Protein AF-A0A3M7M9W4-F1 (afdb_monomer)

Secondary structure (DSSP, 8-state):
----------------PPP--------------------------------------PPPPP---S-SS--PPP-----------HHHHHHHHHHHHHHHHHTTTSEEEEEEETTEEEEEEE---SSS---HHHHHHHHHHHHT-SEEEE-SSEEEEEEE-SSS-EEEEEEEEESSHHHHHHHHHHHHTHHHHHHHHHHHGGGTEEE-SS-EEEE-GGGGGG--GGGEEEEES-HHHHHHHHT--THHHHT--SSHHHHHHHHHTSTT--TTHHHHHHHHHHHHHHHS-TTTS-HHHHIIIIIHHHHSTTTTS--HHHHHHHHHHHHHHHHHHHHHH-THHHHHHHHHS-TTSHHHHHHHHHHHHHHHHSPPTTSS---S--PPP------------PPP-PPP-----------------------------------PPPPSS--SSPP-PPPPPTT--HHHHHHHHHHTEEE-TTT--EEE-SS---TTTTTHHHHHHHTT--HHHHHHHHHHHHHHHHHHHHHHHHHHHHHHHHHHHHHHHHHHHHHHHHHHHHHHHHHHHHHHHHHHHHHHHHHHHHHHHHHHHHHHHHHHHHHHHHHHHHT-

Foldseek 3Di:
DDDDDDDPDDDDDDDDDDDDDDDDDDDDDDDDDDDDDDDDDDDDDDDDDDDDDDDDDDDDDPDDDPPPDDDPDDPDQDAPLDAPPVQCVVLVVVLVVLLCVLCVVWDWDWDDDRRATEIETEDADPPLDDPQVVVQCSSCVSSVFPDWDDDPFKIWTWDDRDDRHTHIYIYGYDDDVLLSLLVLLCRVAVLVVVVLQLLCVLLQWHQDSQGIWGAQPVCVVVVDPLRTFDQDSHVCVVCVLQVHDCCSNVVVDPDPLSVLVRSCPGPSDDLLSLLVVLVVLVVVCVVDDVSPRGSNSCCSHPVSCVPPPPSNDRPVVVVNVVSVVSSVVSVVSSCLVGVVRVVSSVVSVPPPCCVLVVLVVLLVLLLVLADQPPDDPPDPDDAQDPAPDPCPPPPPPPPDDDDDDDDDDDDDDDDDDDDDDDDDPDDDPPPPPDDPHLCPDDAPDDDPDDDDQDDPDSPPDSSNLLLLLQQQWDQDQQQLDIGGDSGGHNPPSRCVVVSSVSNPDDSVNSSVSSNPCSVSSSRVVSVNVVSVVVNVVVVVVVVVVVVVVVVVVVVVVVVVVVVVVVVVVVVVVVVVVVVVVVVVVVVVVVVVVVVVVVVVVVCVVVPD

Nearest PDB structures (foldseek):
  7m4d-assembly1_A  TM=6.812E-01  e=1.027E-04  Homo sapiens
  7m4i-assembly1_A  TM=6.429E-01  e=2.481E-04  Homo sapiens
  4m9h-assembly1_A  TM=5.892E-01  e=1.677E-03  Homo sapiens
  4fo6-assembly1_A  TM=5.946E-01  e=1.761E-03  Homo sapiens
  7rbe-assembly1_A  TM=5.445E-01  e=1.027E-02  Homo sapiens

Solvent-accessible surface area (backbone atoms only — not comparable to full-atom values): 37847 Å² total; per-residue (Å²): 144,77,90,80,81,83,80,83,77,84,84,76,84,81,78,86,76,87,85,78,89,85,87,86,87,80,90,79,91,83,90,84,84,84,88,85,89,86,88,84,89,86,87,82,89,84,83,89,84,88,82,89,79,90,85,80,90,79,82,81,86,85,85,81,82,94,82,81,87,88,73,88,78,76,80,82,80,76,58,67,76,50,65,65,50,82,85,39,43,60,58,50,54,48,49,50,52,41,54,53,60,75,43,62,91,44,59,66,55,79,44,84,52,95,38,37,45,37,33,44,34,37,49,93,51,93,79,81,63,76,69,58,70,61,51,44,52,50,50,26,60,69,61,65,29,84,39,61,50,71,67,98,46,43,33,43,32,33,31,71,54,72,96,82,41,46,44,40,34,41,34,39,56,20,74,43,73,58,52,34,50,32,49,47,49,44,54,73,41,52,48,51,42,55,52,52,44,62,49,36,41,77,36,38,31,48,74,60,94,78,28,37,24,42,43,42,80,92,36,55,90,68,77,44,76,82,27,44,36,76,70,46,48,52,56,68,58,56,27,55,74,50,63,45,69,65,49,73,71,73,66,69,65,93,45,70,66,56,51,52,56,54,53,61,66,18,86,62,53,53,68,54,69,48,41,74,51,30,65,61,42,52,54,51,45,71,74,39,60,83,90,66,49,52,69,44,47,45,41,50,69,52,48,42,55,71,78,40,73,66,32,77,60,74,56,59,73,58,52,55,52,47,35,60,55,48,21,54,51,47,50,51,51,49,35,72,75,36,70,69,41,50,61,55,49,56,56,62,76,33,90,85,50,56,65,57,47,50,51,49,51,49,45,50,52,31,30,69,38,34,80,66,94,82,79,79,75,87,57,99,73,72,77,79,78,87,75,83,71,82,74,74,68,79,68,80,78,76,76,81,86,72,87,84,83,82,87,86,89,87,83,87,87,87,82,88,83,90,87,80,89,85,91,78,96,77,81,71,80,76,71,74,81,70,87,75,67,82,79,66,76,75,67,99,58,87,66,92,68,76,92,75,91,72,79,78,63,91,80,63,52,48,66,60,54,44,46,55,48,44,21,32,52,41,59,39,72,85,63,14,49,77,45,77,51,92,60,76,41,82,76,73,55,88,51,54,73,60,51,20,42,75,16,57,27,49,77,63,56,52,31,52,46,33,42,70,42,44,66,62,46,49,56,49,51,55,51,49,51,51,52,53,52,51,50,52,53,51,52,52,52,51,52,50,50,53,51,52,53,50,51,50,51,54,50,50,54,49,51,51,53,50,51,54,48,51,52,53,49,52,56,49,52,51,53,50,50,54,49,52,49,53,51,51,52,50,48,52,54,49,54,51,50,53,52,51,51,50,51,54,53,52,42,68,72,68,73,115

pLDDT: mean 74.46, std 24.47, range [21.48, 97.5]

Mean predicted aligned error: 17.7 Å

Structure (mmCIF, N/CA/C/O backbone):
data_AF-A0A3M7M9W4-F1
#
_entry.id   AF-A0A3M7M9W4-F1
#
loop_
_atom_site.group_PDB
_atom_site.id
_atom_site.type_symbol
_atom_site.label_atom_id
_atom_site.label_alt_id
_atom_site.label_comp_id
_atom_site.label_asym_id
_atom_site.label_entity_id
_atom_site.label_seq_id
_atom_site.pdbx_PDB_ins_code
_atom_site.Cartn_x
_atom_site.Cartn_y
_atom_site.Cartn_z
_atom_site.occupancy
_atom_site.B_iso_or_equiv
_atom_site.auth_seq_id
_atom_site.auth_comp_id
_atom_site.auth_asym_id
_atom_site.auth_atom_id
_atom_site.pdbx_PDB_model_num
ATOM 1 N N . MET A 1 1 ? 49.051 -21.778 -27.193 1.00 34.00 1 MET A N 1
ATOM 2 C CA . MET A 1 1 ? 49.128 -21.471 -25.750 1.00 34.00 1 MET A CA 1
ATOM 3 C C . MET A 1 1 ? 49.346 -19.974 -25.603 1.00 34.00 1 MET A C 1
ATOM 5 O O . MET A 1 1 ? 50.468 -19.513 -25.741 1.00 34.00 1 MET A O 1
ATOM 9 N N . SER A 1 2 ? 48.259 -19.227 -25.430 1.00 25.56 2 SER A N 1
ATOM 10 C CA . SER A 1 2 ? 48.240 -17.818 -25.030 1.00 25.56 2 SER A CA 1
ATOM 11 C C . SER A 1 2 ? 46.973 -17.643 -24.197 1.00 25.56 2 SER A C 1
ATOM 13 O O . SER A 1 2 ? 45.913 -18.097 -24.624 1.00 25.56 2 SER A O 1
ATOM 15 N N . SER A 1 3 ? 47.127 -17.101 -22.993 1.00 25.09 3 SER A N 1
ATOM 16 C CA . SER A 1 3 ? 46.072 -16.875 -22.001 1.00 25.09 3 SER A CA 1
ATOM 17 C C . SER A 1 3 ? 45.025 -15.900 -22.543 1.00 25.09 3 SER A C 1
ATOM 19 O O . SER A 1 3 ? 45.400 -14.833 -23.026 1.00 25.09 3 SER A O 1
ATOM 21 N N . TYR A 1 4 ? 43.743 -16.258 -22.470 1.00 28.92 4 TYR A N 1
ATOM 22 C CA . TYR A 1 4 ? 42.625 -15.326 -22.622 1.00 28.92 4 TYR A CA 1
ATOM 23 C C . TYR A 1 4 ? 42.063 -15.061 -21.224 1.00 28.92 4 TYR A C 1
ATOM 25 O O . TYR A 1 4 ? 41.345 -15.892 -20.673 1.00 28.92 4 TYR A O 1
ATOM 33 N N . ASP A 1 5 ? 42.420 -13.913 -20.651 1.00 26.88 5 ASP A N 1
ATOM 34 C CA . ASP A 1 5 ? 41.837 -13.428 -19.403 1.00 26.88 5 ASP A CA 1
ATOM 35 C C . ASP A 1 5 ? 40.408 -12.935 -19.682 1.00 26.88 5 ASP A C 1
ATOM 37 O O . ASP A 1 5 ? 40.181 -12.055 -20.517 1.00 26.88 5 ASP A O 1
ATOM 41 N N . CYS A 1 6 ? 39.427 -13.527 -18.998 1.00 29.72 6 CYS A N 1
ATOM 42 C CA . CYS A 1 6 ? 38.027 -13.117 -19.064 1.00 29.72 6 CYS A CA 1
ATOM 43 C C . CYS A 1 6 ? 37.847 -11.754 -18.378 1.00 29.72 6 CYS A C 1
ATOM 45 O O . CYS A 1 6 ? 37.915 -11.646 -17.155 1.00 29.72 6 CYS A O 1
ATOM 47 N N . TYR A 1 7 ? 37.590 -10.714 -19.171 1.00 30.83 7 TYR A N 1
ATOM 48 C CA . TYR A 1 7 ? 37.224 -9.383 -18.689 1.00 30.83 7 TYR A CA 1
ATOM 49 C C . TYR A 1 7 ? 35.777 -9.373 -18.168 1.00 30.83 7 TYR A C 1
ATOM 51 O O . TYR A 1 7 ? 34.829 -9.404 -18.949 1.00 30.83 7 TYR A O 1
ATOM 59 N N . PHE A 1 8 ? 35.600 -9.248 -16.851 1.00 33.09 8 PHE A N 1
ATOM 60 C CA . PHE A 1 8 ? 34.391 -8.657 -16.271 1.00 33.09 8 PHE A CA 1
ATOM 61 C C . PHE A 1 8 ? 34.543 -7.131 -16.333 1.00 33.09 8 PHE A C 1
ATOM 63 O O . PHE A 1 8 ? 35.237 -6.524 -15.518 1.00 33.09 8 PHE A O 1
ATOM 70 N N . GLY A 1 9 ? 33.957 -6.510 -17.356 1.00 30.22 9 GLY A N 1
ATOM 71 C CA . GLY A 1 9 ? 33.950 -5.058 -17.513 1.00 30.22 9 GLY A CA 1
ATOM 72 C C . GLY A 1 9 ? 32.936 -4.399 -16.578 1.00 30.22 9 GLY A C 1
ATOM 73 O O . GLY A 1 9 ? 31.733 -4.545 -16.771 1.00 30.22 9 GLY A O 1
ATOM 74 N N . ASN A 1 10 ? 33.420 -3.631 -15.599 1.00 30.50 10 ASN A N 1
ATOM 75 C CA . ASN A 1 10 ? 32.618 -2.636 -14.886 1.00 30.50 10 ASN A CA 1
ATOM 76 C C . ASN A 1 10 ? 32.207 -1.531 -15.872 1.00 30.50 10 ASN A C 1
ATOM 78 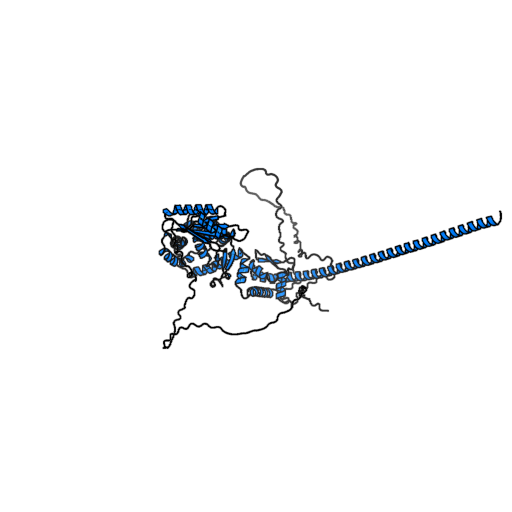O O . ASN A 1 10 ? 33.027 -0.686 -16.236 1.00 30.50 10 ASN A O 1
ATOM 82 N N . HIS A 1 11 ? 30.943 -1.512 -16.292 1.00 32.03 11 HIS A N 1
ATOM 83 C CA . HIS A 1 11 ? 30.362 -0.373 -16.997 1.00 32.03 11 HIS A CA 1
ATOM 84 C C . HIS A 1 11 ? 29.916 0.691 -15.986 1.00 32.03 11 HIS A C 1
ATOM 86 O O . HIS A 1 11 ? 28.798 0.672 -15.483 1.00 32.03 11 HIS A O 1
ATOM 92 N N . THR A 1 12 ? 30.792 1.652 -15.692 1.00 31.33 12 THR A N 1
ATOM 93 C CA . THR A 1 12 ? 30.400 2.930 -15.087 1.00 31.33 12 THR A CA 1
ATOM 94 C C . THR A 1 12 ? 29.896 3.874 -16.180 1.00 31.33 12 THR A C 1
ATOM 96 O O . THR A 1 12 ? 30.647 4.310 -17.053 1.00 31.33 12 THR A O 1
ATOM 99 N N . HIS A 1 13 ? 28.609 4.217 -16.133 1.00 30.17 13 HIS A N 1
ATOM 100 C CA . HIS A 1 13 ? 28.037 5.282 -16.954 1.00 30.17 13 HIS A CA 1
ATOM 101 C C . HIS A 1 13 ? 28.593 6.649 -16.514 1.00 30.17 13 HIS A C 1
ATOM 103 O O . HIS A 1 13 ? 28.199 7.209 -15.493 1.00 30.17 13 HIS A O 1
ATOM 109 N N . HIS A 1 14 ? 29.506 7.214 -17.307 1.00 29.16 14 HIS A N 1
ATOM 110 C CA . HIS A 1 14 ? 29.880 8.625 -17.225 1.00 29.16 14 HIS A CA 1
ATOM 111 C C . HIS A 1 14 ? 28.854 9.487 -17.971 1.00 29.16 14 HIS A C 1
ATOM 113 O O . HIS A 1 14 ? 28.908 9.617 -19.193 1.00 29.16 14 HIS A O 1
ATOM 119 N N . ASN A 1 15 ? 27.954 10.132 -17.225 1.00 29.06 15 ASN A N 1
ATOM 120 C CA . ASN A 1 15 ? 27.204 11.283 -17.720 1.00 29.06 15 ASN A CA 1
ATOM 121 C C . ASN A 1 15 ? 28.045 12.556 -17.541 1.00 29.06 15 ASN A C 1
ATOM 123 O O . ASN A 1 15 ? 28.287 13.020 -16.428 1.00 29.06 15 ASN A O 1
ATOM 127 N N . ASN A 1 16 ? 28.491 13.116 -18.666 1.00 28.47 16 ASN A N 1
ATOM 128 C CA . ASN A 1 16 ? 29.096 14.442 -18.757 1.00 28.47 16 ASN A CA 1
ATOM 129 C C . ASN A 1 16 ? 28.017 15.515 -18.529 1.00 28.47 16 ASN A C 1
ATOM 131 O O . ASN A 1 16 ? 27.257 15.835 -19.443 1.00 28.47 16 ASN A O 1
ATOM 135 N N . LEU A 1 17 ? 27.975 16.101 -17.330 1.00 27.89 17 LEU A N 1
ATOM 136 C CA . LEU A 1 17 ? 27.324 17.390 -17.097 1.00 27.89 17 LEU A CA 1
ATOM 137 C C . LEU A 1 17 ? 28.324 18.513 -17.404 1.00 27.89 17 LEU A C 1
ATOM 139 O O . LEU A 1 17 ? 29.390 18.594 -16.792 1.00 27.89 17 LEU A O 1
ATOM 143 N N . GLN A 1 18 ? 27.972 19.404 -18.333 1.00 28.67 18 GLN A N 1
ATOM 144 C CA . GLN A 1 18 ? 28.694 20.660 -18.503 1.00 28.67 18 GLN A CA 1
ATOM 145 C C . GLN A 1 18 ? 28.448 21.591 -17.311 1.00 28.67 18 GLN A C 1
ATOM 147 O O . GLN A 1 18 ? 27.319 21.908 -16.945 1.00 28.67 18 GLN A O 1
ATOM 152 N N . VAL A 1 19 ? 29.562 22.044 -16.747 1.00 26.28 19 VAL A N 1
ATOM 153 C CA . VAL A 1 19 ? 29.694 23.010 -15.661 1.00 26.28 19 VAL A CA 1
ATOM 154 C C . VAL A 1 19 ? 29.392 24.422 -16.163 1.00 26.28 19 VAL A C 1
ATOM 156 O O . VAL A 1 19 ? 30.063 24.913 -17.071 1.00 26.28 19 VAL A O 1
ATOM 159 N N . HIS A 1 20 ? 28.486 25.131 -15.487 1.00 25.70 20 HIS A N 1
ATOM 160 C CA . HIS A 1 20 ? 28.560 26.587 -15.382 1.00 25.70 20 HIS A CA 1
ATOM 161 C C . HIS A 1 20 ? 28.825 27.003 -13.930 1.00 25.70 20 HIS A C 1
ATOM 163 O O . HIS A 1 20 ? 28.249 26.492 -12.978 1.00 25.70 20 HIS A O 1
ATOM 169 N N . LYS A 1 21 ? 29.796 27.910 -13.830 1.00 29.91 21 LYS A N 1
ATOM 170 C CA . LYS A 1 21 ? 30.492 28.463 -12.666 1.00 29.91 21 LYS A CA 1
ATOM 171 C C . LYS A 1 21 ? 29.557 29.011 -11.584 1.00 29.91 21 LYS A C 1
ATOM 173 O O . LYS A 1 21 ? 28.617 29.709 -11.934 1.00 29.91 21 LYS A O 1
ATOM 178 N N . LEU A 1 22 ? 29.958 28.859 -10.316 1.00 24.48 22 LEU A N 1
ATOM 179 C CA . LEU A 1 22 ? 30.138 29.944 -9.333 1.00 24.48 22 LEU A CA 1
ATOM 180 C C . LEU A 1 22 ? 30.939 29.412 -8.114 1.00 24.48 22 LEU A C 1
ATOM 182 O O . LEU A 1 22 ? 30.557 28.440 -7.475 1.00 24.48 22 LEU A O 1
ATOM 186 N N . LEU A 1 23 ? 32.088 30.041 -7.853 1.00 25.61 23 LEU A N 1
ATOM 187 C CA . LEU A 1 23 ? 32.944 29.936 -6.654 1.00 25.61 23 LEU A CA 1
ATOM 188 C C . LEU A 1 23 ? 32.597 31.114 -5.702 1.00 25.61 23 LEU A C 1
ATOM 190 O O . LEU A 1 23 ? 31.917 32.041 -6.142 1.00 25.61 23 LEU A O 1
ATOM 194 N N . PRO A 1 24 ? 33.228 31.251 -4.520 1.00 34.12 24 PRO A N 1
ATOM 195 C CA . PRO A 1 24 ? 33.182 30.368 -3.352 1.00 34.12 24 PRO A CA 1
ATOM 196 C C . PRO A 1 24 ? 32.830 31.187 -2.083 1.00 34.12 24 PRO A C 1
ATOM 198 O O . PRO A 1 24 ? 32.984 32.404 -2.083 1.00 34.12 24 PRO A O 1
ATOM 201 N N . PHE A 1 25 ? 32.460 30.568 -0.959 1.00 23.48 25 PHE A N 1
ATOM 202 C CA . PHE A 1 25 ? 32.625 31.246 0.336 1.00 23.48 25 PHE A CA 1
ATOM 203 C C . PHE A 1 25 ? 33.148 30.313 1.424 1.00 23.48 25 PHE A C 1
ATOM 205 O O . PHE A 1 25 ? 32.764 29.155 1.556 1.00 23.48 25 PHE A O 1
ATOM 212 N N . THR A 1 26 ? 34.118 30.874 2.131 1.00 26.25 26 THR A N 1
ATOM 213 C CA . THR A 1 26 ? 35.037 30.308 3.107 1.00 26.25 26 THR A CA 1
ATOM 214 C C . THR A 1 26 ? 34.432 30.218 4.504 1.00 26.25 26 THR A C 1
ATOM 216 O O . THR A 1 26 ? 33.676 31.089 4.923 1.00 26.25 26 THR A O 1
ATOM 219 N N . SER A 1 27 ? 34.870 29.202 5.246 1.00 23.92 27 SER A N 1
ATOM 220 C CA . SER A 1 27 ? 34.744 29.067 6.700 1.00 23.92 27 SER A CA 1
ATOM 221 C C . SER A 1 27 ? 35.342 30.265 7.451 1.00 23.92 27 SER A C 1
ATOM 223 O O . SER A 1 27 ? 36.418 30.734 7.080 1.00 23.92 27 SER A O 1
ATOM 225 N N . THR A 1 28 ? 34.694 30.732 8.525 1.00 22.55 28 THR A N 1
ATOM 226 C CA . THR A 1 28 ? 35.321 31.513 9.611 1.00 22.55 28 THR A CA 1
ATOM 227 C C . THR A 1 28 ? 34.501 31.394 10.906 1.00 22.55 28 THR A C 1
ATOM 229 O O . THR A 1 28 ? 33.316 31.714 10.935 1.00 22.55 28 THR A O 1
ATOM 232 N N . LEU A 1 29 ? 35.172 30.945 11.974 1.00 22.69 29 LEU A N 1
ATOM 233 C CA . LEU A 1 29 ? 34.801 31.081 13.388 1.00 22.69 29 LEU A CA 1
ATOM 234 C C . LEU A 1 29 ? 34.621 32.552 13.793 1.00 22.69 29 LEU A C 1
ATOM 236 O O . LEU A 1 29 ? 35.548 33.319 13.552 1.00 22.69 29 LEU A O 1
ATOM 240 N N . ILE A 1 30 ? 33.583 32.894 14.571 1.00 21.84 30 ILE A N 1
ATOM 241 C CA . ILE A 1 30 ? 33.631 34.002 15.550 1.00 21.84 30 ILE A CA 1
ATOM 242 C C . ILE A 1 30 ? 32.816 33.640 16.807 1.00 21.84 30 ILE A C 1
ATOM 244 O O . ILE A 1 30 ? 31.612 33.416 16.752 1.00 21.84 30 ILE A O 1
ATOM 248 N N . SER A 1 31 ? 33.519 33.623 17.941 1.00 22.70 31 SER A N 1
ATOM 249 C CA . SER A 1 31 ? 33.030 33.806 19.314 1.00 22.70 31 SER A CA 1
ATOM 250 C C . SER A 1 31 ? 32.965 35.304 19.608 1.00 22.70 31 SER A C 1
ATOM 252 O O . SER A 1 31 ? 33.956 35.946 19.294 1.00 22.70 31 SER A O 1
ATOM 254 N N . LEU A 1 32 ? 31.920 35.824 20.267 1.00 21.86 32 LEU A N 1
ATOM 255 C CA . LEU A 1 32 ? 31.878 37.093 21.038 1.00 21.86 32 LEU A CA 1
ATOM 256 C C . LEU A 1 32 ? 30.559 37.085 21.865 1.00 21.86 32 LEU A C 1
ATOM 258 O O . LEU A 1 32 ? 29.493 36.927 21.284 1.00 21.86 32 LEU A O 1
ATOM 262 N N . THR A 1 33 ? 30.579 36.886 23.192 1.00 24.61 33 THR A N 1
ATOM 263 C CA . THR A 1 33 ? 30.694 37.852 24.322 1.00 24.61 33 THR A CA 1
ATOM 264 C C . THR A 1 33 ? 29.405 38.565 24.770 1.00 24.61 33 THR A C 1
ATOM 266 O O . THR A 1 33 ? 28.885 39.395 24.041 1.00 24.61 33 THR A O 1
ATOM 269 N N . HIS A 1 34 ? 29.061 38.294 26.040 1.00 24.97 34 HIS A N 1
ATOM 270 C CA . HIS A 1 34 ? 28.687 39.190 27.156 1.00 24.97 34 HIS A CA 1
ATOM 271 C C . HIS A 1 34 ? 27.399 40.040 27.141 1.00 24.97 34 HIS A C 1
ATOM 273 O O . HIS A 1 34 ? 27.179 40.864 26.263 1.00 24.97 34 HIS A O 1
ATOM 279 N N . ASP A 1 35 ? 26.689 39.859 28.266 1.00 24.81 35 ASP A N 1
ATOM 280 C CA . ASP A 1 35 ? 25.970 40.802 29.136 1.00 24.81 35 ASP A CA 1
ATOM 281 C C . ASP A 1 35 ? 24.813 41.651 28.597 1.00 24.81 35 ASP A C 1
ATOM 283 O O . ASP A 1 35 ? 24.997 42.549 27.790 1.00 24.81 35 ASP A O 1
ATOM 287 N N . GLU A 1 36 ? 23.641 41.480 29.225 1.00 25.42 36 GLU A N 1
ATOM 288 C CA . GLU A 1 36 ? 23.083 42.526 30.093 1.00 25.42 36 GLU A CA 1
ATOM 289 C C . GLU A 1 36 ? 22.091 41.951 31.130 1.00 25.42 36 GLU A C 1
ATOM 291 O O . GLU A 1 36 ? 21.304 41.042 30.871 1.00 25.42 36 GLU A O 1
ATOM 296 N N . HIS A 1 37 ? 22.209 42.482 32.347 1.00 23.89 37 HIS A N 1
ATOM 297 C CA . HIS A 1 37 ? 21.494 42.158 33.581 1.00 23.89 37 HIS A CA 1
ATOM 298 C C . HIS A 1 37 ? 20.005 42.549 33.563 1.00 23.89 37 HIS A C 1
ATOM 300 O O . HIS A 1 37 ? 19.665 43.611 33.060 1.00 23.89 37 HIS A O 1
ATOM 306 N N . PHE A 1 38 ? 19.167 41.829 34.325 1.00 21.83 38 PHE A N 1
ATOM 307 C CA . PHE A 1 38 ? 18.355 42.461 35.379 1.00 21.83 38 PHE A CA 1
ATOM 308 C C . PHE A 1 38 ? 18.023 41.476 36.510 1.00 21.83 38 PHE A C 1
ATOM 310 O O . PHE A 1 38 ? 17.612 40.338 36.299 1.00 21.83 38 PHE A O 1
ATOM 317 N N . THR A 1 39 ? 18.250 41.960 37.726 1.00 22.08 39 THR A N 1
ATOM 318 C CA . THR A 1 39 ? 18.164 41.281 39.019 1.00 22.08 39 THR A CA 1
ATOM 319 C C . THR A 1 39 ? 16.762 41.434 39.613 1.00 22.08 39 THR A C 1
ATOM 321 O O . THR A 1 39 ? 16.258 42.554 39.650 1.00 22.08 39 THR A O 1
ATOM 324 N N . ILE A 1 40 ? 16.194 40.377 40.203 1.00 22.73 40 ILE A N 1
ATOM 325 C CA . ILE A 1 40 ? 15.348 40.510 41.401 1.00 22.73 40 ILE A CA 1
ATOM 326 C C . ILE A 1 40 ? 15.829 39.492 42.437 1.00 22.73 40 ILE A C 1
ATOM 328 O O . ILE A 1 40 ? 15.953 38.301 42.170 1.00 22.73 40 ILE A O 1
ATOM 332 N N . ILE A 1 41 ? 16.152 40.041 43.602 1.00 21.48 41 ILE A N 1
ATOM 333 C CA . ILE A 1 41 ? 16.580 39.392 44.835 1.00 21.48 41 ILE A CA 1
ATOM 334 C C . ILE A 1 41 ? 15.323 38.930 45.576 1.00 21.48 41 ILE A C 1
ATOM 336 O O . ILE A 1 41 ? 14.410 39.735 45.749 1.00 21.48 41 ILE A O 1
ATOM 340 N N . ASP A 1 42 ? 15.325 37.711 46.110 1.00 24.41 42 ASP A N 1
ATOM 341 C CA . ASP A 1 42 ? 14.734 37.490 47.429 1.00 24.41 42 ASP A CA 1
ATOM 342 C C . ASP A 1 42 ? 15.627 36.556 48.256 1.00 24.41 42 ASP A C 1
ATOM 344 O O . ASP A 1 42 ? 16.104 35.520 47.788 1.00 24.41 42 ASP A O 1
ATOM 348 N N . HIS A 1 43 ? 15.903 36.999 49.477 1.00 25.56 43 HIS A N 1
ATOM 349 C CA . HIS A 1 43 ? 16.752 36.372 50.476 1.00 25.56 43 HIS A CA 1
ATOM 350 C C . HIS A 1 43 ? 15.854 35.911 51.622 1.00 25.56 43 HIS A C 1
ATOM 352 O O . HIS A 1 43 ? 15.283 36.740 52.324 1.00 25.56 43 HIS A O 1
ATOM 358 N N . SER A 1 44 ? 15.873 34.620 51.944 1.00 27.41 44 SER A N 1
ATOM 359 C CA . SER A 1 44 ? 15.725 34.215 53.342 1.00 27.41 44 SER A CA 1
ATOM 360 C C . SER A 1 44 ? 16.464 32.909 53.610 1.00 27.41 44 SER A C 1
ATOM 362 O O . SER A 1 44 ? 16.024 31.825 53.235 1.00 27.41 44 SER A O 1
ATOM 364 N N . GLU A 1 45 ? 17.606 33.038 54.278 1.00 28.09 45 GLU A N 1
ATOM 365 C CA . GLU A 1 45 ? 18.294 31.955 54.971 1.00 28.09 45 GLU A CA 1
ATOM 366 C C . GLU A 1 45 ? 17.541 31.589 56.257 1.00 28.09 45 GLU A C 1
ATOM 368 O O . GLU A 1 45 ? 17.208 32.484 57.029 1.00 28.09 45 GLU A O 1
ATOM 373 N N . HIS A 1 46 ? 17.439 30.296 56.588 1.00 29.67 46 HIS A N 1
ATOM 374 C CA . HIS A 1 46 ? 17.713 29.828 57.954 1.00 29.67 46 HIS A CA 1
ATOM 375 C C . HIS A 1 46 ? 18.145 28.346 58.009 1.00 29.67 46 HIS A C 1
ATOM 377 O O . HIS A 1 46 ? 17.355 27.426 57.851 1.00 29.67 46 HIS A O 1
ATOM 383 N N . LYS A 1 47 ? 19.455 28.187 58.251 1.00 27.78 47 LYS A N 1
ATOM 384 C CA . LYS A 1 47 ? 20.185 27.241 59.125 1.00 27.78 47 LYS A CA 1
ATOM 385 C C . LYS A 1 47 ? 19.776 25.753 59.240 1.00 27.78 47 LYS A C 1
ATOM 387 O O . LYS A 1 47 ? 18.860 25.401 59.965 1.00 27.78 47 LYS A O 1
ATOM 392 N N . ILE A 1 48 ? 20.667 24.915 58.686 1.00 28.47 48 ILE A N 1
ATOM 393 C CA . ILE A 1 48 ? 21.487 23.845 59.318 1.00 28.47 48 ILE A CA 1
ATOM 394 C C . ILE A 1 48 ? 20.798 22.913 60.338 1.00 28.47 48 ILE A C 1
ATOM 396 O O . ILE A 1 48 ? 20.618 23.308 61.485 1.00 28.47 48 ILE A O 1
ATOM 400 N N . THR A 1 49 ? 20.638 21.621 60.004 1.00 26.28 49 THR A N 1
ATOM 401 C CA . THR A 1 49 ? 21.412 20.482 60.582 1.00 26.28 49 THR A CA 1
ATOM 402 C C . THR A 1 49 ? 21.125 19.163 59.830 1.00 26.28 49 THR A C 1
ATOM 404 O O . THR A 1 49 ? 19.984 18.732 59.737 1.00 26.28 49 THR A O 1
ATOM 407 N N . THR A 1 50 ? 22.170 18.513 59.310 1.00 27.80 50 THR A N 1
ATOM 408 C CA . THR A 1 50 ? 22.245 17.085 58.899 1.00 27.80 50 THR A CA 1
ATOM 409 C C . THR A 1 50 ? 22.700 16.230 60.112 1.00 27.80 50 THR A C 1
ATOM 411 O O . THR A 1 50 ? 23.190 16.853 61.060 1.00 27.80 50 THR A O 1
ATOM 414 N N . PRO A 1 51 ? 22.619 14.866 60.149 1.00 42.28 51 PRO A N 1
ATOM 415 C CA . PRO A 1 51 ? 22.976 13.944 59.050 1.00 42.28 51 PRO A CA 1
ATOM 416 C C . PRO A 1 51 ? 22.165 12.626 58.884 1.00 42.28 51 PRO A C 1
ATOM 418 O O . PRO A 1 51 ? 21.567 12.139 59.830 1.00 42.28 51 PRO A O 1
ATOM 421 N N . GLN A 1 52 ? 22.268 12.061 57.662 1.00 27.34 52 GLN A N 1
ATOM 422 C CA . GLN A 1 52 ? 22.428 10.630 57.275 1.00 27.34 52 GLN A CA 1
ATOM 423 C C . GLN A 1 52 ? 21.444 9.575 57.851 1.00 27.34 52 GLN A C 1
ATOM 425 O O . GLN A 1 52 ? 21.239 9.508 59.049 1.00 27.34 52 GLN A O 1
ATOM 430 N N . SER A 1 53 ? 20.865 8.621 57.108 1.00 28.00 53 SER A N 1
ATOM 431 C CA . SER A 1 53 ? 21.107 8.090 55.756 1.00 28.00 53 SER A CA 1
ATOM 432 C C . SER A 1 53 ? 20.007 7.075 55.365 1.00 28.00 53 SER A C 1
ATOM 434 O O . SER A 1 53 ? 19.579 6.344 56.254 1.00 28.00 53 SER A O 1
ATOM 436 N N . LEU A 1 54 ? 19.728 6.966 54.050 1.00 29.14 54 LEU A N 1
ATOM 437 C CA . LEU A 1 54 ? 19.243 5.799 53.263 1.00 29.14 54 LEU A CA 1
ATOM 438 C C . LEU A 1 54 ? 17.868 5.194 53.637 1.00 29.14 54 LEU A C 1
ATOM 440 O O . LEU A 1 54 ? 17.622 4.866 54.787 1.00 29.14 54 LEU A O 1
ATOM 444 N N . ASP A 1 55 ? 16.934 4.879 52.742 1.00 28.41 55 ASP A N 1
ATOM 445 C CA . ASP A 1 55 ? 16.748 5.093 51.303 1.00 28.41 55 ASP A CA 1
ATOM 446 C C . ASP A 1 55 ? 15.251 4.812 51.050 1.00 28.41 55 ASP A C 1
ATOM 448 O O . ASP A 1 55 ? 14.775 3.704 51.291 1.00 28.41 55 ASP A O 1
ATOM 452 N N . HIS A 1 56 ? 14.502 5.811 50.584 1.00 30.44 56 HIS A N 1
ATOM 453 C CA . HIS A 1 56 ? 13.189 5.638 49.963 1.00 30.44 56 HIS A CA 1
ATOM 454 C C . HIS A 1 56 ? 13.254 6.355 48.615 1.00 30.44 56 HIS A C 1
ATOM 456 O O . HIS A 1 56 ? 13.357 7.578 48.567 1.00 30.44 56 HIS A O 1
ATOM 462 N N . GLN A 1 57 ? 13.227 5.594 47.521 1.00 28.25 57 GLN A N 1
ATOM 463 C CA . GLN A 1 57 ? 12.978 6.139 46.190 1.00 28.25 57 GLN A CA 1
ATOM 464 C C . GLN A 1 57 ? 11.461 6.156 45.972 1.00 28.25 57 GLN A C 1
ATOM 466 O O . GLN A 1 57 ? 10.860 5.160 45.580 1.00 28.25 57 GLN A O 1
ATOM 471 N N . GLU A 1 58 ? 10.842 7.295 46.281 1.00 28.27 58 GLU A N 1
ATOM 472 C CA . GLU A 1 58 ? 9.577 7.694 45.670 1.00 28.27 58 GLU A CA 1
ATOM 473 C C . GLU A 1 58 ? 9.879 8.211 44.260 1.00 28.27 58 GLU A C 1
ATOM 475 O O . GLU A 1 58 ? 10.685 9.123 44.069 1.00 28.27 58 GLU A O 1
ATOM 480 N N . VAL A 1 59 ? 9.242 7.593 43.269 1.00 28.31 59 VAL A N 1
ATOM 481 C CA . VAL A 1 59 ? 9.219 8.056 41.883 1.00 28.31 59 VAL A CA 1
ATOM 482 C C . VAL A 1 59 ? 8.117 9.104 41.758 1.00 28.31 59 VAL A C 1
ATOM 484 O O . VAL A 1 59 ? 6.940 8.821 41.971 1.00 28.31 59 VAL A O 1
ATOM 487 N N . THR A 1 60 ? 8.505 10.321 41.399 1.00 26.78 60 THR A N 1
ATOM 488 C CA . THR A 1 60 ? 7.631 11.386 40.902 1.00 26.78 60 THR A CA 1
ATOM 489 C C . THR A 1 60 ? 7.080 11.013 39.520 1.00 26.78 60 THR A C 1
ATOM 491 O O . THR A 1 60 ? 7.881 10.705 38.638 1.00 26.78 60 THR A O 1
ATOM 494 N N . PRO A 1 61 ? 5.769 11.137 39.246 1.00 28.08 61 PRO A N 1
ATOM 495 C CA . PRO A 1 61 ? 5.283 11.273 37.883 1.00 28.08 61 PRO A CA 1
ATOM 496 C C . PRO A 1 61 ? 5.255 12.755 37.488 1.00 28.08 61 PRO A C 1
ATOM 498 O O . PRO A 1 61 ? 4.539 13.572 38.070 1.00 28.08 61 PRO A O 1
ATOM 501 N N . ILE A 1 62 ? 6.067 13.086 36.485 1.00 27.39 62 ILE A N 1
ATOM 502 C CA . ILE A 1 62 ? 5.978 14.305 35.675 1.00 27.39 62 ILE A CA 1
ATOM 503 C C . ILE A 1 62 ? 4.995 14.026 34.522 1.00 27.39 62 ILE A C 1
ATOM 505 O O . ILE A 1 62 ? 4.919 12.899 34.045 1.00 27.39 62 ILE A O 1
ATOM 509 N N . PHE A 1 63 ? 4.306 15.085 34.080 1.00 24.33 63 PHE A N 1
ATOM 510 C CA . PHE A 1 63 ? 3.273 15.196 33.033 1.00 24.33 63 PHE A CA 1
ATOM 511 C C . PHE A 1 63 ? 1.815 15.091 33.498 1.00 24.33 63 PHE A C 1
ATOM 513 O O . PHE A 1 63 ? 1.080 14.149 33.223 1.00 24.33 63 PHE A O 1
ATOM 520 N N . THR A 1 64 ? 1.364 16.172 34.135 1.00 26.86 64 THR A N 1
ATOM 521 C CA . THR A 1 64 ? -0.030 16.614 34.086 1.00 26.86 64 THR A CA 1
ATOM 522 C C . THR A 1 64 ? -0.301 17.362 32.778 1.00 26.86 64 THR A C 1
ATOM 524 O O . THR A 1 64 ? 0.468 18.220 32.345 1.00 26.86 64 THR A O 1
ATOM 527 N N . ASN A 1 65 ? -1.418 16.995 32.153 1.00 28.75 65 ASN A N 1
ATOM 528 C CA . ASN A 1 65 ? -1.865 17.441 30.841 1.00 28.75 65 ASN A CA 1
ATOM 529 C C . ASN A 1 65 ? -2.202 18.945 30.827 1.00 28.75 65 ASN A C 1
ATOM 531 O O . ASN A 1 65 ? -2.952 19.455 31.666 1.00 28.75 65 ASN A O 1
ATOM 535 N N . GLN A 1 66 ? -1.641 19.655 29.854 1.00 28.81 66 GLN A N 1
ATOM 536 C CA . GLN A 1 66 ? -1.718 21.099 29.684 1.00 28.81 66 GLN A CA 1
ATOM 537 C C . GLN A 1 66 ? -3.020 21.470 28.954 1.00 28.81 66 GLN A C 1
ATOM 539 O O . GLN A 1 66 ? -3.011 21.861 27.796 1.00 28.81 66 GLN A O 1
ATOM 544 N N . GLN A 1 67 ? -4.165 21.337 29.629 1.00 31.95 67 GLN A N 1
ATOM 545 C CA . GLN A 1 67 ? -5.475 21.769 29.102 1.00 31.95 67 GLN A CA 1
ATOM 546 C C . GLN A 1 67 ? -6.288 22.622 30.093 1.00 31.95 67 GLN A C 1
ATOM 548 O O . GLN A 1 67 ? -7.501 22.766 29.953 1.00 31.95 67 GLN A O 1
ATOM 553 N N . GLN A 1 68 ? -5.636 23.206 31.107 1.00 34.78 68 GLN A N 1
ATOM 554 C CA . GLN A 1 68 ? -6.343 23.908 32.188 1.00 34.78 68 GLN A CA 1
ATOM 555 C C . GLN A 1 68 ? -6.018 25.383 32.418 1.00 34.78 68 GLN A C 1
ATOM 557 O O . GLN A 1 68 ? -6.632 25.968 33.300 1.00 34.78 68 GLN A O 1
ATOM 562 N N . ASN A 1 69 ? -5.170 26.050 31.636 1.00 30.69 69 ASN A N 1
ATOM 563 C CA . ASN A 1 69 ? -4.933 27.479 31.870 1.00 30.69 69 ASN A CA 1
ATOM 564 C C . ASN A 1 69 ? -4.868 28.283 30.578 1.00 30.69 69 ASN A C 1
ATOM 566 O O . ASN A 1 69 ? -3.789 28.517 30.053 1.00 30.69 69 ASN A O 1
ATOM 570 N N . MET A 1 70 ? -6.042 28.721 30.111 1.00 26.67 70 MET A N 1
ATOM 571 C CA . MET A 1 70 ? -6.315 30.092 29.653 1.00 26.67 70 MET A CA 1
ATOM 572 C C . MET A 1 70 ? -7.765 30.193 29.152 1.00 26.67 70 MET A C 1
ATOM 574 O O . MET A 1 70 ? -8.070 29.867 28.013 1.00 26.67 70 MET A O 1
ATOM 578 N N . SER A 1 71 ? -8.682 30.654 30.006 1.00 28.31 71 SER A N 1
ATOM 579 C CA . SER A 1 71 ? -10.011 31.105 29.574 1.00 28.31 71 SER A CA 1
ATOM 580 C C . SER A 1 71 ? -10.620 32.019 30.634 1.00 28.31 71 SER A C 1
ATOM 582 O O . SER A 1 71 ? -11.112 31.562 31.666 1.00 28.31 71 SER A O 1
ATOM 584 N N . LEU A 1 72 ? -10.651 33.322 30.349 1.00 31.28 72 LEU A N 1
ATOM 585 C CA . LEU A 1 72 ? -11.695 34.190 30.888 1.00 31.28 72 LEU A CA 1
ATOM 586 C C . LEU A 1 72 ? -13.043 33.631 30.401 1.00 31.28 72 LEU A C 1
ATOM 588 O O . LEU A 1 72 ? -13.286 33.508 29.206 1.00 31.28 72 LEU A O 1
ATOM 592 N N . ALA A 1 73 ? -13.861 33.210 31.362 1.00 28.69 73 ALA A N 1
ATOM 593 C CA . ALA A 1 73 ? -15.035 32.360 31.203 1.00 28.69 73 ALA A CA 1
ATOM 594 C C . ALA A 1 73 ? -16.048 32.785 30.119 1.00 28.69 73 ALA A C 1
ATOM 596 O O . ALA A 1 73 ? -16.560 33.906 30.145 1.00 28.69 73 ALA A O 1
ATOM 597 N N . PRO A 1 74 ? -16.577 31.793 29.389 1.00 30.23 74 PRO A N 1
ATOM 598 C CA . PRO A 1 74 ? -17.991 31.469 29.426 1.00 30.23 74 PRO A CA 1
ATOM 599 C C . PRO A 1 74 ? -18.193 30.279 30.373 1.00 30.23 74 PRO A C 1
ATOM 601 O O . PRO A 1 74 ? -17.423 29.321 30.374 1.00 30.23 74 PRO A O 1
ATOM 604 N N . LYS A 1 75 ? -19.210 30.368 31.238 1.00 32.25 75 LYS A N 1
ATOM 605 C CA . LYS A 1 75 ? -19.587 29.311 32.190 1.00 32.25 75 LYS A CA 1
ATOM 606 C C . LYS A 1 75 ? -19.601 27.956 31.482 1.00 32.25 75 LYS A C 1
ATOM 608 O O . LYS A 1 75 ? -20.312 27.811 30.495 1.00 32.25 75 LYS A O 1
ATOM 613 N N . GLN A 1 76 ? -18.849 26.999 32.021 1.00 32.59 76 GLN A N 1
ATOM 614 C CA . GLN A 1 76 ? -18.834 25.591 31.633 1.00 32.59 76 GLN A CA 1
ATOM 615 C C . GLN A 1 76 ? -20.286 25.106 31.466 1.00 32.59 76 GLN A C 1
ATOM 617 O O . GLN A 1 76 ? -21.016 24.947 32.449 1.00 32.59 76 GLN A O 1
ATOM 622 N N . ILE A 1 77 ? -20.751 24.985 30.218 1.00 30.64 77 ILE A N 1
ATOM 623 C CA . ILE A 1 77 ? -22.089 24.478 29.910 1.00 30.64 77 ILE A CA 1
ATOM 624 C C . ILE A 1 77 ? -22.013 22.977 30.160 1.00 30.64 77 ILE A C 1
ATOM 626 O O . ILE A 1 77 ? -21.567 22.214 29.314 1.00 30.64 77 ILE A O 1
ATOM 630 N N . TYR A 1 78 ? -22.382 22.560 31.367 1.00 28.14 78 TYR A N 1
ATOM 631 C CA . TYR A 1 78 ? -22.555 21.150 31.675 1.00 28.14 78 TYR A CA 1
ATOM 632 C C . TYR A 1 78 ? -23.810 20.656 30.949 1.00 28.14 78 TYR A C 1
ATOM 634 O O . TYR A 1 78 ? -24.930 20.994 31.340 1.00 28.14 78 TYR A O 1
ATOM 642 N N . ALA A 1 79 ? -23.618 19.891 29.877 1.00 31.45 79 ALA A N 1
ATOM 643 C CA . ALA A 1 79 ? -24.661 19.126 29.210 1.00 31.45 79 ALA A CA 1
ATOM 644 C C . ALA A 1 79 ? -24.529 17.665 29.677 1.00 31.45 79 ALA A C 1
ATOM 646 O O . ALA A 1 79 ? -23.666 16.943 29.183 1.00 31.45 79 ALA A O 1
ATOM 647 N N . PRO A 1 80 ? -25.303 17.212 30.683 1.00 32.66 80 PRO A N 1
ATOM 648 C CA . PRO A 1 80 ? -25.291 15.799 31.037 1.00 32.66 80 PRO A CA 1
ATOM 649 C C . PRO A 1 80 ? -25.706 14.967 29.813 1.00 32.66 80 PRO A C 1
ATOM 651 O O . PRO A 1 80 ? -26.483 15.450 28.988 1.00 32.66 80 PRO A O 1
ATOM 654 N N . ARG A 1 81 ? -25.250 13.708 29.709 1.00 39.78 81 ARG A N 1
ATOM 655 C CA . ARG A 1 81 ? -25.813 12.721 28.766 1.00 39.78 81 ARG A CA 1
ATOM 656 C C . ARG A 1 81 ? -27.268 12.457 29.156 1.00 39.78 81 ARG A C 1
ATOM 658 O O . ARG A 1 81 ? -27.590 11.521 29.884 1.00 39.78 81 ARG A O 1
ATOM 665 N N . VAL A 1 82 ? -28.152 13.360 28.762 1.00 41.22 82 VAL A N 1
ATOM 666 C CA . VAL A 1 82 ? -29.576 13.296 29.051 1.00 41.22 82 VAL A CA 1
ATOM 667 C C . VAL A 1 82 ? -30.172 12.484 27.913 1.00 41.22 82 VAL A C 1
ATOM 669 O O . VAL A 1 82 ? -30.202 12.937 26.771 1.00 41.22 82 VAL A O 1
ATOM 672 N N . LEU A 1 83 ? -30.661 11.275 28.214 1.00 50.94 83 LEU A N 1
ATOM 673 C CA . LEU A 1 83 ? -31.708 10.667 27.387 1.00 50.94 83 LEU A CA 1
ATOM 674 C C . LEU A 1 83 ? -32.728 11.756 27.077 1.00 50.94 83 LEU A C 1
ATOM 676 O O . LEU A 1 83 ? -33.025 12.533 27.989 1.00 50.94 83 LEU A O 1
ATOM 680 N N . PRO A 1 84 ? -33.333 11.804 25.884 1.00 49.81 84 PRO A N 1
ATOM 681 C CA . PRO A 1 84 ? -34.572 12.533 25.771 1.00 49.81 84 PRO A CA 1
ATOM 682 C C . PRO A 1 84 ? -35.537 11.892 26.779 1.00 49.81 84 PRO A C 1
ATOM 684 O O . PRO A 1 84 ? -36.167 10.870 26.527 1.00 49.81 84 PRO A O 1
ATOM 687 N N . ALA A 1 85 ? -35.642 12.486 27.972 1.00 55.94 85 ALA A N 1
ATOM 688 C CA . ALA A 1 85 ? -36.866 12.431 28.737 1.00 55.94 85 ALA A CA 1
ATOM 689 C C . ALA A 1 85 ? -37.976 12.749 27.731 1.00 55.94 85 ALA A C 1
ATOM 691 O O . ALA A 1 85 ? -37.737 13.522 26.802 1.00 55.94 85 ALA A O 1
ATOM 692 N N . VAL A 1 86 ? -39.148 12.135 27.870 1.00 58.75 86 VAL A N 1
ATOM 693 C CA . VAL A 1 86 ? -40.253 12.263 26.899 1.00 58.75 86 VAL A CA 1
ATOM 694 C C . VAL A 1 86 ? -40.451 13.724 26.440 1.00 58.75 86 VAL A C 1
ATOM 696 O O . VAL A 1 86 ? -40.678 13.980 25.261 1.00 58.75 86 VAL A O 1
ATOM 699 N N . ASP A 1 87 ? -40.210 14.677 27.343 1.00 65.19 87 ASP A N 1
ATOM 700 C CA . ASP A 1 87 ? -40.274 16.126 27.135 1.00 65.19 87 ASP A CA 1
ATOM 701 C C . ASP A 1 87 ? -39.248 16.713 26.132 1.00 65.19 87 ASP A C 1
ATOM 703 O O . ASP A 1 87 ? -39.534 17.716 25.481 1.00 65.19 87 ASP A O 1
ATOM 707 N N . ASN A 1 88 ? -38.071 16.104 25.957 1.00 72.38 88 ASN A N 1
ATOM 708 C CA . ASN A 1 88 ? -37.008 16.564 25.049 1.00 72.38 88 ASN A CA 1
ATOM 709 C C . ASN A 1 88 ? -37.020 15.851 23.686 1.00 72.38 88 ASN A C 1
ATOM 711 O O . ASN A 1 88 ? -36.330 16.292 22.768 1.00 72.38 88 ASN A O 1
ATOM 715 N N . GLN A 1 89 ? -37.803 14.778 23.513 1.00 80.25 89 GLN A N 1
ATOM 716 C CA . GLN A 1 89 ? -37.842 14.020 22.254 1.00 80.25 89 GLN A CA 1
ATOM 717 C C . GLN A 1 89 ? -38.325 14.878 21.076 1.00 80.25 89 GLN A C 1
ATOM 719 O O . GLN A 1 89 ? -37.827 14.741 19.960 1.00 80.25 89 GLN A O 1
ATOM 724 N N . ALA A 1 90 ? -39.280 15.782 21.316 1.00 84.62 90 ALA A N 1
ATOM 725 C CA . ALA A 1 90 ? -39.783 16.690 20.289 1.00 84.62 90 ALA A CA 1
ATOM 726 C C . ALA A 1 90 ? -38.706 17.690 19.837 1.00 84.62 90 ALA A C 1
ATOM 728 O O . ALA A 1 90 ? -38.485 17.836 18.636 1.00 84.62 90 ALA A O 1
ATOM 729 N N . VAL A 1 91 ? -37.996 18.313 20.787 1.00 83.12 91 VAL A N 1
ATOM 730 C CA . VAL A 1 91 ? -36.887 19.244 20.505 1.00 83.12 91 VAL A CA 1
ATOM 731 C C . VAL A 1 91 ? -35.755 18.513 19.788 1.00 83.12 91 VAL A C 1
ATOM 733 O O . VAL A 1 91 ? -35.226 19.013 18.803 1.00 83.12 91 VAL A O 1
ATOM 736 N N . TYR A 1 92 ? -35.443 17.294 20.224 1.00 82.94 92 TYR A N 1
ATOM 737 C CA . TYR A 1 92 ? -34.458 16.429 19.588 1.00 82.94 92 TYR A CA 1
ATOM 738 C C . TYR A 1 92 ? -34.818 16.110 18.130 1.00 82.94 92 TYR A C 1
ATOM 740 O O . TYR A 1 92 ? -34.014 16.324 17.225 1.00 82.94 92 TYR A O 1
ATOM 748 N N . ASN A 1 93 ? -36.045 15.644 17.878 1.00 84.00 93 ASN A N 1
ATOM 749 C CA . ASN A 1 93 ? -36.515 15.325 16.529 1.00 84.00 93 ASN A CA 1
ATOM 750 C C . ASN A 1 93 ? -36.569 16.573 15.636 1.00 84.00 93 ASN A C 1
ATOM 752 O O . ASN A 1 93 ? -36.248 16.490 14.452 1.00 84.00 93 ASN A O 1
ATOM 756 N N . GLN A 1 94 ? -36.942 17.726 16.198 1.00 87.38 94 GLN A N 1
ATOM 757 C CA . GLN A 1 94 ? -36.945 19.005 15.492 1.00 87.38 94 GLN A CA 1
ATOM 758 C C . GLN A 1 94 ? -35.525 19.454 15.139 1.00 87.38 94 GLN A C 1
ATOM 760 O O . GLN A 1 94 ? -35.281 19.828 13.994 1.00 87.38 94 GLN A O 1
ATOM 765 N N . ALA A 1 95 ? -34.595 19.394 16.093 1.00 85.38 95 ALA A N 1
ATOM 766 C CA . ALA A 1 95 ? -33.187 19.700 15.877 1.00 85.38 95 ALA A CA 1
ATOM 767 C C . ALA A 1 95 ? -32.608 18.800 14.786 1.00 85.38 95 ALA A C 1
ATOM 769 O O . ALA A 1 95 ? -32.074 19.304 13.803 1.00 85.38 95 ALA A O 1
ATOM 770 N N . LYS A 1 96 ? -32.827 17.483 14.889 1.00 82.69 96 LYS A N 1
ATOM 771 C CA . LYS A 1 96 ? -32.446 16.519 13.856 1.00 82.69 96 LYS A CA 1
ATOM 772 C C . LYS A 1 96 ? -33.019 16.919 12.496 1.00 82.69 96 LYS A C 1
ATOM 774 O O . LYS A 1 96 ? -32.257 17.088 11.557 1.00 82.69 96 LYS A O 1
ATOM 779 N N . ALA A 1 97 ? -34.330 17.134 12.378 1.00 86.19 97 ALA A N 1
ATOM 780 C CA . ALA A 1 97 ? -34.954 17.515 11.108 1.00 86.19 97 ALA A CA 1
ATOM 781 C C . ALA A 1 97 ? -34.387 18.825 10.527 1.00 86.19 97 ALA A C 1
ATOM 783 O O . ALA A 1 97 ? -34.174 18.912 9.319 1.00 86.19 97 ALA A O 1
ATOM 784 N N . LYS A 1 98 ? -34.096 19.821 11.374 1.00 88.38 98 LYS A N 1
ATOM 785 C CA . LYS A 1 98 ? -33.462 21.082 10.966 1.00 88.38 98 LYS A CA 1
ATOM 786 C C . LYS A 1 98 ? -32.045 20.862 10.442 1.00 88.38 98 LYS A C 1
ATOM 788 O O . LYS A 1 98 ? -31.761 21.315 9.338 1.00 88.38 98 LYS A O 1
ATOM 793 N N . VAL A 1 99 ? -31.192 20.136 11.175 1.00 82.50 99 VAL A N 1
ATOM 794 C CA . VAL A 1 99 ? -29.830 19.804 10.715 1.00 82.50 99 VAL A CA 1
ATOM 795 C C . VAL A 1 99 ? -29.893 19.100 9.358 1.00 82.50 99 VAL A C 1
ATOM 797 O O . VAL A 1 99 ? -29.241 19.513 8.406 1.00 82.50 99 VAL A O 1
ATOM 800 N N . MET A 1 100 ? -30.765 18.100 9.242 1.00 80.00 100 MET A N 1
ATOM 801 C CA . MET A 1 100 ? -30.960 17.317 8.019 1.00 80.00 100 MET A CA 1
ATOM 802 C C . MET A 1 100 ? -31.428 18.187 6.843 1.00 80.00 100 MET A C 1
ATOM 804 O O . MET A 1 100 ? -30.989 18.002 5.709 1.00 80.00 100 MET A O 1
ATOM 808 N N . SER A 1 101 ? -32.306 19.159 7.097 1.00 86.50 101 SER A N 1
ATOM 809 C CA . SER A 1 101 ? -32.771 20.097 6.075 1.00 86.50 101 SER A CA 1
ATOM 810 C C . SER A 1 101 ? -31.669 21.062 5.639 1.00 86.50 101 SER A C 1
ATOM 812 O O . SER A 1 101 ? -31.507 21.281 4.439 1.00 86.50 101 SER A O 1
ATOM 814 N N . LEU A 1 102 ? -30.922 21.637 6.587 1.00 85.06 102 LEU A N 1
ATOM 815 C CA . LEU A 1 102 ? -29.847 22.601 6.315 1.00 85.06 102 LEU A CA 1
ATOM 816 C C . LEU A 1 102 ? -28.729 21.969 5.491 1.00 85.06 102 LEU A C 1
ATOM 818 O O . LEU A 1 102 ? -28.185 22.601 4.592 1.00 85.06 102 LEU A O 1
ATOM 822 N N . LEU A 1 103 ? -28.439 20.704 5.773 1.00 82.12 103 LEU A N 1
ATOM 823 C CA . LEU A 1 103 ? -27.356 19.969 5.144 1.00 82.12 103 LEU A CA 1
ATOM 824 C C . LEU A 1 103 ? -27.804 19.166 3.926 1.00 82.12 103 LEU A C 1
ATOM 826 O O . LEU A 1 103 ? -26.978 18.501 3.327 1.00 82.12 103 LEU A O 1
ATOM 830 N N . SER A 1 104 ? -29.082 19.208 3.529 1.00 78.25 104 SER A N 1
ATOM 831 C CA . SER A 1 104 ? -29.631 18.399 2.414 1.00 78.25 104 SER A CA 1
ATOM 832 C C . SER A 1 104 ? -28.950 18.620 1.064 1.00 78.25 104 SER A C 1
ATOM 834 O O . SER A 1 104 ? -29.095 17.796 0.165 1.00 78.25 104 SER A O 1
ATOM 836 N N . GLN A 1 105 ? -28.196 19.709 0.930 1.00 71.56 105 GLN A N 1
ATOM 837 C CA . GLN A 1 105 ? -27.383 20.015 -0.245 1.00 71.56 105 GLN A CA 1
ATOM 838 C C . GLN A 1 105 ? -25.992 19.352 -0.210 1.00 71.56 105 GLN A C 1
ATOM 840 O O . GLN A 1 105 ? -25.284 19.374 -1.211 1.00 71.56 105 GLN A O 1
ATOM 845 N N . MET A 1 106 ? -25.605 18.759 0.921 1.00 72.62 106 MET A N 1
ATOM 846 C CA . MET A 1 106 ? -24.366 18.012 1.140 1.00 72.62 106 MET A CA 1
ATOM 847 C C . MET A 1 106 ? -24.702 16.518 1.270 1.00 72.62 106 MET A C 1
ATOM 849 O O . MET A 1 106 ? -25.757 16.157 1.794 1.00 72.62 106 MET A O 1
ATOM 853 N N . PHE A 1 107 ? -23.823 15.628 0.802 1.00 62.59 107 PHE A N 1
ATOM 854 C CA . PHE A 1 107 ? -23.991 14.196 1.057 1.00 62.59 107 PHE A CA 1
ATOM 855 C C . PHE A 1 107 ? -23.759 13.939 2.549 1.00 62.59 107 PHE A C 1
ATOM 857 O O . PHE A 1 107 ? -22.693 14.245 3.080 1.00 62.59 107 PHE A O 1
ATOM 864 N N . TYR A 1 108 ? -24.756 13.402 3.252 1.00 62.78 108 TYR A N 1
ATOM 865 C CA . TYR A 1 108 ? -24.621 13.117 4.679 1.00 62.78 108 TYR A CA 1
ATOM 866 C C . TYR A 1 108 ? -25.398 11.866 5.089 1.00 62.78 108 TYR A C 1
ATOM 868 O O . TYR A 1 108 ? -26.387 11.469 4.464 1.00 62.78 108 TYR A O 1
ATOM 876 N N . ARG A 1 109 ? -24.993 11.292 6.225 1.00 63.53 109 ARG A N 1
ATOM 877 C CA . ARG A 1 109 ? -25.780 10.308 6.976 1.00 63.53 109 ARG A CA 1
ATOM 878 C C . ARG A 1 109 ? -25.799 10.750 8.437 1.00 63.53 109 ARG A C 1
ATOM 880 O O . ARG A 1 109 ? -24.755 10.928 9.053 1.00 63.53 109 ARG A O 1
ATOM 887 N N . SER A 1 110 ? -26.986 10.958 9.008 1.00 59.00 110 SER A N 1
ATOM 888 C CA . SER A 1 110 ? -27.089 11.234 10.447 1.00 59.00 110 SER A CA 1
ATOM 889 C C . SER A 1 110 ? -26.999 9.936 11.224 1.00 59.00 110 SER A C 1
ATOM 891 O O . SER A 1 110 ? -27.790 9.024 10.945 1.00 59.00 110 SER A O 1
ATOM 893 N N . LEU A 1 111 ? -26.149 9.896 12.245 1.00 61.12 111 LEU A N 1
ATOM 894 C CA . LEU A 1 111 ? -26.159 8.815 13.211 1.00 61.12 111 LEU A CA 1
ATOM 895 C C . LEU A 1 111 ? -26.592 9.336 14.577 1.00 61.12 111 LEU A C 1
ATOM 897 O O . LEU A 1 111 ? -26.018 10.250 15.159 1.00 61.12 111 LEU A O 1
ATOM 901 N N . VAL A 1 112 ? -27.670 8.768 15.093 1.00 56.06 112 VAL A N 1
ATOM 902 C CA . VAL A 1 112 ? -28.199 9.170 16.391 1.00 56.06 112 VAL A CA 1
ATOM 903 C C . VAL A 1 112 ? -27.584 8.272 17.452 1.00 56.06 112 VAL A C 1
ATOM 905 O O . VAL A 1 112 ? -27.967 7.110 17.553 1.00 56.06 112 VAL A O 1
ATOM 908 N N . GLU A 1 113 ? -26.669 8.820 18.252 1.00 58.59 113 GLU A N 1
ATOM 909 C CA . GLU A 1 113 ? -26.184 8.169 19.470 1.00 58.59 113 GLU A CA 1
ATOM 910 C C . GLU A 1 113 ? -26.788 8.809 20.728 1.00 58.59 113 GLU A C 1
ATOM 912 O O . GLU A 1 113 ? -27.235 9.956 20.741 1.00 58.59 113 GLU A O 1
ATOM 917 N N . TYR A 1 114 ? -26.861 8.040 21.813 1.00 61.38 114 TYR A N 1
ATOM 918 C CA . TYR A 1 114 ? -27.479 8.476 23.062 1.00 61.38 114 TYR A CA 1
ATOM 919 C C . TYR A 1 114 ? -26.712 9.654 23.692 1.00 61.38 114 TYR A C 1
ATOM 921 O O . TYR A 1 114 ? -25.583 9.499 24.149 1.00 61.38 114 TYR A O 1
ATOM 929 N N . GLY A 1 115 ? -27.354 10.824 23.771 1.00 69.44 115 GLY A N 1
ATOM 930 C CA . GLY A 1 115 ? -26.854 12.007 24.488 1.00 69.44 115 GLY A CA 1
ATOM 931 C C . GLY A 1 115 ? -26.399 13.172 23.602 1.00 69.44 115 GLY A C 1
ATOM 932 O O . GLY A 1 115 ? -26.475 14.307 24.061 1.00 69.44 115 GLY A O 1
ATOM 933 N N . ALA A 1 116 ? -26.031 12.920 22.342 1.00 80.19 116 ALA A N 1
ATOM 934 C CA . ALA A 1 116 ? -25.671 13.949 21.361 1.00 80.19 116 ALA A CA 1
ATOM 935 C C . ALA A 1 116 ? -26.155 13.557 19.955 1.00 80.19 116 ALA A C 1
ATOM 937 O O . ALA A 1 116 ? -26.216 12.378 19.607 1.00 80.19 116 ALA A O 1
ATOM 938 N N . ILE A 1 117 ? -26.528 14.533 19.127 1.00 84.88 117 ILE A N 1
ATOM 939 C CA . ILE A 1 117 ? -26.811 14.278 17.708 1.00 84.88 117 ILE A CA 1
ATOM 940 C C . ILE A 1 117 ? -25.473 14.272 16.978 1.00 84.88 117 ILE A C 1
ATOM 942 O O . ILE A 1 117 ? -24.871 15.329 16.854 1.00 84.88 117 ILE A O 1
ATOM 946 N N . ARG A 1 118 ? -25.029 13.120 16.467 1.00 86.88 118 ARG A N 1
ATOM 947 C CA . ARG A 1 118 ? -23.828 13.058 15.630 1.00 86.88 118 ARG A CA 1
ATOM 948 C C . ARG A 1 118 ? -24.204 13.075 14.157 1.00 86.88 118 ARG A C 1
ATOM 950 O O . ARG A 1 118 ? -25.043 12.308 13.681 1.00 86.88 118 ARG A O 1
ATOM 957 N N . VAL A 1 119 ? -23.606 13.980 13.410 1.00 88.06 119 VAL A N 1
ATOM 958 C CA . VAL A 1 119 ? -23.865 14.133 11.984 1.00 88.06 119 VAL A CA 1
ATOM 959 C C . VAL A 1 119 ? -22.552 13.983 11.263 1.00 88.06 119 VAL A C 1
ATOM 961 O O . VAL A 1 119 ? -21.624 14.740 11.509 1.00 88.06 119 VAL A O 1
ATOM 964 N N . LEU A 1 120 ? -22.489 12.990 10.387 1.00 89.38 120 LEU A N 1
ATOM 965 C CA . LEU A 1 120 ? -21.354 12.800 9.512 1.00 89.38 120 LEU A CA 1
ATOM 966 C C . LEU A 1 120 ? -21.693 13.402 8.155 1.00 89.38 120 LEU A C 1
ATOM 968 O O . LEU A 1 120 ? -22.733 13.070 7.571 1.00 89.38 120 LEU A O 1
ATOM 972 N N . ILE A 1 121 ? -20.833 14.288 7.670 1.00 89.94 121 ILE A N 1
ATOM 973 C CA . ILE A 1 121 ? -21.006 14.991 6.402 1.00 89.94 121 ILE A CA 1
ATOM 974 C C . ILE A 1 121 ? -19.787 14.741 5.536 1.00 89.94 121 ILE A C 1
ATOM 976 O O . ILE A 1 121 ? -18.660 14.884 5.998 1.00 89.94 121 ILE A O 1
ATOM 980 N N . TRP A 1 122 ? -20.016 14.457 4.261 1.00 90.31 122 TRP A N 1
ATOM 981 C CA . TRP A 1 122 ? -18.976 14.499 3.248 1.00 90.31 122 TRP A CA 1
ATOM 982 C C . TRP A 1 122 ? -19.124 15.765 2.405 1.00 90.31 122 TRP A C 1
ATOM 984 O O . TRP A 1 122 ? -20.205 16.070 1.888 1.00 90.31 122 TRP A O 1
ATOM 994 N N . TYR A 1 123 ? -18.031 16.516 2.276 1.00 86.88 123 TYR A N 1
ATOM 995 C CA . TYR A 1 123 ? -17.980 17.705 1.434 1.00 86.88 123 TYR A CA 1
ATOM 996 C C . TYR A 1 123 ? -17.000 17.497 0.276 1.00 86.88 123 TYR A C 1
ATOM 998 O O . TYR A 1 123 ? -15.789 17.512 0.498 1.00 86.88 123 TYR A O 1
ATOM 1006 N N . PRO A 1 124 ? -17.488 17.348 -0.968 1.00 83.12 124 PRO A N 1
ATOM 1007 C CA . PRO A 1 124 ? -16.614 17.250 -2.128 1.00 83.12 124 PRO A CA 1
ATOM 1008 C C . PRO A 1 124 ? -16.006 18.630 -2.434 1.00 83.12 124 PRO A C 1
ATOM 1010 O O . PRO A 1 124 ? -16.571 19.422 -3.188 1.00 83.12 124 PRO A O 1
ATOM 1013 N N . SER A 1 125 ? -14.860 18.947 -1.823 1.00 80.81 125 SER A N 1
ATOM 1014 C CA . SER A 1 125 ? -14.120 20.181 -2.110 1.00 80.81 125 SER A CA 1
ATOM 1015 C C . SER A 1 125 ? -13.157 19.977 -3.272 1.00 80.81 125 SER A C 1
ATOM 1017 O O . SER A 1 125 ? -12.253 19.151 -3.198 1.00 80.81 125 SER A O 1
ATOM 1019 N N . THR A 1 126 ? -13.272 20.791 -4.320 1.00 78.38 126 THR A N 1
ATOM 1020 C CA . THR A 1 126 ? -12.235 20.866 -5.364 1.00 78.38 126 THR A CA 1
ATOM 1021 C C . THR A 1 126 ? -11.039 21.719 -4.941 1.00 78.38 126 THR A C 1
ATOM 1023 O O . THR A 1 126 ? -9.994 21.659 -5.579 1.00 78.38 126 THR A O 1
ATOM 1026 N N . THR A 1 127 ? -11.187 22.559 -3.910 1.00 84.00 127 THR A N 1
ATOM 1027 C CA . THR A 1 127 ? -10.151 23.511 -3.471 1.00 84.00 127 THR A CA 1
ATOM 1028 C C . THR A 1 127 ? -9.317 22.996 -2.302 1.00 84.00 127 THR A C 1
ATOM 1030 O O . THR A 1 127 ? -8.387 23.682 -1.888 1.00 84.00 127 THR A O 1
ATOM 1033 N N . GLY A 1 128 ? -9.656 21.827 -1.743 1.00 83.19 128 GLY A N 1
ATOM 1034 C CA . GLY A 1 128 ? -8.998 21.261 -0.560 1.00 83.19 128 GLY A CA 1
ATOM 1035 C C . GLY A 1 128 ? -9.246 22.043 0.736 1.00 83.19 128 GLY A C 1
ATOM 1036 O O . GLY A 1 128 ? -8.665 21.725 1.765 1.00 83.19 128 GLY A O 1
ATOM 1037 N N . THR A 1 129 ? -10.101 23.069 0.706 1.00 88.81 129 THR A N 1
ATOM 1038 C CA . THR A 1 129 ? -10.444 23.897 1.869 1.00 88.81 129 THR A CA 1
ATOM 1039 C C . THR A 1 129 ? -11.950 23.879 2.107 1.00 88.81 129 THR A C 1
ATOM 1041 O O . THR A 1 129 ? -12.742 23.904 1.158 1.00 88.81 129 THR A O 1
ATOM 1044 N N . PHE A 1 130 ? -12.352 23.817 3.377 1.00 90.44 130 PHE A N 1
ATOM 1045 C CA . PHE A 1 130 ? -13.747 23.888 3.807 1.00 90.44 130 PHE A CA 1
ATOM 1046 C C . PHE A 1 130 ? -14.021 25.260 4.445 1.00 90.44 130 PHE A C 1
ATOM 1048 O O . PHE A 1 130 ? -13.227 25.705 5.278 1.00 90.44 130 PHE A O 1
ATOM 1055 N N . PRO A 1 131 ? -15.100 25.977 4.070 1.00 93.25 131 PRO A N 1
ATOM 1056 C CA . PRO A 1 131 ? -15.389 27.300 4.616 1.00 93.25 131 PRO A CA 1
ATOM 1057 C C . PRO A 1 131 ? -16.056 27.183 5.997 1.00 93.25 131 PRO A C 1
ATOM 1059 O O . PRO A 1 131 ? -17.252 27.436 6.150 1.00 93.25 131 PRO A O 1
ATOM 1062 N N . TRP A 1 132 ? -15.261 26.794 6.997 1.00 94.69 132 TRP A N 1
ATOM 1063 C CA . TRP A 1 132 ? -15.692 26.489 8.364 1.00 94.69 132 TRP A CA 1
ATOM 1064 C C . TRP A 1 132 ? -16.599 27.553 8.983 1.00 94.69 132 TRP A C 1
ATOM 1066 O O . TRP A 1 132 ? -17.732 27.250 9.349 1.00 94.69 132 TRP A O 1
ATOM 1076 N N . GLU A 1 133 ? -16.144 28.807 9.025 1.00 96.06 133 GLU A N 1
ATOM 1077 C CA . GLU A 1 133 ? -16.881 29.910 9.659 1.00 96.06 133 GLU A CA 1
ATOM 1078 C C . GLU A 1 133 ? -18.274 30.107 9.051 1.00 96.06 133 GLU A C 1
ATOM 1080 O O . GLU A 1 133 ? -19.265 30.268 9.763 1.00 96.06 133 GLU A O 1
ATOM 1085 N N . HIS A 1 134 ? -18.373 30.000 7.723 1.00 94.06 134 HIS A N 1
ATOM 1086 C CA . HIS A 1 134 ? -19.646 30.121 7.023 1.00 94.06 134 HIS A CA 1
ATOM 1087 C C . HIS A 1 134 ? -20.631 29.021 7.441 1.00 94.06 134 HIS A C 1
ATOM 1089 O O . HIS A 1 134 ? -21.789 29.315 7.742 1.00 94.06 134 HIS A O 1
ATOM 1095 N N . TYR A 1 135 ? -20.186 27.761 7.480 1.00 92.62 135 TYR A N 1
ATOM 1096 C CA . TYR A 1 135 ? -21.054 26.641 7.850 1.00 92.62 135 TYR A CA 1
ATOM 1097 C C . TYR A 1 135 ? -21.385 26.618 9.344 1.00 92.62 135 TYR A C 1
ATOM 1099 O O . TYR A 1 135 ? -22.519 26.292 9.694 1.00 92.62 135 TYR A O 1
ATOM 1107 N N . VAL A 1 136 ? -20.469 27.030 10.226 1.00 95.38 136 VAL A N 1
ATOM 1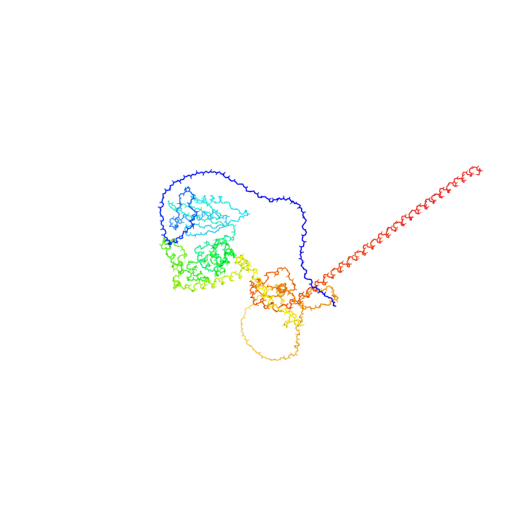108 C CA . VAL A 1 136 ? -20.767 27.188 11.657 1.00 95.38 136 VAL A CA 1
ATOM 1109 C C . VAL A 1 136 ? -21.852 28.240 11.865 1.00 95.38 136 VAL A C 1
ATOM 1111 O O . VAL A 1 136 ? -22.825 27.967 12.568 1.00 95.38 136 VAL A O 1
ATOM 1114 N N . GLU A 1 137 ? -21.743 29.416 11.239 1.00 95.75 137 GLU A N 1
ATOM 1115 C CA . GLU A 1 137 ? -22.774 30.459 11.324 1.00 95.75 137 GLU A CA 1
ATOM 1116 C C . GLU A 1 137 ? -24.112 29.996 10.735 1.00 95.75 137 GLU A C 1
ATOM 1118 O O . GLU A 1 137 ? -25.162 30.191 11.357 1.00 95.75 137 GLU A O 1
ATOM 1123 N N . LEU A 1 138 ? -24.079 29.334 9.574 1.00 93.00 138 LEU A N 1
ATOM 1124 C CA . LEU A 1 138 ? -25.262 28.806 8.895 1.00 93.00 138 LEU A CA 1
ATOM 1125 C C . LEU A 1 138 ? -25.995 27.768 9.754 1.00 93.00 138 LEU A C 1
ATOM 1127 O O . LEU A 1 138 ? -27.206 27.880 9.965 1.00 93.00 138 LEU A O 1
ATOM 1131 N N . ILE A 1 139 ? -25.272 26.770 10.271 1.00 92.44 139 ILE A N 1
ATOM 1132 C CA . ILE A 1 139 ? -25.841 25.690 11.084 1.00 92.44 139 ILE A CA 1
ATOM 1133 C C . ILE A 1 139 ? -26.314 26.244 12.430 1.00 92.44 139 ILE A C 1
ATOM 1135 O O . ILE A 1 139 ? -27.446 25.974 12.832 1.00 92.44 139 ILE A O 1
ATOM 1139 N N . LYS A 1 140 ? -25.514 27.085 13.099 1.00 95.62 140 LYS A N 1
ATOM 1140 C CA . LYS A 1 140 ? -25.899 27.735 14.361 1.00 95.62 140 LYS A CA 1
ATOM 1141 C C . LYS A 1 140 ? -27.177 28.561 14.200 1.00 95.62 140 LYS A C 1
ATOM 1143 O O . LYS A 1 140 ? -28.087 28.435 15.020 1.00 95.62 140 LYS A O 1
ATOM 1148 N N . GLY A 1 141 ? -27.262 29.368 13.140 1.00 95.31 141 GLY A N 1
ATOM 1149 C CA . GLY A 1 141 ? -28.435 30.181 12.825 1.00 95.31 141 GLY A CA 1
ATOM 1150 C C . GLY A 1 141 ? -29.664 29.333 12.502 1.00 95.31 141 GLY A C 1
ATOM 1151 O O . GLY A 1 141 ? -30.736 29.569 13.055 1.00 95.31 141 GLY A O 1
ATOM 1152 N N . GLY A 1 142 ? -29.510 28.303 11.668 1.00 91.81 142 GLY A N 1
ATOM 1153 C CA . GLY A 1 142 ? -30.612 27.417 11.290 1.00 91.81 142 GLY A CA 1
ATOM 1154 C C . GLY A 1 142 ? -31.132 26.547 12.442 1.00 91.81 142 GLY A C 1
ATOM 1155 O O . GLY A 1 142 ? -32.328 26.249 12.514 1.00 91.81 142 GLY A O 1
ATOM 1156 N N . LEU A 1 143 ? -30.259 26.174 13.378 1.00 91.62 143 LEU A N 1
ATOM 1157 C CA . LEU A 1 143 ? -30.629 25.438 14.584 1.00 91.62 143 LEU A CA 1
ATOM 1158 C C . LEU A 1 143 ? -31.174 26.313 15.706 1.00 91.62 143 LEU A C 1
ATOM 1160 O O . LEU A 1 143 ? -31.762 25.765 16.637 1.00 91.62 143 LEU A O 1
ATOM 1164 N N . GLU A 1 144 ? -31.003 27.633 15.615 1.00 94.12 144 GLU A N 1
ATOM 1165 C CA . GLU A 1 144 ? -31.215 28.559 16.734 1.00 94.12 144 GLU A CA 1
ATOM 1166 C C . GLU A 1 144 ? -30.382 28.134 17.961 1.00 94.12 144 GLU A C 1
ATOM 1168 O O . GLU A 1 144 ? -30.850 28.143 19.099 1.00 94.12 144 GLU A O 1
ATOM 1173 N N . ALA A 1 145 ? -29.145 27.691 17.717 1.00 94.44 145 ALA A N 1
ATOM 1174 C CA . ALA A 1 145 ? -28.259 27.209 18.766 1.00 94.44 145 ALA A CA 1
ATOM 1175 C C . ALA A 1 145 ? -27.658 28.381 19.563 1.00 94.44 145 ALA A C 1
ATOM 1177 O O . ALA A 1 145 ? -27.160 29.356 18.993 1.00 94.44 145 ALA A O 1
ATOM 1178 N N . ASP A 1 146 ? -27.633 28.247 20.893 1.00 94.25 146 ASP A N 1
ATOM 1179 C CA . ASP A 1 146 ? -27.024 29.235 21.799 1.00 94.25 146 ASP A CA 1
ATOM 1180 C C . ASP A 1 146 ? -25.500 29.316 21.576 1.00 94.25 146 ASP A C 1
ATOM 1182 O O . ASP A 1 146 ? -24.867 30.355 21.782 1.00 94.25 146 ASP A O 1
ATOM 1186 N N . TYR A 1 147 ? -24.902 28.206 21.139 1.00 95.88 147 TYR A N 1
ATOM 1187 C CA . TYR A 1 147 ? -23.466 28.037 20.968 1.00 95.88 147 TYR A CA 1
ATOM 1188 C C . TYR A 1 147 ? -23.144 27.261 19.688 1.00 95.88 147 TYR A C 1
ATOM 1190 O O . TYR A 1 147 ? -23.895 26.369 19.296 1.00 95.88 147 TYR A O 1
ATOM 1198 N N . GLY A 1 148 ? -22.023 27.617 19.061 1.00 96.06 148 GLY A N 1
ATOM 1199 C CA . GLY A 1 148 ? -21.469 26.978 17.870 1.00 96.06 148 GLY A CA 1
ATOM 1200 C C . GLY A 1 148 ? -19.970 27.269 17.788 1.00 96.06 148 GLY A C 1
ATOM 1201 O O . GLY A 1 148 ? -19.589 28.428 17.973 1.00 96.06 148 GLY A O 1
ATOM 1202 N N . ARG A 1 149 ? -19.144 26.244 17.562 1.00 96.56 149 ARG A N 1
ATOM 1203 C CA . ARG A 1 149 ? -17.694 26.347 17.299 1.00 96.56 149 ARG A CA 1
ATOM 1204 C C . ARG A 1 149 ? -17.239 25.209 16.381 1.00 96.56 149 ARG A C 1
ATOM 1206 O O . ARG A 1 149 ? -17.999 24.260 16.198 1.00 96.56 149 ARG A O 1
ATOM 1213 N N . HIS A 1 150 ? -16.006 25.270 15.889 1.00 96.31 150 HIS A N 1
ATOM 1214 C CA . HIS A 1 150 ? -15.377 24.189 15.131 1.00 96.31 150 HIS A CA 1
ATOM 1215 C C . HIS A 1 150 ? -13.901 23.994 15.506 1.00 96.31 150 HIS A C 1
ATOM 1217 O O . HIS A 1 150 ? -13.322 24.849 16.182 1.00 96.31 150 HIS A O 1
ATOM 1223 N N . ASP A 1 151 ? -13.333 22.870 15.081 1.00 94.75 151 ASP A N 1
ATOM 1224 C CA . ASP A 1 151 ? -11.896 22.610 14.955 1.00 94.75 151 ASP A CA 1
ATOM 1225 C C . ASP A 1 151 ? -11.566 22.212 13.496 1.00 94.75 151 ASP A C 1
ATOM 1227 O O . ASP A 1 151 ? -12.207 22.730 12.575 1.00 94.75 151 ASP A O 1
ATOM 1231 N N . ASP A 1 152 ? -10.547 21.377 13.274 1.00 90.25 152 ASP A N 1
ATOM 1232 C CA . ASP A 1 152 ? -10.062 21.009 11.939 1.00 90.25 152 ASP A CA 1
ATOM 1233 C C . ASP A 1 152 ? -10.987 20.041 11.184 1.00 90.25 152 ASP A C 1
ATOM 1235 O O . ASP A 1 152 ? -10.939 20.009 9.952 1.00 90.25 152 ASP A O 1
ATOM 1239 N N . ASP A 1 153 ? -11.823 19.264 11.880 1.00 92.56 153 ASP A N 1
ATOM 1240 C CA . ASP A 1 153 ? -12.710 18.260 11.271 1.00 92.56 153 ASP A CA 1
ATOM 1241 C C . ASP A 1 153 ? -14.081 18.111 11.967 1.00 92.56 153 ASP A C 1
ATOM 1243 O O . ASP A 1 153 ? -14.942 17.373 11.484 1.00 92.56 153 ASP A O 1
ATOM 1247 N N . HIS A 1 154 ? -14.356 18.858 13.038 1.00 94.25 154 HIS A N 1
ATOM 1248 C CA . HIS A 1 154 ? -15.608 18.827 13.793 1.00 94.25 154 HIS A CA 1
ATOM 1249 C C . HIS A 1 154 ? -16.213 20.219 14.000 1.00 94.25 154 HIS A C 1
ATOM 1251 O O . HIS A 1 154 ? -15.540 21.236 14.150 1.00 94.25 154 HIS A O 1
ATOM 1257 N N . MET A 1 155 ? -17.542 20.263 14.084 1.00 95.62 155 MET A N 1
ATOM 1258 C CA . MET A 1 155 ? -18.305 21.390 14.612 1.00 95.62 155 MET A CA 1
ATOM 1259 C C . MET A 1 155 ? -19.170 20.921 15.775 1.00 95.62 155 MET A C 1
ATOM 1261 O O . MET A 1 155 ? -19.723 19.825 15.742 1.00 95.62 155 MET A O 1
ATOM 1265 N N . TRP A 1 156 ? -19.351 21.780 16.772 1.00 95.69 156 TRP A N 1
ATOM 1266 C CA . TRP A 1 156 ? -20.183 21.493 17.939 1.00 95.69 156 TRP A CA 1
ATOM 1267 C C . TRP A 1 156 ? -21.205 22.589 18.143 1.00 95.69 156 TRP A C 1
ATOM 1269 O O . TRP A 1 156 ? -20.857 23.774 18.166 1.00 95.69 156 TRP A O 1
ATOM 1279 N N . PHE A 1 157 ? -22.452 22.191 18.372 1.00 95.31 157 PHE A N 1
ATOM 1280 C CA . PHE A 1 157 ? -23.555 23.099 18.650 1.00 95.31 157 PHE A CA 1
ATOM 1281 C C . PHE A 1 157 ? -24.288 22.685 19.919 1.00 95.31 157 PHE A C 1
ATOM 1283 O O . PHE A 1 157 ? -24.430 21.502 20.215 1.00 95.31 157 PHE A O 1
ATOM 1290 N N . ALA A 1 158 ? -24.802 23.669 20.655 1.00 94.38 158 ALA A N 1
ATOM 1291 C CA . ALA A 1 158 ? -25.658 23.421 21.810 1.00 94.38 158 ALA A CA 1
ATOM 1292 C C . ALA A 1 158 ? -27.008 24.116 21.620 1.00 94.38 158 ALA A C 1
ATOM 1294 O O . ALA A 1 158 ? -27.087 25.347 21.579 1.00 94.38 158 ALA A O 1
ATOM 1295 N N . ILE A 1 159 ? -28.076 23.324 21.532 1.00 92.50 159 ILE A N 1
ATOM 1296 C CA . ILE A 1 159 ? -29.454 23.820 21.448 1.00 92.50 159 ILE A CA 1
ATOM 1297 C C . ILE A 1 159 ? -30.086 23.738 22.824 1.00 92.50 159 ILE A C 1
ATOM 1299 O O . ILE A 1 159 ? -30.090 22.686 23.460 1.00 92.50 159 ILE A O 1
ATOM 1303 N N . ARG A 1 160 ? -30.683 24.829 23.288 1.00 90.44 160 ARG A N 1
ATOM 1304 C CA . ARG A 1 160 ? -31.384 24.830 24.564 1.00 90.44 160 ARG A CA 1
ATOM 1305 C C . ARG A 1 160 ? -32.651 23.977 24.495 1.00 90.44 160 ARG A C 1
ATOM 1307 O O . ARG A 1 160 ? -33.575 24.281 23.750 1.00 90.44 160 ARG A O 1
ATOM 1314 N N . SER A 1 161 ? -32.738 22.955 25.340 1.00 85.56 161 SER A N 1
ATOM 1315 C CA . SER A 1 161 ? -33.937 22.133 25.516 1.00 85.56 161 SER A CA 1
ATOM 1316 C C . SER A 1 161 ? -34.485 22.362 26.920 1.00 85.56 161 SER A C 1
ATOM 1318 O O . SER A 1 161 ? -34.171 21.633 27.853 1.00 85.56 161 SER A O 1
ATOM 1320 N N . GLY A 1 162 ? -35.253 23.435 27.116 1.00 84.00 162 GLY A N 1
ATOM 1321 C CA . GLY A 1 162 ? -35.834 23.792 28.416 1.00 84.00 162 GLY A CA 1
ATOM 1322 C C . GLY A 1 162 ? -34.958 24.699 29.296 1.00 84.00 162 GLY A C 1
ATOM 1323 O O . GLY A 1 162 ? -34.076 25.423 28.837 1.00 84.00 162 GLY A O 1
ATOM 1324 N N . ARG A 1 163 ? -35.244 24.749 30.607 1.00 80.19 163 ARG A N 1
ATOM 1325 C CA . ARG A 1 163 ? -34.636 25.764 31.496 1.00 80.19 163 ARG A CA 1
ATOM 1326 C C . ARG A 1 163 ? -33.171 25.495 31.844 1.00 80.19 163 ARG A C 1
ATOM 1328 O O . ARG A 1 163 ? -32.455 26.463 32.096 1.00 80.19 163 ARG A O 1
ATOM 1335 N N . LYS A 1 164 ? -32.737 24.232 31.887 1.00 84.12 164 LYS A N 1
ATOM 1336 C CA . LYS A 1 164 ? -31.410 23.831 32.397 1.00 84.12 164 LYS A CA 1
ATOM 1337 C C . LYS A 1 164 ? -30.721 22.728 31.587 1.00 84.12 164 LYS A C 1
ATOM 1339 O O . LYS A 1 164 ? -29.704 22.215 32.034 1.00 84.12 164 LYS A O 1
ATOM 1344 N N . THR A 1 165 ? -31.273 22.346 30.444 1.00 84.75 165 THR A N 1
ATOM 1345 C CA . THR A 1 165 ? -30.729 21.271 29.614 1.00 84.75 165 THR A CA 1
ATOM 1346 C C . THR A 1 165 ? -30.470 21.792 28.214 1.00 84.75 165 THR A C 1
ATOM 1348 O O . THR A 1 165 ? -31.238 22.607 27.700 1.00 84.75 165 THR A O 1
ATOM 1351 N N . SER A 1 166 ? -29.380 21.323 27.624 1.00 86.94 166 SER A N 1
ATOM 1352 C CA . SER A 1 166 ? -29.013 21.586 26.239 1.00 86.94 166 SER A CA 1
ATOM 1353 C C . SER A 1 166 ? -28.819 20.252 25.529 1.00 86.94 166 SER A C 1
ATOM 1355 O O . SER A 1 166 ? -28.441 19.269 26.162 1.00 86.94 166 SER A O 1
ATOM 1357 N N . ILE A 1 167 ? -29.123 20.223 24.239 1.00 88.00 167 ILE A N 1
ATOM 1358 C CA . ILE A 1 167 ? -28.840 19.116 23.333 1.00 88.00 167 ILE A CA 1
ATOM 1359 C C . ILE A 1 167 ? -27.555 19.478 22.602 1.00 88.00 167 ILE A C 1
ATOM 1361 O O . ILE A 1 167 ? -27.486 20.537 21.976 1.00 88.00 167 ILE A O 1
ATOM 1365 N N . GLU A 1 168 ? -26.560 18.609 22.709 1.00 90.75 168 GLU A N 1
ATOM 1366 C CA . GLU A 1 168 ? -25.311 18.719 21.966 1.00 90.75 168 GLU A CA 1
ATOM 1367 C C . GLU A 1 168 ? -25.474 18.104 20.573 1.00 90.75 168 GLU A C 1
ATOM 1369 O O . GLU A 1 168 ? -26.162 17.090 20.395 1.00 90.75 168 GLU A O 1
ATOM 1374 N N . ILE A 1 169 ? -24.891 18.764 19.578 1.00 91.31 169 ILE A N 1
ATOM 1375 C CA . ILE A 1 169 ? -24.876 18.328 18.187 1.00 91.31 169 ILE A CA 1
ATOM 1376 C C . ILE A 1 169 ? -23.436 18.393 17.707 1.00 91.31 169 ILE A C 1
ATOM 1378 O O . ILE A 1 169 ? -22.886 19.486 17.579 1.00 91.31 169 ILE A O 1
ATOM 1382 N N . ASP A 1 170 ? -22.880 17.228 17.407 1.00 92.75 170 ASP A N 1
ATOM 1383 C CA . ASP A 1 170 ? -21.541 17.063 16.863 1.00 92.75 170 ASP A CA 1
ATOM 1384 C C . ASP A 1 170 ? -21.678 16.849 15.362 1.00 92.75 170 ASP A C 1
ATOM 1386 O O . ASP A 1 170 ? -22.415 15.971 14.910 1.00 92.75 170 ASP A O 1
ATOM 1390 N N . VAL A 1 171 ? -20.974 17.642 14.575 1.00 92.00 171 VAL A N 1
ATOM 1391 C CA . VAL A 1 171 ? -20.959 17.525 13.124 1.00 92.00 171 VAL A CA 1
ATOM 1392 C C . VAL A 1 171 ? -19.532 17.239 12.693 1.00 92.00 171 VAL A C 1
ATOM 1394 O O . VAL A 1 171 ? -18.699 18.136 12.746 1.00 92.00 171 VAL A O 1
ATOM 1397 N N . LYS A 1 172 ? -19.252 16.004 12.280 1.00 92.81 172 LYS A N 1
ATOM 1398 C CA . LYS A 1 172 ? -17.953 15.610 11.738 1.00 92.81 172 LYS A CA 1
ATOM 1399 C C . LYS A 1 172 ? -17.942 15.792 10.222 1.00 92.81 172 LYS A C 1
ATOM 1401 O O . LYS A 1 172 ? -18.861 15.343 9.530 1.00 92.81 172 LYS A O 1
ATOM 1406 N N . MET A 1 173 ? -16.908 16.457 9.729 1.00 91.94 173 MET A N 1
ATOM 1407 C CA . MET A 1 173 ? -16.673 16.728 8.319 1.00 91.94 173 MET A CA 1
ATOM 1408 C C . MET A 1 173 ? -15.608 15.786 7.767 1.00 91.94 173 MET A C 1
ATOM 1410 O O . MET A 1 173 ? -14.466 15.791 8.213 1.00 91.94 173 MET A O 1
ATOM 1414 N N . CYS A 1 174 ? -15.964 15.041 6.731 1.00 91.44 174 CYS A N 1
ATOM 1415 C CA . CYS A 1 174 ? -15.046 14.203 5.976 1.00 91.44 174 CYS A CA 1
ATOM 1416 C C . CYS A 1 174 ? -14.688 14.909 4.667 1.00 91.44 174 CYS A C 1
ATOM 1418 O O . CYS A 1 174 ? -15.571 15.314 3.900 1.00 91.44 174 CYS A O 1
ATOM 1420 N N . MET A 1 175 ? -13.387 15.056 4.416 1.00 89.88 175 MET A N 1
ATOM 1421 C CA . MET A 1 175 ? -12.875 15.734 3.219 1.00 89.88 175 MET A CA 1
ATOM 1422 C C . MET A 1 175 ? -12.847 14.811 1.998 1.00 89.88 175 MET A C 1
ATOM 1424 O O . MET A 1 175 ? -12.935 15.282 0.864 1.00 89.88 175 MET A O 1
ATOM 1428 N N . THR A 1 176 ? -12.770 13.501 2.222 1.00 89.19 176 THR A N 1
ATOM 1429 C CA . THR A 1 176 ? -12.782 12.474 1.177 1.00 89.19 176 THR A CA 1
ATOM 1430 C C . THR A 1 176 ? -13.949 11.509 1.384 1.00 89.19 176 THR A C 1
ATOM 1432 O O . THR A 1 176 ? -14.552 11.460 2.464 1.00 89.19 176 THR A O 1
ATOM 1435 N N . SER A 1 177 ? -14.310 10.776 0.329 1.00 89.06 177 SER A N 1
ATOM 1436 C CA . SER A 1 177 ? -15.381 9.775 0.419 1.00 89.06 177 SER A CA 1
ATOM 1437 C C . SER A 1 177 ? -14.939 8.586 1.274 1.00 89.06 177 SER A C 1
ATOM 1439 O O . SER A 1 177 ? -15.751 7.975 1.958 1.00 89.06 177 SER A O 1
ATOM 1441 N N . GLU A 1 178 ? -13.648 8.284 1.250 1.00 88.75 178 GLU A N 1
ATOM 1442 C CA . GLU A 1 178 ? -12.993 7.189 1.954 1.00 88.75 178 GLU A CA 1
ATOM 1443 C C . GLU A 1 178 ? -13.029 7.443 3.466 1.00 88.75 178 GLU A C 1
ATOM 1445 O O . GLU A 1 178 ? -13.545 6.618 4.219 1.00 88.75 178 GLU A O 1
ATOM 1450 N N . MET A 1 179 ? -12.648 8.653 3.903 1.00 88.81 179 MET A N 1
ATOM 1451 C CA . MET A 1 179 ? -12.800 9.086 5.298 1.00 88.81 179 MET A CA 1
ATOM 1452 C C . MET A 1 179 ? -14.259 9.018 5.755 1.00 88.81 179 MET A C 1
ATOM 1454 O O . MET A 1 179 ? -14.536 8.596 6.874 1.00 88.81 179 MET A O 1
ATOM 1458 N N . PHE A 1 180 ? -15.203 9.417 4.892 1.00 90.50 180 PHE A N 1
ATOM 1459 C CA . PHE A 1 180 ? -16.627 9.341 5.213 1.00 90.50 180 PHE A CA 1
ATOM 1460 C C . PHE A 1 180 ? -17.077 7.904 5.447 1.00 90.50 180 PHE A C 1
ATOM 1462 O O . PHE A 1 180 ? -17.796 7.639 6.405 1.00 90.50 180 PHE A O 1
ATOM 1469 N N . GLU A 1 181 ? -16.660 6.967 4.603 1.00 88.19 181 GLU A N 1
ATOM 1470 C CA . GLU A 1 181 ? -17.010 5.558 4.754 1.00 88.19 181 GLU A CA 1
ATOM 1471 C C . GLU A 1 181 ? -16.357 4.928 5.993 1.00 88.19 181 GLU A C 1
ATOM 1473 O O . GLU A 1 181 ? -17.033 4.206 6.737 1.00 88.19 181 GLU A O 1
ATOM 1478 N N . LEU A 1 182 ? -15.103 5.279 6.290 1.00 89.00 182 LEU A N 1
ATOM 1479 C CA . LEU A 1 182 ? -14.403 4.845 7.497 1.00 89.00 182 LEU A CA 1
ATOM 1480 C C . LEU A 1 182 ? -15.045 5.395 8.774 1.00 89.00 182 LEU A C 1
ATOM 1482 O O . LEU A 1 182 ? -15.359 4.632 9.690 1.00 89.00 182 LEU A O 1
ATOM 1486 N N . ASP A 1 183 ? -15.317 6.696 8.835 1.00 89.31 183 ASP A N 1
ATOM 1487 C CA . ASP A 1 183 ? -16.008 7.303 9.972 1.00 89.31 183 ASP A CA 1
ATOM 1488 C C . ASP A 1 183 ? -17.429 6.774 10.112 1.00 89.31 183 ASP A C 1
ATOM 1490 O O . ASP A 1 183 ? -17.908 6.545 11.223 1.00 89.31 183 ASP A O 1
ATOM 1494 N N . ARG A 1 184 ? -18.111 6.519 8.993 1.00 86.94 184 ARG A N 1
ATOM 1495 C CA . ARG A 1 184 ? -19.430 5.893 9.001 1.00 86.94 184 ARG A CA 1
ATOM 1496 C C . ARG A 1 184 ? -19.349 4.514 9.630 1.00 86.94 184 ARG A C 1
ATOM 1498 O O . ARG A 1 184 ? -20.191 4.220 10.470 1.00 86.94 184 ARG A O 1
ATOM 1505 N N . PHE A 1 185 ? -18.355 3.700 9.280 1.00 86.31 185 PHE A N 1
ATOM 1506 C CA . PHE A 1 185 ? -18.100 2.403 9.911 1.00 86.31 185 PHE A CA 1
ATOM 1507 C C . PHE A 1 185 ? -17.826 2.537 11.414 1.00 86.31 185 PHE A C 1
ATOM 1509 O O . PHE A 1 185 ? -18.453 1.846 12.219 1.00 86.31 185 PHE A O 1
ATOM 1516 N N . GLN A 1 186 ? -16.951 3.465 11.800 1.00 85.56 186 GLN A N 1
ATOM 1517 C CA . GLN A 1 186 ? -16.564 3.692 13.193 1.00 85.56 186 GLN A CA 1
ATOM 1518 C C . GLN A 1 186 ? -17.709 4.210 14.062 1.00 85.56 186 GLN A C 1
ATOM 1520 O O . GLN A 1 186 ? -17.813 3.846 15.236 1.00 85.56 186 GLN A O 1
ATOM 1525 N N . LEU A 1 187 ? -18.561 5.060 13.490 1.00 82.94 187 LEU A N 1
ATOM 1526 C CA . LEU A 1 187 ? -19.680 5.670 14.185 1.00 82.94 187 LEU A CA 1
ATOM 1527 C C . LEU A 1 187 ? -20.907 4.768 14.189 1.00 82.94 187 LEU A C 1
ATOM 1529 O O . LEU A 1 187 ? -21.586 4.785 15.207 1.00 82.94 187 LEU A O 1
ATOM 1533 N N . ASN A 1 188 ? -21.181 3.973 13.134 1.00 76.88 188 ASN A N 1
ATOM 1534 C CA . ASN A 1 188 ? -22.433 3.199 12.968 1.00 76.88 188 ASN A CA 1
ATOM 1535 C C . ASN A 1 188 ? -22.842 2.469 14.247 1.00 76.88 188 ASN A C 1
ATOM 1537 O O . ASN A 1 188 ? -24.023 2.382 14.583 1.00 76.88 188 ASN A O 1
ATOM 1541 N N . TYR A 1 189 ? -21.829 2.000 14.974 1.00 72.44 189 TYR A N 1
ATOM 1542 C CA . TYR A 1 189 ? -21.971 1.543 16.334 1.00 72.44 189 TYR A CA 1
ATOM 1543 C C . TYR A 1 189 ? -20.706 1.887 17.144 1.00 72.44 189 TYR A C 1
ATOM 1545 O O . TYR A 1 189 ? -19.817 1.047 17.291 1.00 72.44 189 TYR A O 1
ATOM 1553 N N . ALA A 1 190 ? -20.595 3.088 17.723 1.00 70.81 190 ALA A N 1
ATOM 1554 C CA . ALA A 1 190 ? -19.361 3.486 18.422 1.00 70.81 190 ALA A CA 1
ATOM 1555 C C . ALA A 1 190 ? -18.971 2.538 19.578 1.00 70.81 190 ALA A C 1
ATOM 1557 O O . ALA A 1 190 ? -17.790 2.300 19.836 1.00 70.81 190 ALA A O 1
ATOM 1558 N N . SER A 1 191 ? -19.956 1.928 20.247 1.00 75.62 191 SER A N 1
ATOM 1559 C CA . SER A 1 191 ? -19.704 0.896 21.274 1.00 75.62 191 SER A CA 1
ATOM 1560 C C . SER A 1 191 ? -19.068 -0.378 20.699 1.00 75.62 191 SER A C 1
ATOM 1562 O O . SER A 1 191 ? -18.323 -1.081 21.372 1.00 75.62 191 SER A O 1
ATOM 1564 N N . LEU A 1 192 ? -19.354 -0.658 19.436 1.00 80.94 192 LEU A N 1
ATOM 1565 C CA . LEU A 1 192 ? -18.923 -1.816 18.663 1.00 80.94 192 LEU A CA 1
ATOM 1566 C C . LEU A 1 192 ? -17.513 -1.583 18.117 1.00 80.94 192 LEU A C 1
ATOM 1568 O O . LEU A 1 192 ? -16.710 -2.504 18.149 1.00 80.94 192 LEU A O 1
ATOM 1572 N N . ARG A 1 193 ? -17.163 -0.340 17.743 1.00 85.62 193 ARG A N 1
ATOM 1573 C CA . ARG A 1 193 ? -15.764 0.051 17.496 1.00 85.62 193 ARG A CA 1
ATOM 1574 C C . ARG A 1 193 ? -14.899 -0.232 18.718 1.00 85.62 193 ARG A C 1
ATOM 1576 O O . ARG A 1 193 ? -13.840 -0.824 18.566 1.00 85.62 193 ARG A O 1
ATOM 1583 N N . LYS A 1 194 ? -15.345 0.154 19.921 1.00 87.81 194 LYS A N 1
ATOM 1584 C CA . LYS A 1 194 ? -14.597 -0.126 21.159 1.00 87.81 194 LYS A CA 1
ATOM 1585 C C . LYS A 1 194 ? -14.434 -1.632 21.391 1.00 87.81 194 LYS A C 1
ATOM 1587 O O . LYS A 1 194 ? -13.358 -2.073 21.770 1.00 87.81 194 LYS A O 1
ATOM 1592 N N . LEU A 1 195 ? -15.481 -2.408 21.109 1.00 89.38 195 LEU A N 1
ATOM 1593 C CA . LEU A 1 195 ? -15.468 -3.863 21.239 1.00 89.38 195 LEU A CA 1
ATOM 1594 C C . LEU A 1 195 ? -14.555 -4.547 20.204 1.00 89.38 195 LEU A C 1
ATOM 1596 O O . LEU A 1 195 ? -13.768 -5.412 20.563 1.00 89.38 195 LEU A O 1
ATOM 1600 N N . ILE A 1 196 ? -14.623 -4.149 18.931 1.00 91.31 196 ILE A N 1
ATOM 1601 C CA . ILE A 1 196 ? -13.729 -4.641 17.872 1.00 91.31 196 ILE A CA 1
ATOM 1602 C C . ILE A 1 196 ? -12.291 -4.237 18.181 1.00 91.31 196 ILE A C 1
ATOM 1604 O O . ILE A 1 196 ? -11.416 -5.092 18.160 1.00 91.31 196 ILE A O 1
ATOM 1608 N N . GLY A 1 197 ? -12.066 -2.966 18.522 1.00 92.38 197 GLY A N 1
ATOM 1609 C CA . GLY A 1 197 ? -10.761 -2.435 18.902 1.00 92.38 197 GLY A CA 1
ATOM 1610 C C . GLY A 1 197 ? -10.121 -3.262 20.011 1.00 92.38 197 GLY A C 1
ATOM 1611 O O . GLY A 1 197 ? -9.005 -3.737 19.835 1.00 92.38 197 GLY A O 1
ATOM 1612 N N . SER A 1 198 ? -10.863 -3.548 21.086 1.00 92.06 198 SER A N 1
ATOM 1613 C CA . SER A 1 198 ? -10.327 -4.363 22.178 1.00 92.06 198 SER A CA 1
ATOM 1614 C C . SER A 1 198 ? -9.988 -5.792 21.736 1.00 92.06 198 SER A C 1
ATOM 1616 O O . SER A 1 198 ? -8.983 -6.334 22.177 1.00 92.06 198 SER A O 1
ATOM 1618 N N . MET A 1 199 ? -10.779 -6.409 20.845 1.00 93.25 199 MET A N 1
ATOM 1619 C CA . MET A 1 199 ? -10.489 -7.760 20.339 1.00 93.25 199 MET A CA 1
ATOM 1620 C C . MET A 1 199 ? -9.216 -7.818 19.491 1.00 93.25 199 MET A C 1
ATOM 1622 O O . MET A 1 199 ? -8.477 -8.797 19.575 1.00 93.25 199 MET A O 1
ATOM 1626 N N . ILE A 1 200 ? -8.980 -6.808 18.651 1.00 95.56 200 ILE A N 1
ATOM 1627 C CA . ILE A 1 200 ? -7.909 -6.845 17.647 1.00 95.56 200 ILE A CA 1
ATOM 1628 C C . ILE A 1 200 ? -6.584 -6.254 18.149 1.00 95.56 200 ILE A C 1
ATOM 1630 O O . ILE A 1 200 ? -5.528 -6.645 17.657 1.00 95.56 200 ILE A O 1
ATOM 1634 N N . GLU A 1 201 ? -6.624 -5.362 19.139 1.00 95.12 201 GLU A N 1
ATOM 1635 C CA . GLU A 1 201 ? -5.441 -4.680 19.680 1.00 95.12 201 GLU A CA 1
ATOM 1636 C C . GLU A 1 201 ? -4.391 -5.648 20.254 1.00 95.12 201 GLU A C 1
ATOM 1638 O O . GLU A 1 201 ? -3.246 -5.607 19.800 1.00 95.12 201 GLU A O 1
ATOM 1643 N N . PRO A 1 202 ? -4.739 -6.636 21.106 1.00 95.38 202 PRO A N 1
ATOM 1644 C CA . PRO A 1 202 ? -3.781 -7.652 21.561 1.00 95.38 202 PRO A CA 1
ATOM 1645 C C . PRO A 1 202 ? -3.232 -8.547 20.439 1.00 95.38 202 PRO A C 1
ATOM 1647 O O . PRO A 1 202 ? -2.272 -9.293 20.642 1.00 95.38 202 PRO A O 1
ATOM 1650 N N . LEU A 1 203 ? -3.873 -8.526 19.269 1.00 96.81 203 LEU A N 1
ATOM 1651 C CA . LEU A 1 203 ? -3.515 -9.319 18.097 1.00 96.81 203 LEU A CA 1
ATOM 1652 C C . LEU A 1 203 ? -2.650 -8.535 17.107 1.00 96.81 203 LEU A C 1
ATOM 1654 O O . LEU A 1 203 ? -2.404 -9.025 16.004 1.00 96.81 203 LEU A O 1
ATOM 1658 N N . GLY A 1 204 ? -2.180 -7.350 17.499 1.00 96.06 204 GLY A N 1
ATOM 1659 C CA . GLY A 1 204 ? -1.282 -6.526 16.701 1.00 96.06 204 GLY A CA 1
ATOM 1660 C C . GLY A 1 204 ? -1.979 -5.738 15.610 1.00 96.06 204 GLY A C 1
ATOM 1661 O O . GLY A 1 204 ? -1.349 -5.419 14.609 1.00 96.06 204 GLY A O 1
ATOM 1662 N N . LEU A 1 205 ? -3.268 -5.445 15.765 1.00 96.69 205 LEU A N 1
ATOM 1663 C CA . LEU A 1 205 ? -4.001 -4.570 14.859 1.00 96.69 205 LEU A CA 1
ATOM 1664 C C . LEU A 1 205 ? -4.503 -3.341 15.604 1.00 96.69 205 LEU A C 1
ATOM 1666 O O . LEU A 1 205 ? -4.901 -3.429 16.758 1.00 96.69 205 LEU A O 1
ATOM 1670 N N . SER A 1 206 ? -4.580 -2.203 14.931 1.00 94.81 206 SER A N 1
ATOM 1671 C CA . SER A 1 206 ? -5.227 -1.011 15.484 1.00 94.81 206 SER A CA 1
ATOM 1672 C C . SER A 1 206 ? -6.101 -0.333 14.438 1.00 94.81 206 SER A C 1
ATOM 1674 O O . SER A 1 206 ? -5.802 -0.376 13.250 1.00 94.81 206 SER A O 1
ATOM 1676 N N . ILE A 1 207 ? -7.218 0.254 14.877 1.00 93.00 207 ILE A N 1
ATOM 1677 C CA . ILE A 1 207 ? -8.114 1.046 14.023 1.00 93.00 207 ILE A CA 1
ATOM 1678 C C . ILE A 1 207 ? -8.172 2.466 14.577 1.00 93.00 207 ILE A C 1
ATOM 1680 O O . ILE A 1 207 ? -8.740 2.712 15.651 1.00 93.00 207 ILE A O 1
ATOM 1684 N N . ASP A 1 208 ? -7.625 3.407 13.822 1.00 91.62 208 ASP A N 1
ATOM 1685 C CA . ASP A 1 208 ? -7.655 4.833 14.129 1.00 91.62 208 ASP A CA 1
ATOM 1686 C C . ASP A 1 208 ? -8.415 5.614 13.050 1.00 91.62 208 ASP A C 1
ATOM 1688 O O . ASP A 1 208 ? -9.204 5.046 12.300 1.00 91.62 208 ASP A O 1
ATOM 1692 N N . THR A 1 209 ? -8.265 6.936 13.033 1.00 89.06 209 THR A N 1
ATOM 1693 C CA . THR A 1 209 ? -8.959 7.820 12.091 1.00 89.06 209 THR A CA 1
ATOM 1694 C C . THR A 1 209 ? -8.492 7.676 10.647 1.00 89.06 209 THR A C 1
ATOM 1696 O O . THR A 1 209 ? -9.220 8.111 9.762 1.00 89.06 209 THR A O 1
ATOM 1699 N N . GLU A 1 210 ? -7.308 7.109 10.403 1.00 91.44 210 GLU A N 1
ATOM 1700 C CA . GLU A 1 210 ? -6.771 6.903 9.053 1.00 91.44 210 GLU A CA 1
ATOM 1701 C C . GLU A 1 210 ? -7.182 5.538 8.500 1.00 91.44 210 GLU A C 1
ATOM 1703 O O . GLU A 1 210 ? -7.448 5.405 7.311 1.00 91.44 210 GLU A O 1
ATOM 1708 N N . GLY A 1 211 ? -7.293 4.524 9.359 1.00 93.25 211 GLY A N 1
ATOM 1709 C CA . GLY A 1 211 ? -7.749 3.208 8.935 1.00 93.25 211 GLY A CA 1
ATOM 1710 C C . GLY A 1 211 ? -7.285 2.090 9.847 1.00 93.25 211 GLY A C 1
ATOM 1711 O O . GLY A 1 211 ? -7.049 2.265 11.047 1.00 93.25 211 GLY A O 1
ATOM 1712 N N . LEU A 1 212 ? -7.179 0.905 9.260 1.00 95.44 212 LEU A N 1
ATOM 1713 C CA . LEU A 1 212 ? -6.601 -0.260 9.900 1.00 95.44 212 LEU A CA 1
ATOM 1714 C C . LEU A 1 212 ? -5.087 -0.260 9.734 1.00 95.44 212 LEU A C 1
ATOM 1716 O O . LEU A 1 212 ? -4.560 -0.080 8.638 1.00 95.44 212 LEU A O 1
ATOM 1720 N N . HIS A 1 213 ? -4.408 -0.569 10.827 1.00 96.88 213 HIS A N 1
ATOM 1721 C CA . HIS A 1 213 ? -2.969 -0.700 10.903 1.00 96.88 213 HIS A CA 1
ATOM 1722 C C . HIS A 1 213 ? -2.588 -2.048 11.501 1.00 96.88 213 HIS A C 1
ATOM 1724 O O . HIS A 1 213 ? -3.307 -2.588 12.344 1.00 96.88 213 HIS A O 1
ATOM 1730 N N . ILE A 1 214 ? -1.421 -2.552 11.111 1.00 96.81 214 ILE A N 1
ATOM 1731 C CA . ILE A 1 214 ? -0.736 -3.649 11.788 1.00 96.81 214 ILE A CA 1
ATOM 1732 C C . ILE A 1 214 ? 0.427 -3.081 12.605 1.00 96.81 214 ILE A C 1
ATOM 1734 O O . ILE A 1 214 ? 1.219 -2.274 12.119 1.00 96.81 214 ILE A O 1
ATOM 1738 N N . CYS A 1 215 ? 0.507 -3.475 13.866 1.00 95.12 215 CYS A N 1
ATOM 1739 C CA . CYS A 1 215 ? 1.497 -2.999 14.816 1.00 95.12 215 CYS A CA 1
ATOM 1740 C C . CYS A 1 215 ? 2.739 -3.897 14.800 1.00 95.12 215 CYS A C 1
ATOM 1742 O O . CYS A 1 215 ? 2.636 -5.129 14.781 1.00 95.12 215 CYS A O 1
ATOM 1744 N N . ILE A 1 216 ? 3.913 -3.273 14.836 1.00 91.94 216 ILE A N 1
ATOM 1745 C CA . ILE A 1 216 ? 5.203 -3.959 14.928 1.00 91.94 216 ILE A CA 1
ATOM 1746 C C . ILE A 1 216 ? 5.412 -4.363 16.384 1.00 91.94 216 ILE A C 1
ATOM 1748 O O . ILE A 1 216 ? 5.540 -3.490 17.238 1.00 91.94 216 ILE A O 1
ATOM 1752 N N . GLU A 1 217 ? 5.416 -5.670 16.653 1.00 90.25 217 GLU A N 1
ATOM 1753 C CA . GLU A 1 217 ? 5.419 -6.256 18.007 1.00 90.25 217 GLU A CA 1
ATOM 1754 C C . GLU A 1 217 ? 6.530 -5.681 18.898 1.00 90.25 217 GLU A C 1
ATOM 1756 O O . GLU A 1 217 ? 6.299 -5.358 20.059 1.00 90.25 217 GLU A O 1
ATOM 1761 N N . GLU A 1 218 ? 7.712 -5.465 18.333 1.00 83.50 218 GLU A N 1
ATOM 1762 C CA . GLU A 1 218 ? 8.891 -4.940 19.017 1.00 83.50 218 GLU A CA 1
ATOM 1763 C C . GLU A 1 218 ? 8.759 -3.464 19.424 1.00 83.50 218 GLU A C 1
ATOM 1765 O O . GLU A 1 218 ? 9.454 -3.012 20.333 1.00 83.50 218 GLU A O 1
ATOM 1770 N N . ASN A 1 219 ? 7.866 -2.719 18.769 1.00 81.88 219 ASN A N 1
ATOM 1771 C CA . ASN A 1 219 ? 7.696 -1.279 18.950 1.00 81.88 219 ASN A CA 1
ATOM 1772 C C . ASN A 1 219 ? 6.356 -0.903 19.603 1.00 81.88 219 ASN A C 1
ATOM 1774 O O . ASN A 1 219 ? 6.094 0.287 19.789 1.00 81.88 219 ASN A O 1
ATOM 1778 N N . GLU A 1 220 ? 5.501 -1.869 19.958 1.00 84.06 220 GLU A N 1
ATOM 1779 C CA . GLU A 1 220 ? 4.180 -1.584 20.540 1.00 84.06 220 GLU A CA 1
ATOM 1780 C C . GLU A 1 220 ? 4.266 -0.801 21.853 1.00 84.06 220 GLU A C 1
ATOM 1782 O O . GLU A 1 220 ? 3.458 0.097 22.081 1.00 84.06 220 GLU A O 1
ATOM 1787 N N . GLU A 1 221 ? 5.284 -1.073 22.675 1.00 81.50 221 GLU A N 1
ATOM 1788 C CA . GLU A 1 221 ? 5.498 -0.388 23.958 1.00 81.50 221 GLU A CA 1
ATOM 1789 C C . GLU A 1 221 ? 5.802 1.111 23.805 1.00 81.50 221 GLU A C 1
ATOM 1791 O O . GLU A 1 221 ? 5.671 1.870 24.764 1.00 81.50 221 GLU A O 1
ATOM 1796 N N . LEU A 1 222 ? 6.222 1.552 22.615 1.00 77.38 222 LEU A N 1
ATOM 1797 C CA . LEU A 1 222 ? 6.627 2.935 22.378 1.00 77.38 222 LEU A CA 1
ATOM 1798 C C . LEU A 1 222 ? 5.438 3.864 22.091 1.00 77.38 222 LEU A C 1
ATOM 1800 O O . LEU A 1 222 ? 5.630 5.077 22.102 1.00 77.38 222 LEU A O 1
ATOM 1804 N N . GLU A 1 223 ? 4.242 3.328 21.805 1.00 77.12 223 GLU A N 1
ATOM 1805 C CA . GLU A 1 223 ? 3.035 4.082 21.400 1.00 77.12 223 GLU A CA 1
ATOM 1806 C C . GLU A 1 223 ? 3.277 5.136 20.292 1.00 77.12 223 GLU A C 1
ATOM 1808 O O . GLU A 1 223 ? 2.493 6.066 20.095 1.00 77.12 223 GLU A O 1
ATOM 1813 N N . ILE A 1 224 ? 4.364 5.002 19.529 1.00 79.44 224 ILE A N 1
ATOM 1814 C CA . ILE A 1 224 ? 4.730 5.946 18.474 1.00 79.44 224 ILE A CA 1
ATOM 1815 C C . ILE A 1 224 ? 3.962 5.625 17.184 1.00 79.44 224 ILE A C 1
ATOM 1817 O O . ILE A 1 224 ? 3.833 4.450 16.837 1.00 79.44 224 ILE A O 1
ATOM 1821 N N . PRO A 1 225 ? 3.510 6.635 16.412 1.00 80.94 225 PRO A N 1
ATOM 1822 C CA . PRO A 1 225 ? 2.851 6.409 15.121 1.00 80.94 225 PRO A CA 1
ATOM 1823 C C . PRO A 1 225 ? 3.669 5.533 14.159 1.00 80.94 225 PRO A C 1
ATOM 1825 O O . PRO A 1 225 ? 3.113 4.735 13.416 1.00 80.94 225 PRO A O 1
ATOM 1828 N N . SER A 1 226 ? 5.001 5.608 14.230 1.00 76.44 226 SER A N 1
ATOM 1829 C CA . SER A 1 226 ? 5.927 4.777 13.450 1.00 76.44 226 SER A CA 1
ATOM 1830 C C . SER A 1 226 ? 5.935 3.287 13.809 1.00 76.44 226 SER A C 1
ATOM 1832 O O . SER A 1 226 ? 6.498 2.488 13.068 1.00 76.44 226 SER A O 1
ATOM 1834 N N . ALA A 1 227 ? 5.336 2.888 14.933 1.00 86.19 227 ALA A N 1
ATOM 1835 C CA . ALA A 1 227 ? 5.194 1.482 15.318 1.00 86.19 227 ALA A CA 1
ATOM 1836 C C . ALA A 1 227 ? 4.034 0.783 14.586 1.00 86.19 227 ALA A C 1
ATOM 1838 O O . ALA A 1 227 ? 3.738 -0.382 14.858 1.00 86.19 227 ALA A O 1
ATOM 1839 N N . ARG A 1 228 ? 3.350 1.494 13.684 1.00 93.94 228 ARG A N 1
ATOM 1840 C CA . ARG A 1 228 ? 2.166 1.032 12.969 1.00 93.94 228 ARG A CA 1
ATOM 1841 C C . ARG A 1 228 ? 2.406 1.121 11.472 1.00 93.94 228 ARG A C 1
ATOM 1843 O O . ARG A 1 228 ? 2.911 2.119 10.965 1.00 93.94 228 ARG A O 1
ATOM 1850 N N . VAL A 1 229 ? 2.012 0.077 10.762 1.00 94.50 229 VAL A N 1
ATOM 1851 C CA . VAL A 1 229 ? 2.003 0.053 9.303 1.00 94.50 229 VAL A CA 1
ATOM 1852 C C . VAL A 1 229 ? 0.566 0.083 8.832 1.00 9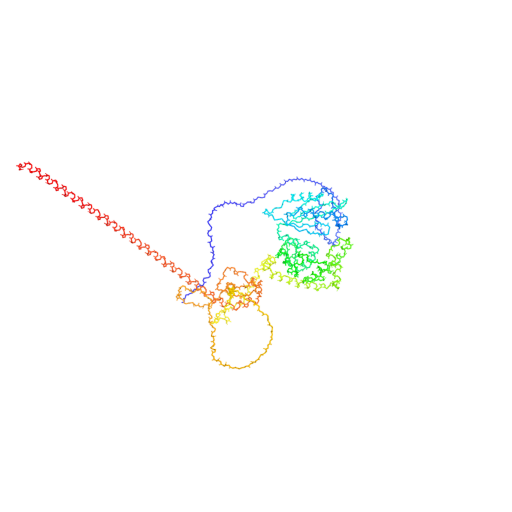4.50 229 VAL A C 1
ATOM 1854 O O . VAL A 1 229 ? -0.230 -0.778 9.203 1.00 94.50 229 VAL A O 1
ATOM 1857 N N . PHE A 1 230 ? 0.247 1.091 8.028 1.00 96.19 230 PHE A N 1
ATOM 1858 C CA . PHE A 1 230 ? -1.057 1.240 7.402 1.00 96.19 230 PHE A CA 1
ATOM 1859 C C . PHE A 1 230 ? -1.377 0.021 6.528 1.00 96.19 230 PHE A C 1
ATOM 1861 O O . PHE A 1 230 ? -0.545 -0.408 5.725 1.00 96.19 230 PHE A O 1
ATOM 1868 N N . VAL A 1 231 ? -2.569 -0.547 6.713 1.00 96.25 231 VAL A N 1
ATOM 1869 C CA . VAL A 1 231 ? -3.060 -1.723 5.981 1.00 96.25 231 VAL A CA 1
ATOM 1870 C C . VAL A 1 231 ? -4.107 -1.305 4.957 1.00 96.25 231 VAL A C 1
ATOM 1872 O O . VAL A 1 231 ? -3.926 -1.568 3.772 1.00 96.25 231 VAL A O 1
ATOM 1875 N N . SER A 1 232 ? -5.196 -0.676 5.405 1.00 95.62 232 SER A N 1
ATOM 1876 C CA . SER A 1 232 ? -6.287 -0.229 4.533 1.00 95.62 232 SER A CA 1
ATOM 1877 C C . SER A 1 232 ? -7.159 0.822 5.223 1.00 95.62 232 SER A C 1
ATOM 1879 O O . SER A 1 232 ? -7.375 0.761 6.436 1.00 95.62 232 SER A O 1
ATOM 1881 N N . GLU A 1 233 ? -7.693 1.756 4.439 1.00 94.62 233 GLU A N 1
ATOM 1882 C CA . GLU A 1 233 ? -8.745 2.699 4.846 1.00 94.62 233 GLU A CA 1
ATOM 1883 C C . GLU A 1 233 ? -10.159 2.162 4.554 1.00 94.62 233 GLU A C 1
ATOM 1885 O O . GLU A 1 233 ? -11.134 2.710 5.066 1.00 94.62 233 GLU A O 1
ATOM 1890 N N . ASP A 1 234 ? -10.292 1.078 3.774 1.00 93.44 234 ASP A N 1
ATOM 1891 C CA . ASP A 1 234 ? -11.587 0.501 3.402 1.00 93.44 234 ASP A CA 1
ATOM 1892 C C . ASP A 1 234 ? -12.181 -0.321 4.567 1.00 93.44 234 ASP A C 1
ATOM 1894 O O . ASP A 1 234 ? -11.603 -1.331 4.992 1.00 93.44 234 ASP A O 1
ATOM 1898 N N . PRO A 1 235 ? -13.370 0.037 5.087 1.00 91.75 235 PRO A N 1
ATOM 1899 C CA . PRO A 1 235 ? -14.055 -0.758 6.102 1.00 91.75 235 PRO A CA 1
ATOM 1900 C C . PRO A 1 235 ? -14.324 -2.213 5.701 1.00 91.75 235 PRO A C 1
ATOM 1902 O O . PRO A 1 235 ? -14.393 -3.084 6.574 1.00 91.75 235 PRO A O 1
ATOM 1905 N N . GLU A 1 236 ? -14.504 -2.501 4.409 1.00 92.44 236 GLU A N 1
ATOM 1906 C CA . GLU A 1 236 ? -14.713 -3.866 3.918 1.00 92.44 236 GLU A CA 1
ATOM 1907 C C . GLU A 1 236 ? -13.474 -4.741 4.149 1.00 92.44 236 GLU A C 1
ATOM 1909 O O . GLU A 1 236 ? -13.611 -5.911 4.521 1.00 92.44 236 GLU A O 1
ATOM 1914 N N . ASP A 1 237 ? -12.274 -4.171 4.038 1.00 93.88 237 ASP A N 1
ATOM 1915 C CA . ASP A 1 237 ? -11.017 -4.865 4.318 1.00 93.88 237 ASP A CA 1
ATOM 1916 C C . ASP A 1 237 ? -10.863 -5.186 5.804 1.00 93.88 237 ASP A C 1
ATOM 1918 O O . ASP A 1 237 ? -10.485 -6.309 6.163 1.00 93.88 237 ASP A O 1
ATOM 1922 N N . VAL A 1 238 ? -11.233 -4.238 6.675 1.00 91.06 238 VAL A N 1
ATOM 1923 C CA . VAL A 1 238 ? -11.275 -4.461 8.129 1.00 91.06 238 VAL A CA 1
ATOM 1924 C C . VAL A 1 238 ? -12.156 -5.661 8.441 1.00 91.06 238 VAL A C 1
ATOM 1926 O O . VAL A 1 238 ? -11.721 -6.600 9.111 1.00 91.06 238 VAL A O 1
ATOM 1929 N N . LEU A 1 239 ? -13.377 -5.659 7.905 1.00 91.88 239 LEU A N 1
ATOM 1930 C CA . LEU A 1 239 ? -14.350 -6.730 8.084 1.00 91.88 239 LEU A CA 1
ATOM 1931 C C . LEU A 1 239 ? -13.838 -8.068 7.547 1.00 91.88 239 LEU A C 1
ATOM 1933 O O . LEU A 1 239 ? -13.952 -9.085 8.234 1.00 91.88 239 LEU A O 1
ATOM 1937 N N . LYS A 1 240 ? -13.192 -8.074 6.381 1.00 93.62 240 LYS A N 1
ATOM 1938 C CA . LYS A 1 240 ? -12.613 -9.278 5.779 1.00 93.62 240 LYS A CA 1
ATOM 1939 C C . LYS A 1 240 ? -11.511 -9.892 6.651 1.00 93.62 240 LYS A C 1
ATOM 1941 O O . LYS A 1 240 ? -11.528 -11.107 6.858 1.00 93.62 240 LYS A O 1
ATOM 1946 N N . ILE A 1 241 ? -10.621 -9.080 7.232 1.00 93.25 241 ILE A N 1
ATOM 1947 C CA . ILE A 1 241 ? -9.573 -9.547 8.161 1.00 93.25 241 ILE A CA 1
ATOM 1948 C C . ILE A 1 241 ? -10.194 -10.141 9.432 1.00 93.25 241 ILE A C 1
ATOM 1950 O O . ILE A 1 241 ? -9.837 -11.247 9.854 1.00 93.25 241 ILE A O 1
ATOM 1954 N N . VAL A 1 242 ? -11.177 -9.457 10.024 1.00 90.62 242 VAL A N 1
ATOM 1955 C CA . VAL A 1 242 ? -11.851 -9.943 11.243 1.00 90.62 242 VAL A CA 1
ATOM 1956 C C . VAL A 1 242 ? -12.899 -11.038 10.969 1.00 90.62 242 VAL A C 1
ATOM 1958 O O . VAL A 1 242 ? -13.514 -11.557 11.905 1.00 90.62 242 VAL A O 1
ATOM 1961 N N . ARG A 1 243 ? -13.075 -11.428 9.696 1.00 92.31 243 ARG A N 1
ATOM 1962 C CA . ARG A 1 243 ? -14.092 -12.360 9.171 1.00 92.31 243 ARG A CA 1
ATOM 1963 C C . ARG A 1 243 ? -15.517 -12.018 9.594 1.00 92.31 243 ARG A C 1
ATOM 1965 O O . ARG A 1 243 ? -16.304 -12.890 9.955 1.00 92.31 243 ARG A O 1
ATOM 1972 N N . LEU A 1 244 ? -15.838 -10.739 9.522 1.00 91.06 244 LEU A N 1
ATOM 1973 C CA . LEU A 1 244 ? -17.195 -10.236 9.596 1.00 91.06 244 LEU A CA 1
ATOM 1974 C C . LEU A 1 244 ? -17.645 -9.863 8.170 1.00 91.06 244 LEU A C 1
ATOM 1976 O O . LEU A 1 244 ? -16.860 -9.456 7.325 1.00 91.06 244 LEU A O 1
ATOM 1980 N N . ASP A 1 245 ? -18.918 -10.065 7.873 1.00 88.81 245 ASP A N 1
ATOM 1981 C CA . ASP A 1 245 ? -19.629 -9.574 6.696 1.00 88.81 245 ASP A CA 1
ATOM 1982 C C . ASP A 1 245 ? -20.123 -8.114 6.838 1.00 88.81 245 ASP A C 1
ATOM 1984 O O . ASP A 1 245 ? -20.107 -7.502 7.916 1.00 88.81 245 ASP A O 1
ATOM 1988 N N . ARG A 1 246 ? -20.618 -7.576 5.714 1.00 89.19 246 ARG A N 1
ATOM 1989 C CA . ARG A 1 246 ? -21.069 -6.186 5.525 1.00 89.19 246 ARG A CA 1
ATOM 1990 C C . ARG A 1 246 ? -22.263 -5.759 6.383 1.00 89.19 246 ARG A C 1
ATOM 1992 O O . ARG A 1 246 ? -22.555 -4.566 6.428 1.00 89.19 246 ARG A O 1
ATOM 1999 N N . ARG A 1 247 ? -22.938 -6.653 7.119 1.00 88.62 247 ARG A N 1
ATOM 2000 C CA . ARG A 1 247 ? -24.078 -6.276 7.984 1.00 88.62 247 ARG A CA 1
ATOM 2001 C C . ARG A 1 247 ? -23.717 -5.210 9.019 1.00 88.62 247 ARG A C 1
ATOM 2003 O O . ARG A 1 247 ? -24.587 -4.417 9.387 1.00 88.62 247 ARG A O 1
ATOM 2010 N N . ILE A 1 248 ? -22.452 -5.155 9.450 1.00 84.69 248 ILE A N 1
ATOM 2011 C CA . ILE A 1 248 ? -21.924 -4.080 10.309 1.00 84.69 248 ILE A CA 1
ATOM 2012 C C . ILE A 1 248 ? -21.963 -2.705 9.626 1.00 84.69 248 ILE A C 1
ATOM 2014 O O . ILE A 1 248 ? -22.262 -1.710 10.286 1.00 84.69 248 ILE A O 1
ATOM 2018 N N . LEU A 1 249 ? -21.738 -2.634 8.314 1.00 83.12 249 LEU A N 1
ATOM 2019 C CA . LEU A 1 249 ? -21.821 -1.390 7.538 1.00 83.12 249 LEU A CA 1
ATOM 2020 C C . LEU A 1 249 ? -23.271 -1.031 7.214 1.00 83.12 249 LEU A C 1
ATOM 2022 O O . LEU A 1 249 ? -23.696 0.121 7.346 1.00 83.12 249 LEU A O 1
ATOM 2026 N N . ASP A 1 250 ? -24.051 -2.037 6.831 1.00 82.75 250 ASP A N 1
ATOM 2027 C CA . ASP A 1 250 ? -25.378 -1.821 6.259 1.00 82.75 250 ASP A CA 1
ATOM 2028 C C . ASP A 1 250 ? -26.465 -1.614 7.326 1.00 82.75 250 ASP A C 1
ATOM 2030 O O . ASP A 1 250 ? -27.548 -1.114 7.021 1.00 82.75 250 ASP A O 1
ATOM 2034 N N . GLY A 1 251 ? -26.173 -1.914 8.596 1.00 73.69 251 GLY A N 1
ATOM 2035 C CA . GLY A 1 251 ? -27.124 -1.719 9.691 1.00 73.69 251 GLY A CA 1
ATOM 2036 C C . GLY A 1 251 ? -28.232 -2.776 9.704 1.00 73.69 251 GLY A C 1
ATOM 2037 O O . GLY A 1 251 ? -29.402 -2.447 9.875 1.00 73.69 251 GLY A O 1
ATOM 2038 N N . GLY A 1 252 ? -27.863 -4.043 9.481 1.00 78.88 252 GLY A N 1
ATOM 2039 C CA . GLY A 1 252 ? -28.801 -5.150 9.250 1.00 78.88 252 GLY A CA 1
ATOM 2040 C C . GLY A 1 252 ? -29.292 -5.911 10.488 1.00 78.88 252 GLY A C 1
ATOM 2041 O O . GLY A 1 252 ? -29.985 -6.913 10.324 1.00 78.88 252 GLY A O 1
ATOM 2042 N N . PHE A 1 253 ? -28.936 -5.485 11.703 1.00 86.75 253 PHE A N 1
ATOM 2043 C CA . PHE A 1 253 ? -29.251 -6.224 12.931 1.00 86.75 253 PHE A CA 1
ATOM 2044 C C . PHE A 1 253 ? -30.587 -5.789 13.539 1.00 86.75 253 PHE A C 1
ATOM 2046 O O . PHE A 1 253 ? -30.906 -4.602 13.621 1.00 86.75 253 PHE A O 1
ATOM 2053 N N . LYS A 1 254 ? -31.374 -6.762 13.997 1.00 88.88 254 LYS A N 1
ATOM 2054 C CA . LYS A 1 254 ? -32.704 -6.568 14.591 1.00 88.88 254 LYS A CA 1
ATOM 2055 C C . LYS A 1 254 ? -32.633 -6.227 16.073 1.00 88.88 254 LYS A C 1
ATOM 2057 O O . LYS A 1 254 ? -33.556 -5.610 16.603 1.00 88.88 254 LYS A O 1
ATOM 2062 N N . SER A 1 255 ? -31.578 -6.665 16.752 1.00 89.12 255 SER A N 1
ATOM 2063 C CA . SER A 1 255 ? -31.386 -6.463 18.185 1.00 89.12 255 SER A CA 1
ATOM 2064 C C . SER A 1 255 ? -29.909 -6.308 18.537 1.00 89.12 255 SER A C 1
ATOM 2066 O O . SER A 1 255 ? -29.018 -6.618 17.749 1.00 89.12 255 SER A O 1
ATOM 2068 N N . ARG A 1 256 ? -29.654 -5.831 19.759 1.00 86.25 256 ARG A N 1
ATOM 2069 C CA . ARG A 1 256 ? -28.305 -5.771 20.335 1.00 86.25 256 ARG A CA 1
ATOM 2070 C C . ARG A 1 256 ? -27.713 -7.161 20.541 1.00 86.25 256 ARG A C 1
ATOM 2072 O O . ARG A 1 256 ? -26.550 -7.363 20.230 1.00 86.25 256 ARG A O 1
ATOM 2079 N N . ASP A 1 257 ? -28.527 -8.113 20.986 1.00 90.00 257 ASP A N 1
ATOM 2080 C CA . ASP A 1 257 ? -28.080 -9.494 21.174 1.00 90.00 257 ASP A CA 1
ATOM 2081 C C . ASP A 1 257 ? -27.599 -10.112 19.857 1.00 90.00 257 ASP A C 1
ATOM 2083 O O . ASP A 1 257 ? -26.558 -10.757 19.845 1.00 90.00 257 ASP A O 1
ATOM 2087 N N . GLU A 1 258 ? -28.281 -9.835 18.737 1.00 91.88 258 GLU A N 1
ATOM 2088 C CA . GLU A 1 258 ? -27.847 -10.304 17.414 1.00 91.88 258 GLU A CA 1
ATOM 2089 C C . GLU A 1 258 ? -26.473 -9.731 17.034 1.00 91.88 258 GLU A C 1
ATOM 2091 O O . GLU A 1 258 ? -25.643 -10.440 16.472 1.00 91.88 258 GLU A O 1
ATOM 2096 N N . ILE A 1 259 ? -26.203 -8.465 17.376 1.00 90.44 259 ILE A N 1
ATOM 2097 C CA . ILE A 1 259 ? -24.889 -7.839 17.173 1.00 90.44 259 ILE A CA 1
ATOM 2098 C C . ILE A 1 259 ? -23.819 -8.554 18.004 1.00 90.44 259 ILE A C 1
ATOM 2100 O O . ILE A 1 259 ? -22.726 -8.821 17.506 1.00 90.44 259 ILE A O 1
ATOM 2104 N N . TYR A 1 260 ? -24.112 -8.848 19.269 1.00 91.75 260 TYR A N 1
ATOM 2105 C CA . TYR A 1 260 ? -23.153 -9.467 20.182 1.00 91.75 260 TYR A CA 1
ATOM 2106 C C . TYR A 1 260 ? -22.851 -10.916 19.793 1.00 91.75 260 TYR A C 1
ATOM 2108 O O . TYR A 1 260 ? -21.682 -11.287 19.713 1.00 91.75 260 TYR A O 1
ATOM 2116 N N . GLU A 1 261 ? -23.879 -11.705 19.466 1.00 93.19 261 GLU A N 1
ATOM 2117 C CA . GLU A 1 261 ? -23.729 -13.063 18.925 1.00 93.19 261 GLU A CA 1
ATOM 2118 C C . GLU A 1 261 ? -22.904 -13.055 17.640 1.00 93.19 261 GLU A C 1
ATOM 2120 O O . GLU A 1 261 ? -22.016 -13.886 17.445 1.00 93.19 261 GLU A O 1
ATOM 2125 N N . TYR A 1 262 ? -23.167 -12.079 16.775 1.00 92.31 262 TYR A N 1
ATOM 2126 C CA . TYR A 1 262 ? -22.448 -11.933 15.528 1.00 92.31 262 TYR A CA 1
ATOM 2127 C C . TYR A 1 262 ? -20.966 -11.596 15.736 1.00 92.31 262 TYR A C 1
ATOM 2129 O O . TYR A 1 262 ? -20.107 -12.233 15.131 1.00 92.31 262 TYR A O 1
ATOM 2137 N N . LEU A 1 263 ? -20.633 -10.670 16.635 1.00 92.00 263 LEU A N 1
ATOM 2138 C CA . LEU A 1 263 ? -19.237 -10.381 16.979 1.00 92.00 263 LEU A CA 1
ATOM 2139 C C . LEU A 1 263 ? -18.541 -11.571 17.625 1.00 92.00 263 LEU A C 1
ATOM 2141 O O . LEU A 1 263 ? -17.391 -11.856 17.301 1.00 92.00 263 LEU A O 1
ATOM 2145 N N . ALA A 1 264 ? -19.250 -12.294 18.488 1.00 93.12 264 ALA A N 1
ATOM 2146 C CA . ALA A 1 264 ? -18.729 -13.492 19.123 1.00 93.12 264 ALA A CA 1
ATOM 2147 C C . ALA A 1 264 ? -18.503 -14.655 18.141 1.00 93.12 264 ALA A C 1
ATOM 2149 O O . ALA A 1 264 ? -17.783 -15.599 18.462 1.00 93.12 264 ALA A O 1
ATOM 2150 N N . SER A 1 265 ? -19.081 -14.578 16.935 1.00 92.56 265 SER A N 1
ATOM 2151 C CA . SER A 1 265 ? -18.795 -15.505 15.835 1.00 92.56 265 SER A CA 1
ATOM 2152 C C . SER A 1 265 ? -17.488 -15.197 15.093 1.00 92.56 265 SER A C 1
ATOM 2154 O O . SER A 1 265 ? -17.023 -16.032 14.314 1.00 92.56 265 SER A O 1
ATOM 2156 N N . SER A 1 266 ? -16.869 -14.033 15.339 1.00 94.38 266 SER A N 1
ATOM 2157 C CA . SER A 1 266 ? -15.547 -13.719 14.795 1.00 94.38 266 SER A CA 1
ATOM 2158 C C . SER A 1 266 ? -14.507 -14.706 15.316 1.00 94.38 266 SER A C 1
ATOM 2160 O O . SER A 1 266 ? -14.469 -15.049 16.495 1.00 94.38 266 SER A O 1
ATOM 2162 N N . TRP A 1 267 ? -13.584 -15.103 14.445 1.00 95.06 267 TRP A N 1
ATOM 2163 C CA . TRP A 1 267 ? -12.438 -15.929 14.825 1.00 95.06 267 TRP A CA 1
ATOM 2164 C C . TRP A 1 267 ? -11.441 -15.212 15.753 1.00 95.06 267 TRP A C 1
ATOM 2166 O O . TRP A 1 267 ? -10.598 -15.869 16.359 1.00 95.06 267 TRP A O 1
ATOM 2176 N N . LEU A 1 268 ? -11.551 -13.884 15.873 1.00 94.88 268 LEU A N 1
ATOM 2177 C CA . LEU A 1 268 ? -10.759 -13.055 16.785 1.00 94.88 268 LEU A CA 1
ATOM 2178 C C . LEU A 1 268 ? -11.425 -12.887 18.156 1.00 94.88 268 LEU A C 1
ATOM 2180 O O . LEU A 1 268 ? -10.863 -12.252 19.046 1.00 94.88 268 LEU A O 1
ATOM 2184 N N . PHE A 1 269 ? -12.628 -13.427 18.347 1.00 95.00 269 PHE A N 1
ATOM 2185 C CA . PHE A 1 269 ? -13.306 -13.350 19.627 1.00 95.00 269 PHE A CA 1
ATOM 2186 C C . PHE A 1 269 ? -12.780 -14.426 20.581 1.00 95.00 269 PHE A C 1
ATOM 2188 O O . PHE A 1 269 ? -12.872 -15.626 20.319 1.00 95.00 269 PHE A O 1
ATOM 2195 N N . ASN A 1 270 ? -12.292 -13.991 21.742 1.00 94.50 270 ASN A N 1
ATOM 2196 C CA . ASN A 1 270 ? -11.984 -14.868 22.863 1.00 94.50 270 ASN A CA 1
ATOM 2197 C C . ASN A 1 270 ? -12.699 -14.348 24.121 1.00 94.50 270 ASN A C 1
ATOM 2199 O O . ASN A 1 270 ? -12.395 -13.246 24.578 1.00 94.50 270 ASN A O 1
ATOM 2203 N N . PRO A 1 271 ? -13.615 -15.112 24.743 1.00 93.44 271 PRO A N 1
ATOM 2204 C CA . PRO A 1 271 ? -14.338 -14.640 25.924 1.00 93.44 271 PRO A CA 1
ATOM 2205 C C . PRO A 1 271 ? -13.415 -14.394 27.133 1.00 93.44 271 PRO A C 1
ATOM 2207 O O . PRO A 1 271 ? -13.755 -13.602 28.012 1.00 93.44 271 PRO A O 1
ATOM 2210 N N . GLY A 1 272 ? -12.240 -15.034 27.175 1.00 92.81 272 GLY A N 1
ATOM 2211 C CA . GLY A 1 272 ? -11.212 -14.811 28.190 1.00 92.81 272 GLY A CA 1
ATOM 2212 C C . GLY A 1 272 ? -10.557 -13.428 28.111 1.00 92.81 272 GLY A C 1
ATOM 2213 O O . GLY A 1 272 ? -10.158 -12.908 29.150 1.00 92.81 272 GLY A O 1
ATOM 2214 N N . HIS A 1 273 ? -10.516 -12.793 26.931 1.00 92.12 273 HIS A N 1
ATOM 2215 C CA . HIS A 1 273 ? -10.008 -11.422 26.760 1.00 92.12 273 HIS A CA 1
ATOM 2216 C C . HIS A 1 273 ? -10.754 -10.432 27.670 1.00 92.12 273 HIS A C 1
ATOM 2218 O O . HIS A 1 273 ? -10.153 -9.636 28.389 1.00 92.12 273 HIS A O 1
ATOM 2224 N N . PHE A 1 274 ? -12.080 -10.553 27.717 1.00 91.31 274 PHE A N 1
ATOM 2225 C CA . PHE A 1 274 ? -12.954 -9.646 28.462 1.00 91.31 274 PHE A CA 1
ATOM 2226 C C . PHE A 1 274 ? -13.020 -9.931 29.965 1.00 91.31 274 PHE A C 1
ATOM 2228 O O . PHE A 1 274 ? -13.519 -9.103 30.728 1.00 91.31 274 PHE A O 1
ATOM 2235 N N . ALA A 1 275 ? -12.515 -11.081 30.417 1.00 88.00 275 ALA A N 1
ATOM 2236 C CA . ALA A 1 275 ? -12.518 -11.444 31.831 1.00 88.00 275 ALA A CA 1
ATOM 2237 C C . ALA A 1 275 ? -11.692 -10.463 32.677 1.00 88.00 275 ALA A C 1
ATOM 2239 O O . ALA A 1 275 ? -12.081 -10.140 33.798 1.00 88.00 275 ALA A O 1
ATOM 2240 N N . ASN A 1 276 ? -10.592 -9.953 32.113 1.00 83.62 276 ASN A N 1
ATOM 2241 C CA . ASN A 1 276 ? -9.699 -9.009 32.784 1.00 83.62 276 ASN A CA 1
ATOM 2242 C C . ASN A 1 276 ? -10.260 -7.579 32.810 1.00 83.62 276 ASN A C 1
ATOM 2244 O O . ASN A 1 276 ? -10.007 -6.850 33.765 1.00 83.62 276 ASN A O 1
ATOM 2248 N N . ALA A 1 277 ? -11.036 -7.183 31.795 1.00 83.75 277 ALA A N 1
ATOM 2249 C CA . ALA A 1 277 ? -11.670 -5.863 31.735 1.00 83.75 277 ALA A CA 1
ATOM 2250 C C . ALA A 1 277 ? -12.884 -5.751 32.676 1.00 83.75 277 ALA A C 1
ATOM 2252 O O . ALA A 1 277 ? -13.200 -4.669 33.166 1.00 83.75 277 ALA A O 1
ATOM 2253 N N . ARG A 1 278 ? -13.550 -6.876 32.971 1.00 84.19 278 ARG A N 1
ATOM 2254 C CA . ARG A 1 278 ? -14.822 -6.901 33.706 1.00 84.19 278 ARG A CA 1
ATOM 2255 C C . ARG A 1 278 ? -14.820 -6.162 35.053 1.00 84.19 278 ARG A C 1
ATOM 2257 O O . ARG A 1 278 ? -15.761 -5.408 35.266 1.00 84.19 278 ARG A O 1
ATOM 2264 N N . PRO A 1 279 ? -13.831 -6.306 35.956 1.00 86.62 279 PRO A N 1
ATOM 2265 C CA . PRO A 1 279 ? -13.881 -5.616 37.247 1.00 86.62 279 PRO A CA 1
ATOM 2266 C C . PRO A 1 279 ? -13.864 -4.088 37.120 1.00 86.62 279 PRO A C 1
ATOM 2268 O O . PRO A 1 279 ? -14.545 -3.400 37.880 1.00 86.62 279 PRO A O 1
ATOM 2271 N N . ALA A 1 280 ? -13.102 -3.557 36.157 1.00 84.81 280 ALA A N 1
ATOM 2272 C CA . ALA A 1 280 ? -13.071 -2.125 35.875 1.00 84.81 280 ALA A CA 1
ATOM 2273 C C . ALA A 1 280 ? -14.427 -1.654 35.326 1.00 84.81 280 ALA A C 1
ATOM 2275 O O . ALA A 1 280 ? -14.971 -0.658 35.798 1.00 84.81 280 ALA A O 1
ATOM 2276 N N . GLU A 1 281 ? -15.012 -2.437 34.421 1.00 85.06 281 GLU A N 1
ATOM 2277 C CA . GLU A 1 281 ? -16.324 -2.165 33.834 1.00 85.06 281 GLU A CA 1
ATOM 2278 C C . GLU A 1 281 ? -17.478 -2.234 34.832 1.00 85.06 281 GLU A C 1
ATOM 2280 O O . GLU A 1 281 ? -18.376 -1.397 34.802 1.00 85.06 281 GLU A O 1
ATOM 2285 N N . GLU A 1 282 ? -17.459 -3.197 35.751 1.00 87.44 282 GLU A N 1
ATOM 2286 C CA . GLU A 1 282 ? -18.445 -3.293 36.830 1.00 87.44 282 GLU A CA 1
ATOM 2287 C C . GLU A 1 282 ? -18.354 -2.087 37.772 1.00 87.44 282 GLU A C 1
ATOM 2289 O O . GLU A 1 282 ? -19.381 -1.532 38.170 1.00 87.44 282 GLU A O 1
ATOM 2294 N N . ALA A 1 283 ? -17.135 -1.651 38.105 1.00 87.75 283 ALA A N 1
ATOM 2295 C CA . ALA A 1 283 ? -16.917 -0.470 38.933 1.00 87.75 283 ALA A CA 1
ATOM 2296 C C . ALA A 1 283 ? -17.385 0.817 38.231 1.00 87.75 283 ALA A C 1
ATOM 2298 O O . ALA A 1 283 ? -18.052 1.647 38.857 1.00 87.75 283 ALA A O 1
ATOM 2299 N N . GLU A 1 284 ? -17.092 0.970 36.934 1.00 84.56 284 GLU A N 1
ATOM 2300 C CA . GLU A 1 284 ? -17.577 2.093 36.126 1.00 84.56 284 GLU A CA 1
ATOM 2301 C C . GLU A 1 284 ? -19.109 2.079 36.043 1.00 84.56 284 GLU A C 1
ATOM 2303 O O . GLU A 1 284 ? -19.754 3.079 36.375 1.00 84.56 284 GLU A O 1
ATOM 2308 N N . ALA A 1 285 ? -19.710 0.936 35.699 1.00 85.00 285 ALA A N 1
ATOM 2309 C CA . ALA A 1 285 ? -21.158 0.773 35.610 1.00 85.00 285 ALA A CA 1
ATOM 2310 C C . ALA A 1 285 ? -21.866 1.097 36.932 1.00 85.00 285 ALA A C 1
ATOM 2312 O O . ALA A 1 285 ? -22.897 1.767 36.922 1.00 85.00 285 ALA A O 1
ATOM 2313 N N . ALA A 1 286 ? -21.302 0.681 38.071 1.00 87.75 286 ALA A N 1
ATOM 2314 C CA . ALA A 1 286 ? -21.853 0.965 39.397 1.00 87.75 286 ALA A CA 1
ATOM 2315 C C . ALA A 1 286 ? -21.812 2.459 39.766 1.00 87.75 286 ALA A C 1
ATOM 2317 O O . ALA A 1 286 ? -22.608 2.915 40.590 1.00 87.75 286 ALA A O 1
ATOM 2318 N N . SER A 1 287 ? -20.893 3.226 39.171 1.00 85.31 287 SER A N 1
ATOM 2319 C CA . SER A 1 287 ? -20.759 4.671 39.401 1.00 85.31 287 SER A CA 1
ATOM 2320 C C . SER A 1 287 ? -21.706 5.520 38.543 1.00 85.31 287 SER A C 1
ATOM 2322 O O . SER A 1 287 ? -21.962 6.685 38.862 1.00 85.31 287 SER A O 1
ATOM 2324 N N . LEU A 1 288 ? -22.242 4.944 37.464 1.00 83.12 288 LEU A N 1
ATOM 2325 C CA . LEU A 1 288 ? -23.074 5.636 36.489 1.00 83.12 288 LEU A CA 1
ATOM 2326 C C . LEU A 1 288 ? -24.563 5.318 36.698 1.00 83.12 288 LEU A C 1
ATOM 2328 O O . LEU A 1 288 ? -24.932 4.221 37.112 1.00 83.12 288 LEU A O 1
ATOM 2332 N N . PRO A 1 289 ? -25.476 6.249 36.367 1.00 81.50 289 PRO A N 1
ATOM 2333 C CA . PRO A 1 289 ? -26.884 5.904 36.216 1.00 81.50 289 PRO A CA 1
ATOM 2334 C C . PRO A 1 289 ? -27.037 4.784 35.175 1.00 81.50 289 PRO A C 1
ATOM 2336 O O . PRO A 1 289 ? -26.402 4.845 34.128 1.00 81.50 289 PRO A O 1
ATOM 2339 N N . GLU A 1 290 ? -27.943 3.827 35.392 1.00 75.44 290 GLU A N 1
ATOM 2340 C CA . GLU A 1 290 ? -28.197 2.667 34.501 1.00 75.44 290 GLU A CA 1
ATOM 2341 C C . GLU A 1 290 ? -28.335 3.035 33.006 1.00 75.44 290 GLU A C 1
ATOM 2343 O O . GLU A 1 290 ? -27.957 2.300 32.092 1.00 75.44 290 GLU A O 1
ATOM 2348 N N . LYS A 1 291 ? -28.868 4.230 32.758 1.00 68.25 291 LYS A N 1
ATOM 2349 C CA . LYS A 1 291 ? -29.113 4.820 31.439 1.00 68.25 291 LYS A CA 1
ATOM 2350 C C . LYS A 1 291 ? -27.873 5.415 30.757 1.00 68.25 291 LYS A C 1
ATOM 2352 O O . LYS A 1 291 ? -27.944 5.736 29.577 1.00 68.25 291 LYS A O 1
ATOM 2357 N N . ALA A 1 292 ? -26.786 5.607 31.498 1.00 73.44 292 ALA A N 1
ATOM 2358 C CA . ALA A 1 292 ? -25.516 6.154 31.027 1.00 73.44 292 ALA A CA 1
ATOM 2359 C C . ALA A 1 292 ? -24.439 5.074 30.822 1.00 73.44 292 ALA A C 1
ATOM 2361 O O . ALA A 1 292 ? -23.391 5.382 30.256 1.00 73.44 292 ALA A O 1
ATOM 2362 N N . VAL A 1 293 ? -24.701 3.832 31.251 1.00 78.56 293 VAL A N 1
ATOM 2363 C CA . VAL A 1 293 ? -23.816 2.683 31.023 1.00 78.56 293 VAL A CA 1
ATOM 2364 C C . VAL A 1 293 ? -23.711 2.426 29.521 1.00 78.56 293 VAL A C 1
ATOM 2366 O O . VAL A 1 293 ? -24.729 2.253 28.846 1.00 78.56 293 VAL A O 1
ATOM 2369 N N . ALA A 1 294 ? -22.487 2.427 28.999 1.00 81.62 294 ALA A N 1
ATOM 2370 C CA . ALA A 1 294 ? -22.233 2.224 27.580 1.00 81.62 294 ALA A CA 1
ATOM 2371 C C . ALA A 1 294 ? -22.611 0.796 27.141 1.00 81.62 294 ALA A C 1
ATOM 2373 O O . ALA A 1 294 ? -22.527 -0.151 27.923 1.00 81.62 294 ALA A O 1
ATOM 2374 N N . ASP A 1 295 ? -23.008 0.619 25.877 1.00 82.50 295 ASP A N 1
ATOM 2375 C CA . ASP A 1 295 ? -23.501 -0.684 25.404 1.00 82.50 295 ASP A CA 1
ATOM 2376 C C . ASP A 1 295 ? -22.419 -1.773 25.469 1.00 82.50 295 ASP A C 1
ATOM 2378 O O . ASP A 1 295 ? -22.734 -2.926 25.740 1.00 82.50 295 ASP A O 1
ATOM 2382 N N . TRP A 1 296 ? -21.144 -1.421 25.286 1.00 85.06 296 TRP A N 1
ATOM 2383 C CA . TRP A 1 296 ? -20.036 -2.373 25.405 1.00 85.06 296 TRP A CA 1
ATOM 2384 C C . TRP A 1 296 ? -19.850 -2.874 26.851 1.00 85.06 296 TRP A C 1
ATOM 2386 O O . TRP A 1 296 ? -19.603 -4.057 27.064 1.00 85.06 296 TRP A O 1
ATOM 2396 N N . THR A 1 297 ? -20.053 -2.011 27.852 1.00 88.25 297 THR A N 1
ATOM 2397 C CA . THR A 1 297 ? -19.995 -2.377 29.271 1.00 88.25 297 THR A CA 1
ATOM 2398 C C . THR A 1 297 ? -21.042 -3.450 29.570 1.00 88.25 297 THR A C 1
ATOM 2400 O O . THR A 1 297 ? -20.726 -4.454 30.202 1.00 88.25 297 THR A O 1
ATOM 2403 N N . ARG A 1 298 ? -22.256 -3.325 29.005 1.00 88.94 298 ARG A N 1
ATOM 2404 C CA . ARG A 1 298 ? -23.311 -4.355 29.106 1.00 88.94 298 ARG A CA 1
ATOM 2405 C C . ARG A 1 298 ? -22.899 -5.688 28.481 1.00 88.94 298 ARG A C 1
ATOM 2407 O O . ARG A 1 298 ? -23.202 -6.738 29.042 1.00 88.94 298 ARG A O 1
ATOM 2414 N N . VAL A 1 299 ? -22.157 -5.670 27.369 1.00 90.44 299 VAL A N 1
ATOM 2415 C CA . VAL A 1 299 ? -21.600 -6.905 26.786 1.00 90.44 299 VAL A CA 1
ATOM 2416 C C . VAL A 1 299 ? -20.712 -7.621 27.797 1.00 90.44 299 VAL A C 1
ATOM 2418 O O . VAL A 1 299 ? -20.841 -8.827 27.984 1.00 90.44 299 VAL A O 1
ATOM 2421 N N . VAL A 1 300 ? -19.839 -6.878 28.478 1.00 90.88 300 VAL A N 1
ATOM 2422 C CA . VAL A 1 300 ? -18.848 -7.427 29.413 1.00 90.88 300 VAL A CA 1
ATOM 2423 C C . VAL A 1 300 ? -19.467 -7.928 30.720 1.00 90.88 300 VAL A C 1
ATOM 2425 O O . VAL A 1 300 ? -19.052 -8.989 31.208 1.00 90.88 300 VAL A O 1
ATOM 2428 N N . ILE A 1 301 ? -20.443 -7.199 31.272 1.00 91.88 301 ILE A N 1
ATOM 2429 C CA . ILE A 1 301 ? -21.007 -7.471 32.607 1.00 91.88 301 ILE A CA 1
ATOM 2430 C C . ILE A 1 301 ? -22.291 -8.318 32.587 1.00 91.88 301 ILE A C 1
ATOM 2432 O O . ILE A 1 301 ? -22.536 -9.051 33.541 1.00 91.88 301 ILE A O 1
ATOM 2436 N N . GLU A 1 302 ? -23.103 -8.259 31.525 1.00 92.38 302 GLU A N 1
ATOM 2437 C CA . GLU A 1 302 ? -24.388 -8.979 31.431 1.00 92.38 302 GLU A CA 1
ATOM 2438 C C . GLU A 1 302 ? -24.328 -10.105 30.392 1.00 92.38 302 GLU A C 1
ATOM 2440 O O . GLU A 1 302 ? -24.512 -11.278 30.726 1.00 92.38 302 GLU A O 1
ATOM 2445 N N . TRP A 1 303 ? -24.034 -9.763 29.134 1.00 94.56 303 TRP A N 1
ATOM 2446 C CA . TRP A 1 303 ? -24.166 -10.700 28.015 1.00 94.56 303 TRP A CA 1
ATOM 2447 C C . TRP A 1 303 ? -23.105 -11.814 28.058 1.00 94.56 303 TRP A C 1
ATOM 2449 O O . TRP A 1 303 ? -23.431 -13.000 28.033 1.00 94.56 303 TRP A O 1
ATOM 2459 N N . LEU A 1 304 ? -21.822 -11.473 28.210 1.00 92.88 304 LEU A N 1
ATOM 2460 C CA . LEU A 1 304 ? -20.725 -12.448 28.242 1.00 92.88 304 LEU A CA 1
ATOM 2461 C C . LEU A 1 304 ? -20.883 -13.513 29.346 1.00 92.88 304 LEU A C 1
ATOM 2463 O O . LEU A 1 304 ? -20.727 -14.698 29.041 1.00 92.88 304 LEU A O 1
ATOM 2467 N N . PRO A 1 305 ? -21.208 -13.163 30.608 1.00 92.19 305 PRO A N 1
ATOM 2468 C CA . PRO A 1 305 ? -21.486 -14.155 31.647 1.00 92.19 305 PRO A CA 1
ATOM 2469 C C . PRO A 1 305 ? -22.645 -15.102 31.327 1.00 92.19 305 PRO A C 1
ATOM 2471 O O . PRO A 1 305 ? -22.588 -16.268 31.721 1.00 92.19 305 PRO A O 1
ATOM 2474 N N . GLN A 1 306 ? -23.676 -14.612 30.632 1.00 94.75 306 GLN A N 1
ATOM 2475 C CA . GLN A 1 306 ? -24.854 -15.398 30.272 1.00 94.75 306 GLN A CA 1
ATOM 2476 C C . GLN A 1 306 ? -24.541 -16.438 29.186 1.00 94.75 306 GLN A C 1
ATOM 2478 O O . GLN A 1 306 ? -24.947 -17.592 29.321 1.00 94.75 306 GLN A O 1
ATOM 2483 N N . TYR A 1 307 ? -23.817 -16.048 28.132 1.00 94.38 307 TYR A N 1
ATOM 2484 C CA . TYR A 1 307 ? -23.561 -16.908 26.966 1.00 94.38 307 TYR A CA 1
ATOM 2485 C C . TYR A 1 307 ? -22.265 -17.728 27.075 1.00 94.38 307 TYR A C 1
ATOM 2487 O O . TYR A 1 307 ? -22.172 -18.809 26.496 1.00 94.38 307 TYR A O 1
ATOM 2495 N N . TYR A 1 308 ? -21.290 -17.270 27.867 1.00 92.88 308 TYR A N 1
ATOM 2496 C CA . TYR A 1 308 ? -20.010 -17.952 28.093 1.00 92.88 308 TYR A CA 1
ATOM 2497 C C . TYR A 1 308 ? -19.772 -18.184 29.593 1.00 92.88 308 TYR A C 1
ATOM 2499 O O . TYR A 1 308 ? -18.856 -17.590 30.190 1.00 92.88 308 TYR A O 1
ATOM 2507 N N . PRO A 1 309 ? -20.584 -19.044 30.240 1.00 88.94 309 PRO A N 1
ATOM 2508 C CA . PRO A 1 309 ? -20.434 -19.337 31.656 1.00 88.94 309 PRO A CA 1
ATOM 2509 C C . PRO A 1 309 ? -19.069 -19.991 31.907 1.00 88.94 309 PRO A C 1
ATOM 2511 O O . PRO A 1 309 ? -18.721 -21.005 31.312 1.00 88.94 309 PRO A O 1
ATOM 2514 N N . GLY A 1 310 ? -18.274 -19.393 32.794 1.00 85.75 310 GLY A N 1
ATOM 2515 C CA . GLY A 1 310 ? -16.906 -19.842 33.094 1.00 85.75 310 GLY A CA 1
ATOM 2516 C C . GLY A 1 310 ? -15.799 -18.969 32.501 1.00 85.75 310 GLY A C 1
ATOM 2517 O O . GLY A 1 310 ? -14.675 -19.042 32.988 1.00 85.75 310 GLY A O 1
ATOM 2518 N N . SER A 1 311 ? -16.124 -18.063 31.570 1.00 83.19 311 SER A N 1
ATOM 2519 C CA . SER A 1 311 ? -15.189 -17.049 31.040 1.00 83.19 311 SER A CA 1
ATOM 2520 C C . SER A 1 311 ? -14.528 -16.187 32.123 1.00 83.19 311 SER A C 1
ATOM 2522 O O . SER A 1 311 ? -13.435 -15.681 31.927 1.00 83.19 311 SER A O 1
ATOM 2524 N N . HIS A 1 312 ? -15.158 -16.055 33.295 1.00 74.56 312 HIS A N 1
ATOM 2525 C CA . HIS A 1 312 ? -14.645 -15.296 34.439 1.00 74.56 312 HIS A CA 1
ATOM 2526 C C . HIS A 1 312 ? -13.421 -15.919 35.120 1.00 74.56 312 HIS A C 1
ATOM 2528 O O . HIS A 1 312 ? -12.822 -15.267 35.970 1.00 74.56 312 HIS A O 1
ATOM 2534 N N . LYS A 1 313 ? -13.082 -17.183 34.831 1.00 77.75 313 LYS A N 1
ATOM 2535 C CA . LYS A 1 313 ? -11.880 -17.815 35.379 1.00 77.75 313 LYS A CA 1
ATOM 2536 C C . LYS A 1 313 ? -10.750 -17.606 34.381 1.00 77.75 313 LYS A C 1
ATOM 2538 O O . LYS A 1 313 ? -10.748 -18.272 33.347 1.00 77.75 313 LYS A O 1
ATOM 2543 N N . PRO A 1 314 ? -9.804 -16.697 34.658 1.00 59.59 314 PRO A N 1
ATOM 2544 C CA . PRO A 1 314 ? -8.740 -16.428 33.719 1.00 59.59 314 PRO A CA 1
ATOM 2545 C C . PRO A 1 314 ? -7.814 -17.646 33.684 1.00 59.59 314 PRO A C 1
ATOM 2547 O O . PRO A 1 314 ? -7.025 -17.883 34.598 1.00 59.59 314 PRO A O 1
ATOM 2550 N N . PHE A 1 315 ? -7.885 -18.431 32.612 1.00 68.31 315 PHE A N 1
ATOM 2551 C CA . PHE A 1 315 ? -6.787 -19.314 32.236 1.00 68.31 315 PHE A CA 1
ATOM 2552 C C . PHE A 1 315 ? -5.705 -18.435 31.600 1.00 68.31 315 PHE A C 1
ATOM 2554 O O . PHE A 1 315 ? -5.503 -18.451 30.394 1.00 68.31 315 PHE A O 1
ATOM 2561 N N . VAL A 1 316 ? -5.050 -17.598 32.416 1.00 68.25 316 VAL A N 1
ATOM 2562 C CA . VAL A 1 316 ? -4.114 -16.550 31.956 1.00 68.25 316 VAL A CA 1
ATOM 2563 C C . VAL A 1 316 ? -3.054 -17.116 31.004 1.00 68.25 316 VAL A C 1
ATOM 2565 O O . VAL A 1 316 ? -2.743 -16.505 29.986 1.00 68.25 316 VAL A O 1
ATOM 2568 N N . GLN A 1 317 ? -2.538 -18.313 31.300 1.00 66.00 317 GLN A N 1
ATOM 2569 C CA . GLN A 1 317 ? -1.545 -18.988 30.457 1.00 66.00 317 GLN A CA 1
ATOM 2570 C C . GLN A 1 317 ? -2.103 -19.397 29.085 1.00 66.00 317 GLN A C 1
ATOM 2572 O O . GLN A 1 317 ? -1.390 -19.296 28.092 1.00 66.00 317 GLN A O 1
ATOM 2577 N N . ASP A 1 318 ? -3.372 -19.800 29.019 1.00 86.19 318 ASP A N 1
ATOM 2578 C CA . ASP A 1 318 ? -4.045 -20.157 27.766 1.00 86.19 318 ASP A CA 1
ATOM 2579 C C . ASP A 1 318 ? -4.329 -18.906 26.918 1.00 86.19 318 ASP A C 1
ATOM 2581 O O . ASP A 1 318 ? -4.134 -18.909 25.708 1.00 86.19 318 ASP A O 1
ATOM 2585 N N . LEU A 1 319 ? -4.679 -17.781 27.557 1.00 91.19 319 LEU A N 1
ATOM 2586 C CA . LEU A 1 319 ? -4.985 -16.535 26.851 1.00 91.19 319 LEU A CA 1
ATOM 2587 C C . LEU A 1 319 ? -3.751 -15.900 26.189 1.00 91.19 319 LEU A C 1
ATOM 2589 O O . LEU A 1 319 ? -3.828 -15.499 25.032 1.00 91.19 319 LEU A O 1
ATOM 2593 N N . HIS A 1 320 ? -2.607 -15.833 26.878 1.00 92.25 320 HIS A N 1
ATOM 2594 C CA . HIS A 1 320 ? -1.374 -15.320 26.261 1.00 92.25 320 HIS A CA 1
ATOM 2595 C C . HIS A 1 320 ? -0.884 -16.218 25.124 1.00 92.25 320 HIS A C 1
ATOM 2597 O O . HIS A 1 320 ? -0.442 -15.717 24.091 1.00 92.25 320 HIS A O 1
ATOM 2603 N N . HIS A 1 321 ? -0.990 -17.540 25.292 1.00 92.62 321 HIS A N 1
ATOM 2604 C CA . HIS A 1 321 ? -0.683 -18.480 24.220 1.00 92.62 321 HIS A CA 1
ATOM 2605 C C . HIS A 1 321 ? -1.614 -18.271 23.019 1.00 92.62 321 HIS A C 1
ATOM 2607 O O . HIS A 1 321 ? -1.146 -18.184 21.883 1.00 92.62 321 HIS A O 1
ATOM 2613 N N . TRP A 1 322 ? -2.914 -18.101 23.276 1.00 94.25 322 TRP A N 1
ATOM 2614 C CA . TRP A 1 322 ? -3.903 -17.787 22.253 1.00 94.25 322 TRP A CA 1
ATOM 2615 C C . TRP A 1 322 ? -3.585 -16.477 21.525 1.00 94.25 322 TRP A C 1
ATOM 2617 O O . TRP A 1 322 ? -3.605 -16.478 20.295 1.00 94.25 322 TRP A O 1
ATOM 2627 N N . TYR A 1 323 ? -3.222 -15.395 22.229 1.00 95.44 323 TYR A N 1
ATOM 2628 C CA . TYR A 1 323 ? -2.798 -14.144 21.586 1.00 95.44 323 TYR A CA 1
ATOM 2629 C C . TYR A 1 323 ? -1.577 -14.357 20.699 1.00 95.44 323 TYR A C 1
ATOM 2631 O O . TYR A 1 323 ? -1.618 -13.994 19.530 1.00 95.44 323 TYR A O 1
ATOM 2639 N N . ALA A 1 324 ? -0.522 -15.004 21.201 1.00 93.12 324 ALA A N 1
ATOM 2640 C CA . ALA A 1 324 ? 0.701 -15.225 20.430 1.00 93.12 324 ALA A CA 1
ATOM 2641 C C . ALA A 1 324 ? 0.452 -16.051 19.153 1.00 93.12 324 ALA A C 1
ATOM 2643 O O . ALA A 1 324 ? 0.986 -15.742 18.085 1.00 93.12 324 ALA A O 1
ATOM 2644 N N . CYS A 1 325 ? -0.375 -17.097 19.237 1.00 93.19 325 CYS A N 1
ATOM 2645 C CA . CYS A 1 325 ? -0.754 -17.908 18.079 1.00 93.19 325 CYS A CA 1
ATOM 2646 C C . CYS A 1 325 ? -1.654 -17.139 17.102 1.00 93.19 325 CYS A C 1
ATOM 2648 O O . CYS A 1 325 ? -1.397 -17.144 15.896 1.00 93.19 325 CYS A O 1
ATOM 2650 N N . THR A 1 326 ? -2.680 -16.459 17.615 1.00 95.44 326 THR A N 1
ATOM 2651 C CA . THR A 1 326 ? -3.676 -15.748 16.800 1.00 95.44 326 THR A CA 1
ATOM 2652 C C . THR A 1 326 ? -3.067 -14.520 16.134 1.00 95.44 326 THR A C 1
ATOM 2654 O O . THR A 1 326 ? -3.289 -14.316 14.947 1.00 95.44 326 THR A O 1
ATOM 2657 N N . ARG A 1 327 ? -2.207 -13.767 16.828 1.00 96.19 327 ARG A N 1
ATOM 2658 C CA . ARG A 1 327 ? -1.436 -12.639 16.282 1.00 96.19 327 ARG A CA 1
ATOM 2659 C C . ARG A 1 327 ? -0.627 -13.043 15.051 1.00 96.19 327 ARG A C 1
ATOM 2661 O O . ARG A 1 327 ? -0.735 -12.408 14.009 1.00 96.19 327 ARG A O 1
ATOM 2668 N N . LYS A 1 328 ? 0.110 -14.160 15.114 1.00 91.00 328 LYS A N 1
ATOM 2669 C CA . LYS A 1 328 ? 0.852 -14.695 13.953 1.00 91.00 328 LYS A CA 1
ATOM 2670 C C . LYS A 1 328 ? -0.070 -15.064 12.794 1.00 91.00 328 LYS A C 1
ATOM 2672 O O . LYS A 1 328 ? 0.285 -14.884 11.632 1.00 91.00 328 LYS A O 1
ATOM 2677 N N . GLN A 1 329 ? -1.250 -15.602 13.093 1.00 90.44 329 GLN A N 1
ATOM 2678 C CA . GLN A 1 329 ? -2.231 -15.940 12.068 1.00 90.44 329 GLN A CA 1
ATOM 2679 C C . GLN A 1 329 ? -2.859 -14.688 11.440 1.00 90.44 329 GLN A C 1
ATOM 2681 O O . GLN A 1 329 ? -3.027 -14.651 10.223 1.00 90.44 329 GLN A O 1
ATOM 2686 N N . VAL A 1 330 ? -3.152 -13.662 12.242 1.00 95.69 330 VAL A N 1
ATOM 2687 C CA . VAL A 1 330 ? -3.629 -12.349 11.788 1.00 95.69 330 VAL A CA 1
ATOM 2688 C C . VAL A 1 330 ? -2.585 -11.688 10.897 1.00 95.69 330 VAL A C 1
ATOM 2690 O O . VAL A 1 330 ? -2.916 -11.301 9.783 1.00 95.69 330 VAL A O 1
ATOM 2693 N N . GLN A 1 331 ? -1.320 -11.656 11.320 1.00 94.62 331 GLN A N 1
ATOM 2694 C CA . GLN A 1 331 ? -0.217 -11.123 10.520 1.00 94.62 331 GLN A CA 1
ATOM 2695 C C . GLN A 1 331 ? -0.113 -11.826 9.161 1.00 94.62 331 GLN A C 1
ATOM 2697 O O . GLN A 1 331 ? -0.095 -11.163 8.130 1.00 94.62 331 GLN A O 1
ATOM 2702 N N . ARG A 1 332 ? -0.127 -13.167 9.134 1.00 86.19 332 ARG A N 1
ATOM 2703 C CA . ARG A 1 332 ? -0.138 -13.937 7.875 1.00 86.19 332 ARG A CA 1
ATOM 2704 C C . ARG A 1 332 ? -1.345 -13.607 7.000 1.00 86.19 332 ARG A C 1
ATOM 2706 O O . ARG A 1 332 ? -1.201 -13.510 5.789 1.00 86.19 332 ARG A O 1
ATOM 2713 N N . CYS A 1 333 ? -2.521 -13.441 7.604 1.00 90.19 333 CYS A N 1
ATOM 2714 C CA . CYS A 1 333 ? -3.747 -13.074 6.898 1.00 90.19 333 CYS A CA 1
ATOM 2715 C C . CYS A 1 333 ? -3.625 -11.684 6.259 1.00 90.19 333 CYS A C 1
ATOM 2717 O O . CYS A 1 333 ? -3.933 -11.534 5.081 1.00 90.19 333 CYS A O 1
ATOM 2719 N N . VAL A 1 334 ? -3.128 -10.693 7.006 1.00 94.56 334 VAL A N 1
ATOM 2720 C CA . VAL A 1 334 ? -2.868 -9.337 6.499 1.00 94.56 334 VAL A CA 1
ATOM 2721 C C . VAL A 1 334 ? -1.835 -9.374 5.377 1.00 94.56 334 VAL A C 1
ATOM 2723 O O . VAL A 1 334 ? -2.082 -8.825 4.313 1.00 94.56 334 VAL A O 1
ATOM 2726 N N . PHE A 1 335 ? -0.714 -10.067 5.563 1.00 91.06 335 PHE A N 1
ATOM 2727 C CA . PHE A 1 335 ? 0.362 -10.126 4.572 1.00 91.06 335 PHE A CA 1
ATOM 2728 C C . PHE A 1 335 ? -0.063 -10.809 3.271 1.00 91.06 335 PHE A C 1
ATOM 2730 O O . PHE A 1 335 ? 0.280 -10.333 2.196 1.00 91.06 335 PHE A O 1
ATOM 2737 N N . ALA A 1 336 ? -0.861 -11.875 3.362 1.00 81.69 336 ALA A N 1
ATOM 2738 C CA . ALA A 1 336 ? -1.415 -12.540 2.187 1.00 81.69 336 ALA A CA 1
ATOM 2739 C C . ALA A 1 336 ? -2.452 -11.672 1.453 1.00 81.69 336 ALA A C 1
ATOM 2741 O O . ALA A 1 336 ? -2.571 -11.751 0.236 1.00 81.69 336 ALA A O 1
ATOM 2742 N N . MET A 1 337 ? -3.227 -10.862 2.182 1.00 86.62 337 MET A N 1
ATOM 2743 C CA . MET A 1 337 ? -4.236 -9.982 1.584 1.00 86.62 337 MET A CA 1
ATOM 2744 C C . MET A 1 337 ? -3.646 -8.679 1.029 1.00 86.62 337 MET A C 1
ATOM 2746 O O . MET A 1 337 ? -4.191 -8.144 0.068 1.00 86.62 337 MET A O 1
ATOM 2750 N N . PHE A 1 338 ? -2.551 -8.187 1.615 1.00 90.00 338 PHE A N 1
ATOM 2751 C CA . PHE A 1 338 ? -1.913 -6.914 1.279 1.00 90.00 338 PHE A CA 1
ATOM 2752 C C . PHE A 1 338 ? -0.391 -7.098 1.121 1.00 90.00 338 PHE A C 1
ATOM 2754 O O . PHE A 1 338 ? 0.366 -6.764 2.037 1.00 90.00 338 PHE A O 1
ATOM 2761 N N . PRO A 1 339 ? 0.091 -7.602 -0.033 1.00 83.50 339 PRO A N 1
ATOM 2762 C CA . PRO A 1 339 ? 1.508 -7.940 -0.240 1.00 83.50 339 PRO A CA 1
ATOM 2763 C C . PRO A 1 339 ? 2.498 -6.768 -0.111 1.00 83.50 339 PRO A C 1
ATOM 2765 O O . PRO A 1 339 ? 3.686 -6.981 0.121 1.00 83.50 339 PRO A O 1
ATOM 2768 N N . SER A 1 340 ? 2.032 -5.518 -0.201 1.00 83.56 340 SER A N 1
ATOM 2769 C CA . SER A 1 340 ? 2.853 -4.319 0.030 1.00 83.56 340 SER A CA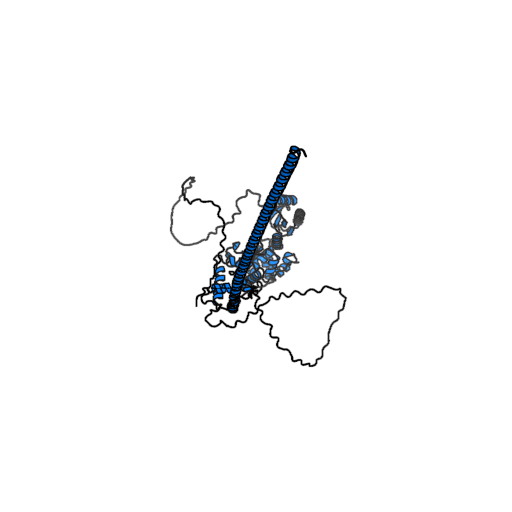 1
ATOM 2770 C C . SER A 1 340 ? 3.116 -4.022 1.516 1.00 83.56 340 SER A C 1
ATOM 2772 O O . SER A 1 340 ? 4.103 -3.360 1.854 1.00 83.56 340 SER A O 1
ATOM 2774 N N . VAL A 1 341 ? 2.263 -4.516 2.421 1.00 89.25 341 VAL A N 1
ATOM 2775 C CA . VAL A 1 341 ? 2.371 -4.298 3.873 1.00 89.25 341 VAL A CA 1
ATOM 2776 C C . VAL A 1 341 ? 3.625 -4.954 4.469 1.00 89.25 341 VAL A C 1
ATOM 2778 O O . VAL A 1 341 ? 4.333 -4.247 5.188 1.00 89.25 341 VAL A O 1
ATOM 2781 N N . PRO A 1 342 ? 3.978 -6.228 4.172 1.00 85.81 342 PRO A N 1
ATOM 2782 C CA . PRO A 1 342 ? 5.219 -6.851 4.642 1.00 85.81 342 PRO A CA 1
ATOM 2783 C C . PRO A 1 342 ? 6.468 -6.011 4.380 1.00 85.81 342 PRO A C 1
ATOM 2785 O O . PRO A 1 342 ? 7.297 -5.852 5.273 1.00 85.81 342 PRO A O 1
ATOM 2788 N N . ILE A 1 343 ? 6.584 -5.427 3.181 1.00 81.06 343 ILE A N 1
ATOM 2789 C CA . ILE A 1 343 ? 7.744 -4.617 2.783 1.00 81.06 343 ILE A CA 1
ATOM 2790 C C . ILE A 1 343 ? 7.921 -3.447 3.754 1.00 81.06 343 ILE A C 1
ATOM 2792 O O . ILE A 1 343 ? 9.014 -3.206 4.264 1.00 81.06 343 ILE A O 1
ATOM 2796 N N . THR A 1 344 ? 6.828 -2.744 4.054 1.00 84.94 344 THR A N 1
ATOM 2797 C CA . THR A 1 344 ? 6.844 -1.614 4.989 1.00 84.94 344 THR A CA 1
ATOM 2798 C C . THR A 1 344 ? 7.039 -2.092 6.429 1.00 84.94 344 THR A C 1
ATOM 2800 O O . THR A 1 344 ? 7.869 -1.538 7.144 1.00 84.94 344 THR A O 1
ATOM 2803 N N . TYR A 1 345 ? 6.341 -3.155 6.837 1.00 88.69 345 TYR A N 1
ATOM 2804 C CA . TYR A 1 345 ? 6.433 -3.757 8.171 1.00 88.69 345 TYR A CA 1
ATOM 2805 C C . TYR A 1 345 ? 7.868 -4.127 8.538 1.00 88.69 345 TYR A C 1
ATOM 2807 O O . TYR A 1 345 ? 8.375 -3.711 9.579 1.00 88.69 345 TYR A O 1
ATOM 2815 N N . TYR A 1 346 ? 8.558 -4.853 7.660 1.00 82.31 346 TYR A N 1
ATOM 2816 C CA . TYR A 1 346 ? 9.922 -5.291 7.926 1.00 82.31 346 TYR A CA 1
ATOM 2817 C C . TYR A 1 346 ? 10.958 -4.181 7.754 1.00 82.31 346 TYR A C 1
ATOM 2819 O O . TYR A 1 346 ? 11.947 -4.178 8.480 1.00 82.31 346 TYR A O 1
ATOM 2827 N N . LYS A 1 347 ? 10.713 -3.196 6.881 1.00 78.81 347 LYS A N 1
ATOM 2828 C CA . LYS A 1 347 ? 11.566 -2.001 6.778 1.00 78.81 347 LYS A CA 1
ATOM 2829 C C . LYS A 1 347 ? 11.614 -1.206 8.087 1.00 78.81 347 LYS A C 1
ATOM 2831 O O . LYS A 1 347 ? 12.652 -0.648 8.422 1.00 78.81 347 LYS A O 1
ATOM 2836 N N . TRP A 1 348 ? 10.505 -1.142 8.823 1.00 73.19 348 TRP A N 1
ATOM 2837 C CA . TRP A 1 348 ? 10.433 -0.433 10.105 1.00 73.19 348 TRP A CA 1
ATOM 2838 C C . TRP A 1 348 ? 10.945 -1.249 11.292 1.00 73.19 348 TRP A C 1
ATOM 2840 O O . TRP A 1 348 ? 11.437 -0.667 12.256 1.00 73.19 348 TRP A O 1
ATOM 2850 N N . ASN A 1 349 ? 10.862 -2.580 11.225 1.00 66.44 349 ASN A N 1
ATOM 2851 C CA . ASN A 1 349 ? 11.365 -3.455 12.286 1.00 66.44 349 ASN A CA 1
ATOM 2852 C C . ASN A 1 349 ? 12.899 -3.594 12.287 1.00 66.44 349 ASN A C 1
ATOM 2854 O O . ASN A 1 349 ? 13.478 -4.351 13.065 1.00 66.44 349 ASN A O 1
ATOM 2858 N N . ASP A 1 350 ? 13.565 -2.868 11.394 1.00 62.47 350 ASP A N 1
ATOM 2859 C CA . ASP A 1 350 ? 15.000 -2.915 11.228 1.00 62.47 350 ASP A CA 1
ATOM 2860 C C . ASP A 1 350 ? 15.609 -1.528 10.931 1.00 62.47 350 ASP A C 1
ATOM 2862 O O . ASP A 1 350 ? 16.074 -1.241 9.827 1.00 62.47 350 ASP A O 1
ATOM 2866 N N . PRO A 1 351 ? 15.645 -0.636 11.936 1.00 57.69 351 PRO A N 1
ATOM 2867 C CA . PRO A 1 351 ? 16.317 0.657 11.813 1.00 57.69 351 PRO A CA 1
ATOM 2868 C C . PRO A 1 351 ? 17.851 0.544 11.666 1.00 57.69 351 PRO A C 1
ATOM 2870 O O . PRO A 1 351 ? 18.495 1.550 11.372 1.00 57.69 351 PRO A O 1
ATOM 2873 N N . ASP A 1 352 ? 18.429 -0.656 11.843 1.00 58.66 352 ASP A N 1
ATOM 2874 C CA . ASP A 1 352 ? 19.876 -0.929 11.828 1.00 58.66 352 ASP A CA 1
ATOM 2875 C C . ASP A 1 352 ? 20.394 -1.581 10.520 1.00 58.66 352 ASP A C 1
ATOM 2877 O O . ASP A 1 352 ? 21.601 -1.796 10.400 1.00 58.66 352 ASP A O 1
ATOM 2881 N N . GLY A 1 353 ? 19.537 -1.931 9.549 1.00 52.72 353 GLY A N 1
ATOM 2882 C CA . GLY A 1 353 ? 19.952 -2.549 8.273 1.00 52.72 353 GLY A CA 1
ATOM 2883 C C . GLY A 1 353 ? 20.134 -4.082 8.281 1.00 52.72 353 GLY A C 1
ATOM 2884 O O . GLY A 1 353 ? 20.731 -4.655 7.375 1.00 52.72 353 GLY A O 1
ATOM 2885 N N . LYS A 1 354 ? 19.611 -4.814 9.264 1.00 54.00 354 LYS A N 1
ATOM 2886 C CA . LYS A 1 354 ? 19.496 -6.285 9.252 1.00 54.00 354 LYS A CA 1
ATOM 2887 C C . LYS A 1 354 ? 18.632 -6.894 8.134 1.00 54.00 354 LYS A C 1
ATOM 2889 O O . LYS A 1 354 ? 18.747 -8.096 7.910 1.00 54.00 354 LYS A O 1
ATOM 2894 N N . LEU A 1 355 ? 17.815 -6.148 7.403 1.00 55.41 355 LEU A N 1
ATOM 2895 C CA . LEU A 1 355 ? 17.143 -6.622 6.196 1.00 55.41 355 LEU A CA 1
ATOM 2896 C C . LEU A 1 355 ? 18.160 -6.783 5.058 1.00 55.41 355 LEU A C 1
ATOM 2898 O O . LEU A 1 355 ? 18.071 -7.751 4.303 1.00 55.41 355 LEU A O 1
ATOM 2902 N N . GLU A 1 356 ? 19.187 -5.919 5.011 1.00 59.09 356 GLU A N 1
ATOM 2903 C CA . GLU A 1 356 ? 20.387 -6.171 4.204 1.00 59.09 356 GLU A CA 1
ATOM 2904 C C . GLU A 1 356 ? 21.099 -7.431 4.714 1.00 59.09 356 GLU A C 1
ATOM 2906 O O . GLU A 1 356 ? 21.431 -8.287 3.900 1.00 59.09 356 GLU A O 1
ATOM 2911 N N . ASN A 1 357 ? 21.206 -7.647 6.038 1.00 65.19 357 ASN A N 1
ATOM 2912 C CA . ASN A 1 357 ? 21.746 -8.913 6.565 1.00 65.19 357 ASN A CA 1
ATOM 2913 C C . ASN A 1 357 ? 20.914 -10.136 6.153 1.00 65.19 357 ASN A C 1
ATOM 2915 O O . ASN A 1 357 ? 21.497 -11.184 5.913 1.00 65.19 357 ASN A O 1
ATOM 2919 N N . LEU A 1 358 ? 19.581 -10.064 6.061 1.00 69.81 358 LEU A N 1
ATOM 2920 C CA . LEU A 1 358 ? 18.783 -11.203 5.589 1.00 69.81 358 LEU A CA 1
ATOM 2921 C C . LEU A 1 358 ? 19.088 -11.500 4.117 1.00 69.81 358 LEU A C 1
ATOM 2923 O O . LEU A 1 358 ? 19.266 -12.662 3.757 1.00 69.81 358 LEU A O 1
ATOM 2927 N N . GLY A 1 359 ? 19.208 -10.461 3.288 1.00 78.06 359 GLY A N 1
ATOM 2928 C CA . GLY A 1 359 ? 19.671 -10.589 1.908 1.00 78.06 359 GLY A CA 1
ATOM 2929 C C . GLY A 1 359 ? 21.068 -11.203 1.826 1.00 78.06 359 GLY A C 1
ATOM 2930 O O . GLY A 1 359 ? 21.281 -12.144 1.066 1.00 78.06 359 GLY A O 1
ATOM 2931 N N . GLU A 1 360 ? 22.005 -10.741 2.652 1.00 81.62 360 GLU A N 1
ATOM 2932 C CA . GLU A 1 360 ? 23.370 -11.268 2.718 1.00 81.62 360 GLU A CA 1
ATOM 2933 C C . GLU A 1 360 ? 23.424 -12.715 3.220 1.00 81.62 360 GLU A C 1
ATOM 2935 O O . GLU A 1 360 ? 24.110 -13.535 2.612 1.00 81.62 360 GLU A O 1
ATOM 2940 N N . ILE A 1 361 ? 22.655 -13.062 4.256 1.00 82.75 361 ILE A N 1
ATOM 2941 C CA . ILE A 1 361 ? 22.526 -14.428 4.785 1.00 82.75 361 ILE A CA 1
ATOM 2942 C C . ILE A 1 361 ? 21.944 -15.349 3.713 1.00 82.75 361 ILE A C 1
ATOM 2944 O O . ILE A 1 361 ? 22.462 -16.443 3.501 1.00 82.75 361 ILE A O 1
ATOM 2948 N N . LEU A 1 362 ? 20.901 -14.916 2.998 1.00 86.94 362 LEU A N 1
ATOM 2949 C CA . LEU A 1 362 ? 20.328 -15.687 1.893 1.00 86.94 362 LEU A CA 1
ATOM 2950 C C . LEU A 1 362 ? 21.339 -15.859 0.763 1.00 86.94 362 LEU A C 1
ATOM 2952 O O . LEU A 1 362 ? 21.522 -16.970 0.273 1.00 86.94 362 LEU A O 1
ATOM 2956 N N . VAL A 1 363 ? 22.043 -14.795 0.379 1.00 89.75 363 VAL A N 1
ATOM 2957 C CA . VAL A 1 363 ? 23.108 -14.867 -0.625 1.00 89.75 363 VAL A CA 1
ATOM 2958 C C . VAL A 1 363 ? 24.203 -15.834 -0.182 1.00 89.75 363 VAL A C 1
ATOM 2960 O O . VAL A 1 363 ? 24.659 -16.632 -0.997 1.00 89.75 363 VAL A O 1
ATOM 2963 N N . GLU A 1 364 ? 24.604 -15.826 1.087 1.00 91.06 364 GLU A N 1
ATOM 2964 C CA . GLU A 1 364 ? 25.598 -16.755 1.621 1.00 91.06 364 GLU A CA 1
ATOM 2965 C C . GLU A 1 364 ? 25.089 -18.206 1.611 1.00 91.06 364 GLU A C 1
ATOM 2967 O O . GLU A 1 364 ? 25.793 -19.105 1.145 1.00 91.06 364 GLU A O 1
ATOM 2972 N N . MET A 1 365 ? 23.848 -18.443 2.038 1.00 92.75 365 MET A N 1
ATOM 2973 C CA . MET A 1 365 ? 23.212 -19.765 2.016 1.00 92.75 365 MET A CA 1
ATOM 2974 C C . MET A 1 365 ? 23.108 -20.324 0.591 1.00 92.75 365 MET A C 1
ATOM 2976 O O . MET A 1 365 ? 23.463 -21.480 0.348 1.00 92.75 365 MET A O 1
ATOM 2980 N N . LEU A 1 366 ? 22.677 -19.505 -0.372 1.00 94.06 366 LEU A N 1
ATOM 2981 C CA . LEU A 1 366 ? 22.588 -19.894 -1.782 1.00 94.06 366 LEU A CA 1
ATOM 2982 C C . LEU A 1 366 ? 23.975 -20.128 -2.381 1.00 94.06 366 LEU A C 1
ATOM 2984 O O . LEU A 1 366 ? 24.189 -21.108 -3.092 1.00 94.06 366 LEU A O 1
ATOM 2988 N N . ALA A 1 367 ? 24.944 -19.277 -2.050 1.00 92.94 367 ALA A N 1
ATOM 2989 C CA . ALA A 1 367 ? 26.331 -19.434 -2.466 1.00 92.94 367 ALA A CA 1
ATOM 2990 C C . ALA A 1 367 ? 26.940 -20.764 -1.993 1.00 92.94 367 ALA A C 1
ATOM 2992 O O . ALA A 1 367 ? 27.680 -21.391 -2.752 1.00 92.94 367 ALA A O 1
ATOM 2993 N N . GLN A 1 368 ? 26.619 -21.202 -0.771 1.00 92.94 368 GLN A N 1
ATOM 2994 C CA . GLN A 1 368 ? 27.041 -22.498 -0.229 1.00 92.94 368 GLN A CA 1
ATOM 2995 C C . GLN A 1 368 ? 26.302 -23.681 -0.877 1.00 92.94 368 GLN A C 1
ATOM 2997 O O . GLN A 1 368 ? 26.875 -24.764 -1.002 1.00 92.94 368 GLN A O 1
ATOM 3002 N N . ALA A 1 369 ? 25.049 -23.486 -1.298 1.00 93.94 369 ALA A N 1
ATOM 3003 C CA . ALA A 1 369 ? 24.251 -24.508 -1.975 1.00 93.94 369 ALA A CA 1
ATOM 3004 C C . ALA A 1 369 ? 24.702 -24.771 -3.422 1.00 93.94 369 ALA A C 1
ATOM 3006 O O . ALA A 1 369 ? 24.546 -25.888 -3.923 1.00 93.94 369 ALA A O 1
ATOM 3007 N N . ILE A 1 370 ? 25.270 -23.760 -4.088 1.00 92.94 370 ILE A N 1
ATOM 3008 C CA . ILE A 1 370 ? 25.764 -23.868 -5.462 1.00 92.94 370 ILE A CA 1
ATOM 3009 C C . ILE A 1 370 ? 26.983 -24.812 -5.519 1.00 92.94 370 ILE A C 1
ATOM 3011 O O . ILE A 1 370 ? 27.994 -24.554 -4.858 1.00 92.94 370 ILE A O 1
ATOM 3015 N N . PRO A 1 371 ? 26.959 -25.869 -6.356 1.00 89.62 371 PRO A N 1
ATOM 3016 C CA . PRO A 1 371 ? 28.066 -26.815 -6.457 1.00 89.62 371 PRO A CA 1
ATOM 3017 C C . PRO A 1 371 ? 29.416 -26.149 -6.785 1.00 89.62 371 PRO A C 1
ATOM 3019 O O . PRO A 1 371 ? 29.545 -25.344 -7.716 1.00 89.62 371 PRO A O 1
ATOM 3022 N N . SER A 1 372 ? 30.465 -26.519 -6.046 1.00 82.56 372 SER A N 1
ATOM 3023 C CA . SER A 1 372 ? 31.850 -26.162 -6.366 1.00 82.56 372 SER A CA 1
ATOM 3024 C C . SER A 1 372 ? 32.414 -27.139 -7.405 1.00 82.56 372 SER A C 1
ATOM 3026 O O . SER A 1 372 ? 32.351 -28.358 -7.252 1.00 82.56 372 SER A O 1
ATOM 3028 N N . GLY A 1 373 ? 32.942 -26.598 -8.507 1.00 66.81 373 GLY A N 1
ATOM 3029 C CA . GLY A 1 373 ? 33.267 -27.325 -9.742 1.00 66.81 373 GLY A CA 1
ATOM 3030 C C . GLY A 1 373 ? 34.402 -28.354 -9.679 1.00 66.81 373 GLY A C 1
ATOM 3031 O O . GLY A 1 373 ? 34.883 -28.761 -10.726 1.00 66.81 373 GLY A O 1
ATOM 3032 N N . THR A 1 374 ? 34.840 -28.801 -8.502 1.00 60.53 374 THR A N 1
ATOM 3033 C CA . THR A 1 374 ? 35.915 -29.803 -8.375 1.00 60.53 374 THR A CA 1
ATOM 3034 C C . THR A 1 374 ? 35.438 -31.167 -7.882 1.00 60.53 374 THR A C 1
ATOM 3036 O O . THR A 1 374 ? 36.132 -32.153 -8.104 1.00 60.53 374 THR A O 1
ATOM 3039 N N . ASN A 1 375 ? 34.257 -31.265 -7.258 1.00 58.81 375 ASN A N 1
ATOM 3040 C CA . ASN A 1 375 ? 33.843 -32.476 -6.531 1.00 58.81 375 ASN A CA 1
ATOM 3041 C C . ASN A 1 375 ? 32.709 -33.279 -7.204 1.00 58.81 375 ASN A C 1
ATOM 3043 O O . ASN A 1 375 ? 31.948 -33.960 -6.522 1.00 58.81 375 ASN A O 1
ATOM 3047 N N . GLY A 1 376 ? 32.646 -33.272 -8.542 1.00 53.22 376 GLY A N 1
ATOM 3048 C CA . GLY A 1 376 ? 32.047 -34.397 -9.282 1.00 53.22 376 GLY A CA 1
ATOM 3049 C C . GLY A 1 376 ? 30.606 -34.262 -9.783 1.00 53.22 376 GLY A C 1
ATOM 3050 O O . GLY A 1 376 ? 29.913 -35.269 -9.852 1.00 53.22 376 GLY A O 1
ATOM 3051 N N . ALA A 1 377 ? 30.150 -33.071 -10.182 1.00 61.47 377 ALA A N 1
ATOM 3052 C CA . ALA A 1 377 ? 28.823 -32.913 -10.800 1.00 61.47 377 ALA A CA 1
ATOM 3053 C C . ALA A 1 377 ? 28.808 -32.139 -12.131 1.00 61.47 377 ALA A C 1
ATOM 3055 O O . ALA A 1 377 ? 27.729 -31.859 -12.648 1.00 61.47 377 ALA A O 1
ATOM 3056 N N . TRP A 1 378 ? 29.970 -31.799 -12.707 1.00 70.81 378 TRP A N 1
ATOM 3057 C CA . TRP A 1 378 ? 29.984 -31.398 -14.115 1.00 70.81 378 TRP A CA 1
ATOM 3058 C C . TRP A 1 378 ? 29.724 -32.646 -14.953 1.00 70.81 378 TRP A C 1
ATOM 3060 O O . TRP A 1 378 ? 30.586 -33.519 -15.043 1.00 70.81 378 TRP A O 1
ATOM 3070 N N . MET A 1 379 ? 28.517 -32.757 -15.497 1.00 67.06 379 MET A N 1
ATOM 3071 C CA . MET A 1 379 ? 28.198 -33.789 -16.470 1.00 67.06 379 MET A CA 1
ATOM 3072 C C . MET A 1 379 ? 28.461 -33.196 -17.849 1.00 67.06 379 MET A C 1
ATOM 3074 O O . MET A 1 379 ? 27.956 -32.123 -18.157 1.00 67.06 379 MET A O 1
ATOM 3078 N N . ASP A 1 380 ? 29.232 -33.882 -18.690 1.00 63.97 380 ASP A N 1
ATOM 3079 C CA . ASP A 1 380 ? 29.405 -33.463 -20.090 1.00 63.97 380 ASP A CA 1
ATOM 3080 C C . ASP A 1 380 ? 28.085 -33.537 -20.885 1.00 63.97 380 ASP A C 1
ATOM 3082 O O . ASP A 1 380 ? 27.988 -33.003 -21.987 1.00 63.97 380 ASP A O 1
ATOM 3086 N N . ASP A 1 381 ? 27.059 -34.155 -20.293 1.00 68.31 381 ASP A N 1
ATOM 3087 C CA . ASP A 1 381 ? 25.710 -34.304 -20.819 1.00 68.31 381 ASP A CA 1
ATOM 3088 C C . ASP A 1 381 ? 24.704 -33.629 -19.869 1.00 68.31 381 ASP A C 1
ATOM 3090 O O . ASP A 1 381 ? 24.152 -34.249 -18.955 1.00 68.31 381 ASP A O 1
ATOM 3094 N N . PHE A 1 382 ? 24.528 -32.311 -20.011 1.00 65.44 382 PHE A N 1
ATOM 3095 C CA . PHE A 1 382 ? 23.469 -31.591 -19.305 1.00 65.44 382 PHE A CA 1
ATOM 3096 C C . PHE A 1 382 ? 22.179 -31.686 -20.122 1.00 65.44 382 PHE A C 1
ATOM 3098 O O . PHE A 1 382 ? 22.100 -31.045 -21.175 1.00 65.44 382 PHE A O 1
ATOM 3105 N N . PRO A 1 383 ? 21.143 -32.404 -19.647 1.00 57.78 383 PRO A N 1
ATOM 3106 C CA . PRO A 1 383 ? 19.858 -32.396 -20.324 1.00 57.78 383 PRO A CA 1
ATOM 3107 C C . PRO A 1 383 ? 19.330 -30.961 -20.353 1.00 57.78 383 PRO A C 1
ATOM 3109 O O . PRO A 1 383 ? 19.355 -30.253 -19.333 1.00 57.78 383 PRO A O 1
ATOM 3112 N N . TYR A 1 384 ? 18.866 -30.522 -21.523 1.00 53.72 384 TYR A N 1
ATOM 3113 C CA . TYR A 1 384 ? 18.264 -29.205 -21.666 1.00 53.72 384 TYR A CA 1
ATOM 3114 C C . TYR A 1 384 ? 17.117 -29.062 -20.642 1.00 53.72 384 TYR A C 1
ATOM 3116 O O . TYR A 1 384 ? 16.337 -29.994 -20.437 1.00 53.72 384 TYR A O 1
ATOM 3124 N N . PRO A 1 385 ? 17.019 -27.934 -19.912 1.00 47.19 385 PRO A N 1
ATOM 3125 C CA . PRO A 1 385 ? 15.987 -27.779 -18.894 1.00 47.19 385 PRO A CA 1
ATOM 3126 C C . PRO A 1 385 ? 14.602 -27.838 -19.536 1.00 47.19 385 PRO A C 1
ATOM 3128 O O . PRO A 1 385 ? 14.346 -27.066 -20.461 1.00 47.19 385 PRO A O 1
ATOM 3131 N N . ARG A 1 386 ? 13.690 -28.658 -18.994 1.00 41.53 386 ARG A N 1
ATOM 3132 C CA . ARG A 1 386 ? 12.259 -28.558 -19.313 1.00 41.53 386 ARG A CA 1
ATOM 3133 C C . ARG A 1 386 ? 11.774 -27.152 -18.968 1.00 41.53 386 ARG A C 1
ATOM 3135 O O . ARG A 1 386 ? 11.759 -26.766 -17.801 1.00 41.53 386 ARG A O 1
ATOM 3142 N N . LEU A 1 387 ? 11.415 -26.389 -19.992 1.00 51.53 387 LEU A N 1
ATOM 3143 C CA . LEU A 1 387 ? 10.793 -25.081 -19.847 1.00 51.53 387 LEU A CA 1
ATOM 3144 C C . LEU A 1 387 ? 9.301 -25.275 -19.585 1.00 51.53 387 LEU A C 1
ATOM 3146 O O . LEU A 1 387 ? 8.595 -25.853 -20.414 1.00 51.53 387 LEU A O 1
ATOM 3150 N N . LEU A 1 388 ? 8.825 -24.769 -18.448 1.00 45.16 388 LEU A N 1
ATOM 3151 C CA . LEU A 1 388 ? 7.402 -24.543 -18.233 1.00 45.16 388 LEU A CA 1
ATOM 3152 C C . LEU A 1 388 ? 7.000 -23.392 -19.154 1.00 45.16 388 LEU A C 1
ATOM 3154 O O . LEU A 1 388 ? 7.188 -22.223 -18.829 1.00 45.16 388 LEU A O 1
ATOM 3158 N N . HIS A 1 389 ? 6.505 -23.721 -20.344 1.00 47.44 389 HIS A N 1
ATOM 3159 C CA . HIS A 1 389 ? 5.766 -22.745 -21.122 1.00 47.44 389 HIS A CA 1
ATOM 3160 C C . HIS A 1 389 ? 4.514 -22.443 -20.308 1.00 47.44 389 HIS A C 1
ATOM 3162 O O . HIS A 1 389 ? 3.702 -23.342 -20.079 1.00 47.44 389 HIS A O 1
ATOM 3168 N N . GLY A 1 390 ? 4.370 -21.201 -19.848 1.00 45.44 390 GLY A N 1
ATOM 3169 C CA . GLY A 1 390 ? 3.067 -20.681 -19.469 1.00 45.44 390 GLY A CA 1
ATOM 3170 C C . GLY A 1 390 ? 2.193 -20.775 -20.709 1.00 45.44 390 GLY A C 1
ATOM 3171 O O . GLY A 1 390 ? 2.217 -19.891 -21.561 1.00 45.44 390 GLY A O 1
ATOM 3172 N N . HIS A 1 391 ? 1.510 -21.906 -20.869 1.00 38.06 391 HIS A N 1
ATOM 3173 C CA . HIS A 1 391 ? 0.511 -22.092 -21.897 1.00 38.06 391 HIS A CA 1
ATOM 3174 C C . HIS A 1 391 ? -0.631 -21.161 -21.507 1.00 38.06 391 HIS A C 1
ATOM 3176 O O . HIS A 1 391 ? -1.550 -21.546 -20.790 1.00 38.06 391 HIS A O 1
ATOM 3182 N N . VAL A 1 392 ? -0.553 -19.905 -21.943 1.00 38.59 392 VAL A N 1
ATOM 3183 C CA . VAL A 1 392 ? -1.740 -19.075 -22.082 1.00 38.59 392 VAL A CA 1
ATOM 3184 C C . VAL A 1 392 ? -2.557 -19.803 -23.136 1.00 38.59 392 VAL A C 1
ATOM 3186 O O . VAL A 1 392 ? -2.298 -19.670 -24.332 1.00 38.59 392 VAL A O 1
ATOM 3189 N N . GLU A 1 393 ? -3.461 -20.685 -22.697 1.00 35.31 393 GLU A N 1
ATOM 3190 C CA . GLU A 1 393 ? -4.480 -21.212 -23.593 1.00 35.31 393 GLU A CA 1
ATOM 3191 C C . GLU A 1 393 ? -5.111 -20.005 -24.287 1.00 35.31 393 GLU A C 1
ATOM 3193 O O . GLU A 1 393 ? -5.550 -19.076 -23.597 1.00 35.31 393 GLU A O 1
ATOM 3198 N N . PRO A 1 394 ? -5.134 -19.954 -25.630 1.00 40.22 394 PRO A N 1
ATOM 3199 C CA . PRO A 1 394 ? -5.985 -18.999 -26.306 1.00 40.22 394 PRO A CA 1
ATOM 3200 C C . PRO A 1 394 ? -7.399 -19.292 -25.813 1.00 40.22 394 PRO A C 1
ATOM 3202 O O . PRO A 1 394 ? -7.968 -20.333 -26.142 1.00 40.22 394 PRO A O 1
ATOM 3205 N N . GLY A 1 395 ? -7.909 -18.407 -24.949 1.00 43.22 395 GLY A N 1
ATOM 3206 C CA . GLY A 1 395 ? -9.210 -18.572 -24.319 1.00 43.22 395 GLY A CA 1
ATOM 3207 C C . GLY A 1 395 ? -10.247 -18.944 -25.379 1.00 43.22 395 GLY A C 1
ATOM 3208 O O . GLY A 1 395 ? -10.175 -18.420 -26.498 1.00 43.22 395 GLY A O 1
ATOM 3209 N N . PRO A 1 396 ? -11.167 -19.875 -25.074 1.00 42.44 396 PRO A N 1
ATOM 3210 C CA . PRO A 1 396 ? -12.063 -20.451 -26.063 1.00 42.44 396 PRO A CA 1
ATOM 3211 C C . PRO A 1 396 ? -12.747 -19.333 -26.844 1.00 42.44 396 PRO A C 1
ATOM 3213 O O . PRO A 1 396 ? -13.473 -18.514 -26.276 1.00 42.44 396 PRO A O 1
ATOM 3216 N N . GLN A 1 397 ? -12.489 -19.282 -28.154 1.00 38.84 397 GLN A N 1
ATOM 3217 C CA . GLN A 1 397 ? -13.223 -18.401 -29.048 1.00 38.84 397 GLN A CA 1
ATOM 3218 C C . GLN A 1 397 ? -14.699 -18.775 -28.927 1.00 38.84 397 GLN A C 1
ATOM 3220 O O . GLN A 1 397 ? -15.116 -19.851 -29.356 1.00 38.84 397 GLN A O 1
ATOM 3225 N N . LEU A 1 398 ? -15.476 -17.900 -28.285 1.00 38.00 398 LEU A N 1
ATOM 3226 C CA . LEU A 1 398 ? -16.921 -18.036 -28.177 1.00 38.00 398 LEU A CA 1
ATOM 3227 C C . LEU A 1 398 ? -17.497 -18.206 -29.592 1.00 38.00 398 LEU A C 1
ATOM 3229 O O . LEU A 1 398 ? -17.297 -17.322 -30.431 1.00 38.00 398 LEU A O 1
ATOM 3233 N N . PRO A 1 399 ? -18.206 -19.308 -29.890 1.00 39.03 399 PRO A N 1
ATOM 3234 C CA . PRO A 1 399 ? -18.857 -19.454 -31.177 1.00 39.03 399 PRO A CA 1
ATOM 3235 C C . PRO A 1 399 ? -19.941 -18.383 -31.316 1.00 39.03 399 PRO A C 1
ATOM 3237 O O . PRO A 1 399 ? -20.745 -18.157 -30.408 1.00 39.03 399 PRO A O 1
ATOM 3240 N N . LEU A 1 400 ? -19.948 -17.728 -32.478 1.00 37.56 400 LEU A N 1
ATOM 3241 C CA . LEU A 1 400 ? -20.984 -16.793 -32.906 1.00 37.56 400 LEU A CA 1
ATOM 3242 C C . LEU A 1 400 ? -22.369 -17.426 -32.673 1.00 37.56 400 LEU A C 1
ATOM 3244 O O . LEU A 1 400 ? -22.695 -18.460 -33.259 1.00 37.56 400 LEU A O 1
ATOM 3248 N N . GLN A 1 401 ? -23.176 -16.808 -31.808 1.00 36.75 401 GLN A N 1
ATOM 3249 C CA . GLN A 1 401 ? -24.538 -17.242 -31.507 1.00 36.75 401 GLN A CA 1
ATOM 3250 C C . GLN A 1 401 ? -25.420 -17.173 -32.765 1.00 36.75 401 GLN A C 1
ATOM 3252 O O . GLN A 1 401 ? -25.776 -16.093 -33.237 1.00 36.75 401 GLN A O 1
ATOM 3257 N N . GLY A 1 402 ? -25.798 -18.341 -33.286 1.00 43.69 402 GLY A N 1
ATOM 3258 C CA . GLY A 1 402 ? -26.995 -18.531 -34.108 1.00 43.69 402 GLY A CA 1
ATOM 3259 C C . GLY A 1 402 ? -28.227 -18.804 -33.227 1.00 43.69 402 GLY A C 1
ATOM 3260 O O . GLY A 1 402 ? -28.073 -19.178 -32.062 1.00 43.69 402 GLY A O 1
ATOM 3261 N N . PRO A 1 403 ? -29.453 -18.598 -33.740 1.00 37.53 403 PRO A N 1
ATOM 3262 C CA . PRO A 1 403 ? -30.656 -18.524 -32.918 1.00 37.53 403 PRO A CA 1
ATOM 3263 C C . PRO A 1 403 ? -31.098 -19.891 -32.373 1.00 37.53 403 PRO A C 1
ATOM 3265 O O . PRO A 1 403 ? -31.124 -20.894 -33.083 1.00 37.53 403 PRO A O 1
ATOM 3268 N N . LEU A 1 404 ? -31.486 -19.875 -31.096 1.00 38.34 404 LEU A N 1
ATOM 3269 C CA . LEU A 1 404 ? -32.036 -20.983 -30.310 1.00 38.34 404 LEU A CA 1
ATOM 3270 C C . LEU A 1 404 ? -33.271 -21.637 -30.952 1.00 38.34 404 LEU A C 1
ATOM 3272 O O . LEU A 1 404 ? -34.142 -20.929 -31.469 1.00 38.34 404 LEU A O 1
ATOM 3276 N N . PRO A 1 405 ? -33.461 -22.946 -30.710 1.00 36.62 405 PRO A N 1
ATOM 3277 C CA . PRO A 1 405 ? -34.792 -23.471 -30.465 1.00 36.62 405 PRO A CA 1
ATOM 3278 C C . PRO A 1 405 ? -34.958 -24.069 -29.059 1.00 36.62 405 PRO A C 1
ATOM 3280 O O . PRO A 1 405 ? -34.045 -24.595 -28.427 1.00 36.62 405 PRO A O 1
ATOM 3283 N N . LEU A 1 406 ? -36.203 -23.930 -28.613 1.00 31.22 406 LEU A N 1
ATOM 3284 C CA . LEU A 1 406 ? -36.838 -24.334 -27.365 1.00 31.22 406 LEU A CA 1
ATOM 3285 C C . LEU A 1 406 ? -36.794 -25.851 -27.062 1.00 31.22 406 LEU A C 1
ATOM 3287 O O . LEU A 1 406 ? -37.086 -26.657 -27.936 1.00 31.22 406 LEU A O 1
ATOM 3291 N N . ILE A 1 407 ? -36.655 -26.146 -25.757 1.00 31.83 407 ILE A N 1
ATOM 3292 C CA . ILE A 1 407 ? -37.407 -27.139 -24.947 1.00 31.83 407 ILE A CA 1
ATOM 3293 C C . ILE A 1 407 ? -37.199 -28.637 -25.283 1.00 31.83 407 ILE A C 1
ATOM 3295 O O . ILE A 1 407 ? -37.662 -29.115 -26.308 1.00 31.83 407 ILE A O 1
ATOM 3299 N N . CYS A 1 408 ? -36.672 -29.448 -24.348 1.00 27.94 408 CYS A N 1
ATOM 3300 C CA . CYS A 1 408 ? -37.476 -30.124 -23.309 1.00 27.94 408 CYS A CA 1
ATOM 3301 C C . CYS A 1 408 ? -36.652 -31.048 -22.387 1.00 27.94 408 CYS A C 1
ATOM 3303 O O . CYS A 1 408 ? -35.682 -31.678 -22.790 1.00 27.94 408 CYS A O 1
ATOM 3305 N N . VAL A 1 409 ? -37.121 -31.128 -21.144 1.00 30.06 409 VAL A N 1
ATOM 3306 C CA . VAL A 1 409 ? -36.713 -31.996 -20.029 1.00 30.06 409 VAL A CA 1
ATOM 3307 C C . VAL A 1 409 ? -37.053 -33.465 -20.320 1.00 30.06 409 VAL A C 1
ATOM 3309 O O . VAL A 1 409 ? -38.159 -33.715 -20.799 1.00 30.06 409 VAL A O 1
ATOM 3312 N N . SER A 1 410 ? -36.198 -34.428 -19.943 1.00 30.58 410 SER A N 1
ATOM 3313 C CA . SER A 1 410 ? -36.604 -35.691 -19.284 1.00 30.58 410 SER A CA 1
ATOM 3314 C C . SER A 1 410 ? -35.410 -36.518 -18.805 1.00 30.58 410 SER A C 1
ATOM 3316 O O . SER A 1 410 ? -34.319 -36.455 -19.363 1.00 30.58 410 SER A O 1
ATOM 3318 N N . ALA A 1 411 ? -35.666 -37.266 -17.735 1.00 32.31 411 ALA A N 1
ATOM 3319 C CA . ALA A 1 411 ? -34.719 -37.940 -16.870 1.00 32.31 411 ALA A CA 1
ATOM 3320 C C . ALA A 1 411 ? -34.642 -39.459 -17.135 1.00 32.31 411 ALA A C 1
ATOM 3322 O O . ALA A 1 411 ? -35.669 -40.091 -17.372 1.00 32.31 411 ALA A O 1
ATOM 3323 N N . ASP A 1 412 ? -33.426 -39.986 -16.954 1.00 32.97 412 ASP A N 1
ATOM 3324 C CA . ASP A 1 412 ? -33.081 -41.247 -16.269 1.00 32.97 412 ASP A CA 1
ATOM 3325 C C . ASP A 1 412 ? -33.363 -42.618 -16.956 1.00 32.97 412 ASP A C 1
ATOM 3327 O O . ASP A 1 412 ? -33.942 -42.672 -18.040 1.00 32.97 412 ASP A O 1
ATOM 3331 N N . PRO A 1 413 ? -32.835 -43.745 -16.423 1.00 58.00 413 PRO A N 1
ATOM 3332 C CA . PRO A 1 413 ? -31.628 -44.421 -16.927 1.00 58.00 413 PRO A CA 1
ATOM 3333 C C . PRO A 1 413 ? -31.918 -45.875 -17.357 1.00 58.00 413 PRO A C 1
ATOM 3335 O O . PRO A 1 413 ? -32.974 -46.389 -17.016 1.00 58.00 413 PRO A O 1
ATOM 3338 N N . THR A 1 414 ? -31.002 -46.592 -18.035 1.00 32.06 414 THR A N 1
ATOM 3339 C CA . THR A 1 414 ? -30.857 -48.073 -17.940 1.00 32.06 414 THR A CA 1
ATOM 3340 C C . THR A 1 414 ? -29.570 -48.573 -18.622 1.00 32.06 414 THR A C 1
ATOM 3342 O O . THR A 1 414 ? -29.157 -48.107 -19.678 1.00 32.06 414 THR A O 1
ATOM 3345 N N . SER A 1 415 ? -28.982 -49.553 -17.946 1.00 33.75 415 SER A N 1
ATOM 3346 C CA . SER A 1 415 ? -27.785 -50.375 -18.125 1.00 33.75 415 SER A CA 1
ATOM 3347 C C . SER A 1 415 ? -27.597 -51.136 -19.456 1.00 33.75 415 SER A C 1
ATOM 3349 O O . SER A 1 415 ? -28.566 -51.663 -19.982 1.00 33.75 415 SER A O 1
ATOM 3351 N N . GLN A 1 416 ? -26.313 -51.276 -19.856 1.00 36.06 416 GLN A N 1
ATOM 3352 C CA . GLN A 1 416 ? -25.546 -52.462 -20.348 1.00 36.06 416 GLN A CA 1
ATOM 3353 C C . GLN A 1 416 ? -26.129 -53.405 -21.444 1.00 36.06 416 GLN A C 1
ATOM 3355 O O . GLN A 1 416 ? -27.336 -53.610 -21.468 1.00 36.06 416 GLN A O 1
ATOM 3360 N N . PRO A 1 417 ? -25.308 -54.070 -22.313 1.00 46.94 417 PRO A N 1
ATOM 3361 C CA . PRO A 1 417 ? -24.055 -54.763 -21.950 1.00 46.94 417 PRO A CA 1
ATOM 3362 C C . PRO A 1 417 ? -22.873 -54.744 -22.954 1.00 46.94 417 PRO A C 1
ATOM 3364 O O . PRO A 1 417 ? -22.976 -54.339 -24.106 1.00 46.94 417 PRO A O 1
ATOM 3367 N N . GLN A 1 418 ? -21.741 -55.232 -22.429 1.00 35.59 418 GLN A N 1
ATOM 3368 C CA . GLN A 1 418 ? -20.457 -55.596 -23.055 1.00 35.59 418 GLN A CA 1
ATOM 3369 C C . GLN A 1 418 ? -20.657 -56.598 -24.214 1.00 35.59 418 GLN A C 1
ATOM 3371 O O . GLN A 1 418 ? -21.609 -57.375 -24.186 1.00 35.59 418 GLN A O 1
ATOM 3376 N N . THR A 1 419 ? -19.862 -56.648 -25.291 1.00 32.47 419 THR A N 1
ATOM 3377 C CA . THR A 1 419 ? -18.479 -57.181 -25.512 1.00 32.47 419 THR A CA 1
ATOM 3378 C C . THR A 1 419 ? -18.333 -57.331 -27.060 1.00 32.47 419 THR A C 1
ATOM 3380 O O . THR A 1 419 ? -19.366 -57.202 -27.725 1.00 32.47 419 THR A O 1
ATOM 3383 N N . PRO A 1 420 ? -17.215 -57.776 -27.681 1.00 47.66 420 PRO A N 1
ATOM 3384 C CA . PRO A 1 420 ? -15.786 -57.758 -27.335 1.00 47.66 420 PRO A CA 1
ATOM 3385 C C . PRO A 1 420 ? -14.892 -57.226 -28.499 1.00 47.66 420 PRO A C 1
ATOM 3387 O O . PRO A 1 420 ? -15.381 -56.971 -29.591 1.00 47.66 420 PRO A O 1
ATOM 3390 N N . GLU A 1 421 ? -13.589 -57.107 -28.220 1.00 37.16 421 GLU A N 1
ATOM 3391 C CA . GLU A 1 421 ? -12.449 -57.386 -29.124 1.00 37.16 421 GLU A CA 1
ATOM 3392 C C . GLU A 1 421 ? -12.427 -56.773 -30.538 1.00 37.16 421 GLU A C 1
ATOM 3394 O O . GLU A 1 421 ? -13.087 -57.257 -31.447 1.00 37.16 421 GLU A O 1
ATOM 3399 N N . ASP A 1 422 ? -11.522 -55.810 -30.742 1.00 38.34 422 ASP A N 1
ATOM 3400 C CA . ASP A 1 422 ? -10.647 -55.827 -31.917 1.00 38.34 422 ASP A CA 1
ATOM 3401 C C . ASP A 1 422 ? -9.264 -55.281 -31.526 1.00 38.34 422 ASP A C 1
ATOM 3403 O O . ASP A 1 422 ? -9.109 -54.144 -31.071 1.00 38.34 422 ASP A O 1
ATOM 3407 N N . ASP A 1 423 ? -8.280 -56.168 -31.649 1.00 40.25 423 ASP A N 1
ATOM 3408 C CA . ASP A 1 423 ? -6.849 -55.926 -31.541 1.00 40.25 423 ASP A CA 1
ATOM 3409 C C . ASP A 1 423 ? -6.373 -55.046 -32.707 1.00 40.25 423 ASP A C 1
ATOM 3411 O O . ASP A 1 423 ? -6.481 -55.446 -33.867 1.00 40.25 423 ASP A O 1
ATOM 3415 N N . ASP A 1 424 ? -5.755 -53.899 -32.414 1.00 39.28 424 ASP A N 1
ATOM 3416 C CA . ASP A 1 424 ? -4.914 -53.189 -33.383 1.00 39.28 424 ASP A CA 1
ATOM 3417 C C . ASP A 1 424 ? -3.539 -52.875 -32.764 1.00 39.28 424 ASP A C 1
ATOM 3419 O O . ASP A 1 424 ? -3.424 -52.004 -31.894 1.00 39.28 424 ASP A O 1
ATOM 3423 N N . PRO A 1 425 ? -2.469 -53.598 -33.145 1.00 50.38 425 PRO A N 1
ATOM 3424 C CA . PRO A 1 425 ? -1.137 -53.374 -32.620 1.00 50.38 425 PRO A CA 1
ATOM 3425 C C . PRO A 1 425 ? -0.326 -52.545 -33.616 1.00 50.38 425 PRO A C 1
ATOM 3427 O O . PRO A 1 425 ? 0.473 -53.093 -34.371 1.00 50.38 425 PRO A O 1
ATOM 3430 N N . THR A 1 426 ? -0.464 -51.218 -33.635 1.00 47.38 426 THR A N 1
ATOM 3431 C CA . THR A 1 426 ? 0.589 -50.351 -34.210 1.00 47.38 426 THR A CA 1
ATOM 3432 C C . THR A 1 426 ? 0.608 -48.952 -33.590 1.00 47.38 426 THR A C 1
ATOM 3434 O O . THR A 1 426 ? 0.544 -47.938 -34.277 1.00 47.38 426 THR A O 1
ATOM 3437 N N . SER A 1 427 ? 0.761 -48.863 -32.268 1.00 38.53 427 SER A N 1
ATOM 3438 C CA . SER A 1 427 ? 1.275 -47.638 -31.647 1.00 38.53 427 SER A CA 1
ATOM 3439 C C . SER A 1 427 ? 2.801 -47.696 -31.675 1.00 38.53 427 SER A C 1
ATOM 3441 O O . SER A 1 427 ? 3.432 -48.294 -30.803 1.00 38.53 427 SER A O 1
ATOM 3443 N N . GLN A 1 428 ? 3.406 -47.104 -32.707 1.00 40.88 428 GLN A N 1
ATOM 3444 C CA . GLN A 1 428 ? 4.804 -46.688 -32.607 1.00 40.88 428 GLN A CA 1
ATOM 3445 C C . GLN A 1 428 ? 4.932 -45.777 -31.375 1.00 40.88 428 GLN A C 1
ATOM 3447 O O . GLN A 1 428 ? 4.056 -44.931 -31.174 1.00 40.88 428 GLN A O 1
ATOM 3452 N N . PRO A 1 429 ? 5.976 -45.921 -30.540 1.00 37.84 429 PRO A N 1
ATOM 3453 C CA . PRO A 1 429 ? 6.249 -44.921 -29.524 1.00 37.84 429 PRO A CA 1
ATOM 3454 C C . PRO A 1 429 ? 6.461 -43.601 -30.262 1.00 37.84 429 PRO A C 1
ATOM 3456 O O . PRO A 1 429 ? 7.412 -43.466 -31.029 1.00 37.84 429 PRO A O 1
ATOM 3459 N N . GLN A 1 430 ? 5.544 -42.650 -30.076 1.00 35.41 430 GLN A N 1
ATOM 3460 C CA . GLN A 1 430 ? 5.838 -41.260 -30.375 1.00 35.41 430 GLN A CA 1
ATOM 3461 C C . GLN A 1 430 ? 7.028 -40.907 -29.489 1.00 35.41 430 GLN A C 1
ATOM 3463 O O . GLN A 1 430 ? 6.896 -40.758 -28.274 1.00 35.41 430 GLN A O 1
ATOM 3468 N N . THR A 1 431 ? 8.214 -40.883 -30.094 1.00 34.25 431 THR A N 1
ATOM 3469 C CA . THR A 1 431 ? 9.368 -40.180 -29.551 1.00 34.25 431 THR A CA 1
ATOM 3470 C C . THR A 1 431 ? 8.857 -38.796 -29.157 1.00 34.25 431 THR A C 1
ATOM 3472 O O . THR A 1 431 ? 8.259 -38.144 -30.016 1.00 34.25 431 THR A O 1
ATOM 3475 N N . PRO A 1 432 ? 8.972 -38.385 -27.883 1.00 41.12 432 PRO A N 1
ATOM 3476 C CA . PRO A 1 432 ? 8.579 -37.043 -27.488 1.00 41.12 432 PRO A CA 1
ATOM 3477 C C . PRO A 1 432 ? 9.382 -36.087 -28.360 1.00 41.12 432 PRO A C 1
ATOM 3479 O O . PRO A 1 432 ? 10.607 -36.116 -28.300 1.00 41.12 432 PRO A O 1
ATOM 3482 N N . GLU A 1 433 ? 8.693 -35.347 -29.232 1.00 38.16 433 GLU A N 1
ATOM 3483 C CA . GLU A 1 433 ? 9.332 -34.357 -30.087 1.00 38.16 433 GLU A CA 1
ATOM 3484 C C . GLU A 1 433 ? 10.168 -33.441 -29.207 1.00 38.16 433 GLU A C 1
ATOM 3486 O O . GLU A 1 433 ? 9.706 -32.879 -28.210 1.00 38.16 433 GLU A O 1
ATOM 3491 N N . ASP A 1 434 ? 11.437 -33.444 -29.574 1.00 37.59 434 ASP A N 1
ATOM 3492 C CA . ASP A 1 434 ? 12.572 -32.986 -28.822 1.00 37.59 434 ASP A CA 1
ATOM 3493 C C . ASP A 1 434 ? 12.432 -31.520 -28.411 1.00 37.59 434 ASP A C 1
ATOM 3495 O O . ASP A 1 434 ? 12.111 -30.648 -29.217 1.00 37.59 434 ASP A O 1
ATOM 3499 N N . ASP A 1 435 ? 12.719 -31.261 -27.134 1.00 40.81 435 ASP A N 1
ATOM 3500 C CA . ASP A 1 435 ? 13.790 -30.355 -26.705 1.00 40.81 435 ASP A CA 1
ATOM 3501 C C . ASP A 1 435 ? 14.111 -29.200 -27.667 1.00 40.81 435 ASP A C 1
ATOM 3503 O O . ASP A 1 435 ? 15.243 -29.049 -28.125 1.00 40.81 435 ASP A O 1
ATOM 3507 N N . VAL A 1 436 ? 13.142 -28.324 -27.948 1.00 38.62 436 VAL A N 1
ATOM 3508 C CA . VAL A 1 436 ? 13.456 -27.031 -28.562 1.00 38.62 436 VAL A CA 1
ATOM 3509 C C . VAL A 1 436 ? 14.158 -26.197 -27.485 1.00 38.62 436 VAL A C 1
ATOM 3511 O O . VAL A 1 436 ? 13.519 -25.816 -26.495 1.00 38.62 436 VAL A O 1
ATOM 3514 N N . PRO A 1 437 ? 15.472 -25.917 -27.611 1.00 46.41 437 PRO A N 1
ATOM 3515 C CA . PRO A 1 437 ? 16.162 -25.056 -26.662 1.00 46.41 437 PRO A CA 1
ATOM 3516 C C . PRO A 1 437 ? 15.476 -23.686 -26.681 1.00 46.41 437 PRO A C 1
ATOM 3518 O O . PRO A 1 437 ? 14.994 -23.288 -27.745 1.00 46.41 437 PRO A O 1
ATOM 3521 N N . PRO A 1 438 ? 15.449 -22.933 -25.563 1.00 50.84 438 PRO A N 1
ATOM 3522 C CA . PRO A 1 438 ? 14.939 -21.567 -25.586 1.00 50.84 438 PRO A CA 1
ATOM 3523 C C . PRO A 1 438 ? 15.601 -20.833 -26.747 1.00 50.84 438 PRO A C 1
ATOM 3525 O O . PRO A 1 438 ? 16.833 -20.823 -26.863 1.00 50.84 438 PRO A O 1
ATOM 3528 N N . LEU A 1 439 ? 14.746 -20.322 -27.628 1.00 57.34 439 LEU A N 1
ATOM 3529 C CA . LEU A 1 439 ? 15.075 -19.687 -28.888 1.00 57.34 439 LEU A CA 1
ATOM 3530 C C . LEU A 1 439 ? 15.776 -18.356 -28.581 1.00 57.34 439 LEU A C 1
ATOM 3532 O O . LEU A 1 439 ? 15.192 -17.291 -28.723 1.00 57.34 439 LEU A O 1
ATOM 3536 N N . LEU A 1 440 ? 17.028 -18.401 -28.107 1.00 65.94 440 LEU A N 1
ATOM 3537 C CA . LEU A 1 440 ? 17.931 -17.280 -28.341 1.00 65.94 440 LEU A CA 1
ATOM 3538 C C . LEU A 1 440 ? 17.882 -17.052 -29.845 1.00 65.94 440 LEU A C 1
ATOM 3540 O O . LEU A 1 440 ? 18.066 -18.026 -30.589 1.00 65.94 440 LEU A O 1
ATOM 3544 N N . ASP A 1 441 ? 17.579 -15.825 -30.278 1.00 76.19 441 ASP A N 1
ATOM 3545 C CA . ASP A 1 441 ? 17.443 -15.577 -31.709 1.00 76.19 441 ASP A CA 1
ATOM 3546 C C . ASP A 1 441 ? 18.679 -16.121 -32.411 1.00 76.19 441 ASP A C 1
ATOM 3548 O O . ASP A 1 441 ? 19.819 -15.891 -31.981 1.00 76.19 441 ASP A O 1
ATOM 3552 N N . SER A 1 442 ? 18.438 -16.872 -33.481 1.00 81.50 442 SER A N 1
ATOM 3553 C CA . SER A 1 442 ? 19.528 -17.371 -34.304 1.00 81.50 442 SER A CA 1
ATOM 3554 C C . SER A 1 442 ? 20.367 -16.182 -34.759 1.00 81.50 442 SER A C 1
ATOM 3556 O O . SER A 1 442 ? 19.830 -15.138 -35.138 1.00 81.50 442 SER A O 1
ATOM 3558 N N . LEU A 1 443 ? 21.691 -16.325 -34.678 1.00 86.88 443 LEU A N 1
ATOM 3559 C CA . LEU A 1 443 ? 22.590 -15.299 -35.184 1.00 86.88 443 LEU A CA 1
ATOM 3560 C C . LEU A 1 443 ? 22.267 -15.033 -36.666 1.00 86.88 443 LEU A C 1
ATOM 3562 O O . LEU A 1 443 ? 21.920 -15.973 -37.385 1.00 86.88 443 LEU A O 1
ATOM 3566 N N . PRO A 1 444 ? 22.403 -13.784 -37.150 1.00 86.12 444 PRO A N 1
ATOM 3567 C CA . PRO A 1 444 ? 22.122 -13.451 -38.549 1.00 86.12 444 PRO A CA 1
ATOM 3568 C C . PRO A 1 444 ? 22.941 -14.273 -39.556 1.00 86.12 444 PRO A C 1
ATOM 3570 O O . PRO A 1 444 ? 22.545 -14.421 -40.711 1.00 86.12 444 PRO A O 1
ATOM 3573 N N . ARG A 1 445 ? 24.105 -14.775 -39.126 1.00 91.75 445 ARG A N 1
ATOM 3574 C CA . ARG A 1 445 ? 24.996 -15.663 -39.875 1.00 91.75 445 ARG A CA 1
ATOM 3575 C C . ARG A 1 445 ? 25.757 -16.580 -38.917 1.00 91.75 445 ARG A C 1
ATOM 3577 O O . ARG A 1 445 ? 25.906 -16.246 -37.742 1.00 91.75 445 ARG A O 1
ATOM 3584 N N . ASP A 1 446 ? 26.248 -17.709 -39.423 1.00 89.88 446 ASP A N 1
ATOM 3585 C CA . ASP A 1 446 ? 27.032 -18.643 -38.616 1.00 89.88 446 ASP A CA 1
ATOM 3586 C C . ASP A 1 446 ? 28.363 -18.000 -38.184 1.00 89.88 446 ASP A C 1
ATOM 3588 O O . ASP A 1 446 ? 29.102 -17.478 -39.028 1.00 89.88 446 ASP A O 1
ATOM 3592 N N . PRO A 1 447 ? 28.685 -18.011 -36.881 1.00 89.88 447 PRO A N 1
ATOM 3593 C CA . PRO A 1 447 ? 29.970 -17.541 -36.389 1.00 89.88 447 PRO A CA 1
ATOM 3594 C C . PRO A 1 447 ? 31.105 -18.485 -36.837 1.00 89.88 447 PRO A C 1
ATOM 3596 O O . PRO A 1 447 ? 30.905 -19.698 -36.919 1.00 89.88 447 PRO A O 1
ATOM 3599 N N . PRO A 1 448 ? 32.309 -17.955 -37.115 1.00 87.62 448 PRO A N 1
ATOM 3600 C CA . PRO A 1 448 ? 33.446 -18.748 -37.583 1.00 87.62 448 PRO A CA 1
ATOM 3601 C C . PRO A 1 448 ? 33.962 -19.730 -36.526 1.00 87.62 448 PRO A C 1
ATOM 3603 O O . PRO A 1 448 ? 34.404 -20.824 -36.878 1.00 87.62 448 PRO A O 1
ATOM 3606 N N . ASP A 1 449 ? 33.883 -19.360 -35.247 1.00 89.44 449 ASP A N 1
ATOM 3607 C CA . ASP A 1 449 ? 34.276 -20.226 -34.141 1.00 89.44 449 ASP A CA 1
ATOM 3608 C C . ASP A 1 449 ? 33.030 -20.867 -33.533 1.00 89.44 449 ASP A C 1
ATOM 3610 O O . ASP A 1 449 ? 32.157 -20.127 -33.071 1.00 89.44 449 ASP A O 1
ATOM 3614 N N . PRO A 1 450 ? 32.919 -22.207 -33.483 1.00 89.75 450 PRO A N 1
ATOM 3615 C CA . PRO A 1 450 ? 31.774 -22.864 -32.869 1.00 89.75 450 PRO A CA 1
ATOM 3616 C C . PRO A 1 450 ? 31.703 -22.542 -31.373 1.00 89.75 450 PRO A C 1
ATOM 3618 O O . PRO A 1 450 ? 32.720 -22.326 -30.712 1.00 89.75 450 PRO A O 1
ATOM 3621 N N . TYR A 1 451 ? 30.491 -22.530 -30.820 1.00 89.19 451 TYR A N 1
ATOM 3622 C CA . TYR A 1 451 ? 30.305 -22.378 -29.381 1.00 89.19 451 TYR A CA 1
ATOM 3623 C C . TYR A 1 451 ? 30.948 -23.556 -28.641 1.00 89.19 451 TYR A C 1
ATOM 3625 O O . TYR A 1 451 ? 30.565 -24.710 -28.831 1.00 89.19 451 TYR A O 1
ATOM 3633 N N . ILE A 1 452 ? 31.920 -23.247 -27.783 1.00 88.44 452 ILE A N 1
ATOM 3634 C CA . ILE A 1 452 ? 32.555 -24.201 -26.876 1.00 88.44 452 ILE A CA 1
ATOM 3635 C C . ILE A 1 452 ? 32.058 -23.878 -25.470 1.00 88.44 452 ILE A C 1
ATOM 3637 O O . ILE A 1 452 ? 32.230 -22.760 -24.983 1.00 88.44 452 ILE A O 1
ATOM 3641 N N . LEU A 1 453 ? 31.426 -24.854 -24.820 1.00 87.25 453 LEU A N 1
ATOM 3642 C CA . LEU A 1 453 ? 30.997 -24.722 -23.435 1.00 87.25 453 LEU A CA 1
ATOM 3643 C C . LEU A 1 453 ? 32.216 -24.835 -22.514 1.00 87.25 453 LEU A C 1
ATOM 3645 O O . LEU A 1 453 ? 32.921 -25.843 -22.520 1.00 87.25 453 LEU A O 1
ATOM 3649 N N . TYR A 1 454 ? 32.435 -23.808 -21.696 1.00 85.38 454 TYR A N 1
ATOM 3650 C CA . TYR A 1 454 ? 33.495 -23.798 -20.693 1.00 85.38 454 TYR A CA 1
ATOM 3651 C C . TYR A 1 454 ? 32.926 -24.050 -19.302 1.00 85.38 454 TYR A C 1
ATOM 3653 O O . TYR A 1 454 ? 31.871 -23.520 -18.932 1.00 85.38 454 TYR A O 1
ATOM 3661 N N . GLN A 1 455 ? 33.665 -24.817 -18.503 1.00 85.62 455 GLN A N 1
ATOM 3662 C CA . GLN A 1 455 ? 33.411 -24.894 -17.070 1.00 85.62 455 GLN A CA 1
ATOM 3663 C C . GLN A 1 455 ? 33.574 -23.499 -16.442 1.00 85.62 455 GLN A C 1
ATOM 3665 O O . GLN A 1 455 ? 34.439 -22.731 -16.877 1.00 85.62 455 GLN A O 1
ATOM 3670 N N . PRO A 1 456 ? 32.770 -23.151 -15.421 1.00 87.00 456 PRO A N 1
ATOM 3671 C CA . PRO A 1 456 ? 32.975 -21.918 -14.686 1.00 87.00 456 PRO A CA 1
ATOM 3672 C C . PRO A 1 456 ? 34.369 -21.911 -14.075 1.00 87.00 456 PRO A C 1
ATOM 3674 O O . PRO A 1 456 ? 34.806 -22.912 -13.504 1.00 87.00 456 PRO A O 1
ATOM 3677 N N . ALA A 1 457 ? 35.055 -20.773 -14.177 1.00 87.00 457 ALA A N 1
ATOM 3678 C CA . ALA A 1 457 ? 36.361 -20.618 -13.561 1.00 87.00 457 ALA A CA 1
ATOM 3679 C C . ALA A 1 457 ? 36.264 -20.920 -12.057 1.00 87.00 457 ALA A C 1
ATOM 3681 O O . ALA A 1 457 ? 35.321 -20.496 -11.379 1.00 87.00 457 ALA A O 1
ATOM 3682 N N . ALA A 1 458 ? 37.253 -21.643 -11.527 1.00 84.56 458 ALA A N 1
ATOM 3683 C CA . ALA A 1 458 ? 37.303 -21.989 -10.106 1.00 84.56 458 ALA A CA 1
ATOM 3684 C C . ALA A 1 458 ? 37.298 -20.742 -9.199 1.00 84.56 458 ALA A C 1
ATOM 3686 O O . ALA A 1 458 ? 36.865 -20.810 -8.053 1.00 84.56 458 ALA A O 1
ATOM 3687 N N . GLU A 1 459 ? 37.732 -19.603 -9.741 1.00 88.00 459 GLU A N 1
ATOM 3688 C CA . GLU A 1 459 ? 37.876 -18.314 -9.063 1.00 88.00 459 GLU A CA 1
ATOM 3689 C C . GLU A 1 459 ? 36.596 -17.458 -9.059 1.00 88.00 459 GLU A C 1
ATOM 3691 O O . GLU A 1 459 ? 36.607 -16.354 -8.513 1.00 88.00 459 GLU A O 1
ATOM 3696 N N . ILE A 1 460 ? 35.479 -17.920 -9.643 1.00 89.19 460 ILE A N 1
ATOM 3697 C CA . ILE A 1 460 ? 34.227 -17.148 -9.609 1.00 89.19 460 ILE A CA 1
ATOM 3698 C C . ILE A 1 460 ? 33.763 -17.001 -8.158 1.00 89.19 460 ILE A C 1
ATOM 3700 O O . ILE A 1 460 ? 33.395 -17.985 -7.508 1.00 89.19 460 ILE A O 1
ATOM 3704 N N . LEU A 1 461 ? 33.736 -15.749 -7.686 1.00 91.00 461 LEU A N 1
ATOM 3705 C CA . LEU A 1 461 ? 33.265 -15.394 -6.352 1.00 91.00 461 LEU A CA 1
ATOM 3706 C C . LEU A 1 461 ? 31.855 -15.957 -6.113 1.00 91.00 461 LEU A C 1
ATOM 3708 O O . LEU A 1 461 ? 30.991 -15.803 -6.981 1.00 91.00 461 LEU A O 1
ATOM 3712 N N . PRO A 1 462 ? 31.576 -16.556 -4.941 1.00 91.44 462 PRO A N 1
ATOM 3713 C CA . PRO A 1 462 ? 30.275 -17.165 -4.676 1.00 91.44 462 PRO A CA 1
ATOM 3714 C C . PRO A 1 462 ? 29.092 -16.197 -4.857 1.00 91.44 462 PRO A C 1
ATOM 3716 O O . PRO A 1 462 ? 28.093 -16.571 -5.469 1.00 91.44 462 PRO A O 1
ATOM 3719 N N . LYS A 1 463 ? 29.244 -14.923 -4.460 1.00 89.19 463 LYS A N 1
ATOM 3720 C CA . LYS A 1 463 ? 28.233 -13.871 -4.690 1.00 89.19 463 LYS A CA 1
ATOM 3721 C C . LYS A 1 463 ? 27.901 -13.699 -6.180 1.00 89.19 463 LYS A C 1
ATOM 3723 O O . LYS A 1 463 ? 26.733 -13.593 -6.533 1.00 89.19 463 LYS A O 1
ATOM 3728 N N . ASN A 1 464 ? 28.890 -13.776 -7.073 1.00 91.56 464 ASN A N 1
ATOM 3729 C CA . ASN A 1 464 ? 28.665 -13.658 -8.519 1.00 91.56 464 ASN A CA 1
ATOM 3730 C C . ASN A 1 464 ? 27.896 -14.857 -9.090 1.00 91.56 464 ASN A C 1
ATOM 3732 O O . ASN A 1 464 ? 27.163 -14.703 -10.066 1.00 91.56 464 ASN A O 1
ATOM 3736 N N . LYS A 1 465 ? 28.025 -16.042 -8.479 1.00 93.12 465 LYS A N 1
ATOM 3737 C CA . LYS A 1 465 ? 27.212 -17.206 -8.855 1.00 93.12 465 LYS A CA 1
ATOM 3738 C C . LYS A 1 465 ? 25.745 -16.990 -8.492 1.00 93.12 465 LYS A C 1
ATOM 3740 O O . LYS A 1 465 ? 24.873 -17.220 -9.322 1.00 93.12 465 LYS A O 1
ATOM 3745 N N . VAL A 1 466 ? 25.479 -16.479 -7.291 1.00 93.44 466 VAL A N 1
ATOM 3746 C CA . VAL A 1 466 ? 24.114 -16.168 -6.836 1.00 93.44 466 VAL A CA 1
ATOM 3747 C C . VAL A 1 466 ? 23.483 -15.058 -7.677 1.00 93.44 466 VAL A C 1
ATOM 3749 O O . VAL A 1 466 ? 22.327 -15.183 -8.068 1.00 93.44 466 VAL A O 1
ATOM 3752 N N . LEU A 1 467 ? 24.244 -14.014 -8.023 1.00 91.44 467 LEU A N 1
ATOM 3753 C CA . LEU A 1 467 ? 23.774 -12.955 -8.923 1.00 91.44 467 LEU A CA 1
ATOM 3754 C C . LEU A 1 467 ? 23.432 -13.512 -10.311 1.00 91.44 467 LEU A C 1
ATOM 3756 O O . LEU A 1 467 ? 22.352 -13.249 -10.828 1.00 91.44 467 LEU A O 1
ATOM 3760 N N . CYS A 1 468 ? 24.309 -14.338 -10.889 1.00 93.12 468 CYS A N 1
ATOM 3761 C CA . CYS A 1 468 ? 24.042 -15.008 -12.162 1.00 93.12 468 CYS A CA 1
ATOM 3762 C C . CYS A 1 468 ? 22.764 -15.862 -12.087 1.00 93.12 468 CYS A C 1
ATOM 3764 O O . CYS A 1 468 ? 21.905 -15.763 -12.957 1.00 93.12 468 CYS A O 1
ATOM 3766 N N . LEU A 1 469 ? 22.585 -16.638 -11.014 1.00 94.25 469 LEU A N 1
ATOM 3767 C CA . LEU A 1 469 ? 21.365 -17.410 -10.779 1.00 94.25 469 LEU A CA 1
ATOM 3768 C C . LEU A 1 469 ? 20.114 -16.511 -10.720 1.00 94.25 469 LEU A C 1
ATOM 3770 O O . LEU A 1 469 ? 19.106 -16.811 -11.363 1.00 94.25 469 LEU A O 1
ATOM 3774 N N . ALA A 1 470 ? 20.187 -15.389 -10.003 1.00 93.25 470 ALA A N 1
ATOM 3775 C CA . ALA A 1 470 ? 19.089 -14.435 -9.859 1.00 93.25 470 ALA A CA 1
ATOM 3776 C C . ALA A 1 470 ? 18.707 -13.762 -11.189 1.00 93.25 470 ALA A C 1
ATOM 3778 O O . ALA A 1 470 ? 17.518 -13.589 -11.468 1.00 93.25 470 ALA A O 1
ATOM 3779 N N . CYS A 1 471 ? 19.685 -13.455 -12.052 1.00 92.75 471 CYS A N 1
ATOM 3780 C CA . CYS A 1 471 ? 19.434 -12.887 -13.382 1.00 92.75 471 CYS A CA 1
ATOM 3781 C C . CYS A 1 471 ? 18.541 -13.785 -14.250 1.00 92.75 471 CYS A C 1
ATOM 3783 O O . CYS A 1 471 ? 17.812 -13.279 -15.101 1.00 92.75 471 CYS A O 1
ATOM 3785 N N . TRP A 1 472 ? 18.584 -15.102 -14.040 1.00 94.12 472 TRP A N 1
ATOM 3786 C CA . TRP A 1 472 ? 17.805 -16.082 -14.801 1.00 94.12 472 TRP A CA 1
ATOM 3787 C C . TRP A 1 472 ? 16.562 -16.586 -14.077 1.00 94.12 472 TRP A C 1
ATOM 3789 O O . TRP A 1 472 ? 15.834 -17.390 -14.652 1.00 94.12 472 TRP A O 1
ATOM 3799 N N . THR A 1 473 ? 16.303 -16.144 -12.849 1.00 93.31 473 THR A N 1
ATOM 3800 C CA . THR A 1 473 ? 15.173 -16.637 -12.055 1.00 93.31 473 THR A CA 1
ATOM 3801 C C . THR A 1 473 ? 13.984 -15.672 -12.154 1.00 93.31 473 THR A C 1
ATOM 3803 O O . THR A 1 473 ? 14.139 -14.446 -12.135 1.00 93.31 473 THR A O 1
ATOM 3806 N N . VAL A 1 474 ? 12.784 -16.227 -12.311 1.00 92.31 474 VAL A N 1
ATOM 3807 C CA . VAL A 1 474 ? 11.493 -15.553 -12.109 1.00 92.31 474 VAL A CA 1
ATOM 3808 C C . VAL A 1 474 ? 10.857 -16.158 -10.878 1.00 92.31 474 VAL A C 1
ATOM 3810 O O . VAL A 1 474 ? 10.856 -17.377 -10.717 1.00 92.31 474 VAL A O 1
ATOM 3813 N N . VAL A 1 475 ? 10.330 -15.282 -10.038 1.00 91.88 475 VAL A N 1
ATOM 3814 C CA . VAL A 1 475 ? 9.497 -15.629 -8.899 1.00 91.88 475 VAL A CA 1
ATOM 3815 C C . VAL A 1 475 ? 8.06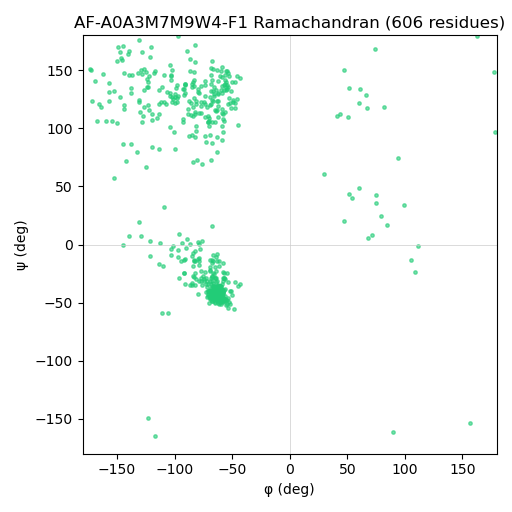3 -15.358 -9.324 1.00 91.88 475 VAL A C 1
ATOM 3817 O O . VAL A 1 475 ? 7.764 -14.259 -9.786 1.00 91.88 475 VAL A O 1
ATOM 3820 N N . ASP A 1 476 ? 7.203 -16.358 -9.213 1.00 90.44 476 ASP A N 1
ATOM 3821 C CA . ASP A 1 476 ? 5.763 -16.155 -9.301 1.00 90.44 476 ASP A CA 1
ATOM 3822 C C . ASP A 1 476 ? 5.280 -15.442 -8.027 1.00 90.44 476 ASP A C 1
ATOM 3824 O O . ASP A 1 476 ? 5.455 -15.967 -6.930 1.00 90.44 476 ASP A O 1
ATOM 3828 N N . GLU A 1 477 ? 4.724 -14.236 -8.162 1.00 86.50 477 GLU A N 1
ATOM 3829 C CA . GLU A 1 477 ? 4.375 -13.369 -7.022 1.00 86.50 477 GLU A CA 1
ATOM 3830 C C . GLU A 1 477 ? 3.258 -13.947 -6.135 1.00 86.50 477 GLU A C 1
ATOM 3832 O O . GLU A 1 477 ? 3.182 -13.630 -4.950 1.00 86.50 477 GLU A O 1
ATOM 3837 N N . GLU A 1 478 ? 2.394 -14.807 -6.684 1.00 83.75 478 GLU A N 1
ATOM 3838 C CA . GLU A 1 478 ? 1.262 -15.382 -5.948 1.00 83.75 478 GLU A CA 1
ATOM 3839 C C . GLU A 1 478 ? 1.647 -16.647 -5.174 1.00 83.75 478 GLU A C 1
ATOM 3841 O O . GLU A 1 478 ? 1.098 -16.921 -4.104 1.00 83.75 478 GLU A O 1
ATOM 3846 N N . THR A 1 479 ? 2.555 -17.449 -5.732 1.00 87.88 479 THR A N 1
ATOM 3847 C CA . THR A 1 479 ? 2.883 -18.783 -5.207 1.00 87.88 479 THR A CA 1
ATOM 3848 C C . THR A 1 479 ? 4.302 -18.907 -4.665 1.00 87.88 479 THR A C 1
ATOM 3850 O O . THR A 1 479 ? 4.611 -19.893 -3.994 1.00 87.88 479 THR A O 1
ATOM 3853 N N . GLY A 1 480 ? 5.190 -17.970 -5.004 1.00 88.00 480 GLY A N 1
ATOM 3854 C CA . GLY A 1 480 ? 6.619 -18.044 -4.703 1.00 88.00 480 GLY A CA 1
ATOM 3855 C C . GLY A 1 480 ? 7.351 -19.089 -5.540 1.00 88.00 480 GLY A C 1
ATOM 3856 O O . GLY A 1 480 ? 8.524 -19.375 -5.297 1.00 88.00 480 GLY A O 1
ATOM 3857 N N . THR A 1 481 ? 6.683 -19.671 -6.540 1.00 92.62 481 THR A N 1
ATOM 3858 C CA . THR A 1 481 ? 7.274 -20.697 -7.398 1.00 92.62 481 THR A CA 1
ATOM 3859 C C . THR A 1 481 ? 8.400 -20.098 -8.236 1.00 92.62 481 THR A C 1
ATOM 3861 O O . THR A 1 481 ? 8.242 -19.064 -8.885 1.00 92.62 481 THR A O 1
ATOM 3864 N N . LEU A 1 482 ? 9.545 -20.778 -8.251 1.00 94.25 482 LEU A N 1
ATOM 3865 C CA . LEU A 1 482 ? 10.726 -20.360 -8.997 1.00 94.25 482 LEU A CA 1
ATOM 3866 C C . LEU A 1 482 ? 10.725 -20.986 -10.394 1.00 94.25 482 LEU A C 1
ATOM 3868 O O . LEU A 1 482 ? 10.495 -22.185 -10.562 1.00 94.25 482 LEU A O 1
ATOM 3872 N N . SER A 1 483 ? 11.007 -20.178 -11.412 1.00 94.00 483 SER A N 1
ATOM 3873 C CA . SER A 1 483 ? 11.112 -20.620 -12.806 1.00 94.00 483 SER A CA 1
ATOM 3874 C C . SER 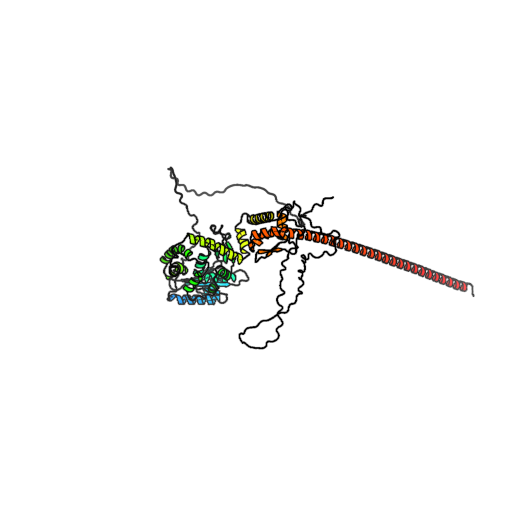A 1 483 ? 12.270 -19.928 -13.538 1.00 94.00 483 SER A C 1
ATOM 3876 O O . SER A 1 483 ? 12.834 -18.946 -13.055 1.00 94.00 483 SER A O 1
ATOM 3878 N N . LEU A 1 484 ? 12.686 -20.466 -14.694 1.00 92.94 484 LEU A N 1
ATOM 3879 C CA . LEU A 1 484 ? 13.783 -19.903 -15.492 1.00 92.94 484 LEU A CA 1
ATOM 3880 C C . LEU A 1 484 ? 13.275 -18.921 -16.553 1.00 92.94 484 LEU A C 1
ATOM 3882 O O . LEU A 1 484 ? 12.393 -19.261 -17.340 1.00 92.94 484 LEU A O 1
ATOM 3886 N N . ARG A 1 485 ? 13.932 -17.763 -16.662 1.00 90.19 485 ARG A N 1
ATOM 3887 C CA . ARG A 1 485 ? 13.740 -16.786 -17.743 1.00 90.19 485 ARG A CA 1
ATOM 3888 C C . ARG A 1 485 ? 14.222 -17.309 -19.093 1.00 90.19 485 ARG A C 1
ATOM 3890 O O . ARG A 1 485 ? 15.088 -18.188 -19.188 1.00 90.19 485 ARG A O 1
ATOM 3897 N N . THR A 1 486 ? 13.683 -16.697 -20.143 1.00 88.56 486 THR A N 1
ATOM 3898 C CA . THR A 1 486 ? 14.177 -16.806 -21.521 1.00 88.56 486 THR A CA 1
ATOM 3899 C C . THR A 1 486 ? 15.440 -15.974 -21.744 1.00 88.56 486 THR A C 1
ATOM 3901 O O . THR A 1 486 ? 16.334 -16.421 -22.458 1.00 88.56 486 THR A O 1
ATOM 3904 N N . GLU A 1 487 ? 15.550 -14.820 -21.082 1.00 89.44 487 GLU A N 1
ATOM 3905 C CA . GLU A 1 487 ? 16.688 -13.899 -21.158 1.00 89.44 487 GLU A CA 1
ATOM 3906 C C . GLU A 1 487 ? 17.157 -13.470 -19.757 1.00 89.44 487 GLU A C 1
ATOM 3908 O O . GLU A 1 487 ? 16.333 -13.365 -18.839 1.00 89.44 487 GLU A O 1
ATOM 3913 N N . PRO A 1 488 ? 18.465 -13.215 -19.562 1.00 93.12 488 PRO A N 1
ATOM 3914 C CA . PRO A 1 488 ? 18.964 -12.723 -18.289 1.00 93.12 488 PRO A CA 1
ATOM 3915 C C . PRO A 1 488 ? 18.473 -11.293 -18.047 1.00 93.12 488 PRO A C 1
ATOM 3917 O O . PRO A 1 488 ? 18.508 -10.449 -18.939 1.00 93.12 488 PRO A O 1
ATOM 3920 N N . CYS A 1 489 ? 18.068 -11.001 -16.816 1.00 89.69 489 CYS A N 1
ATOM 3921 C CA . CYS A 1 489 ? 17.678 -9.665 -16.389 1.00 89.69 489 CYS A CA 1
ATOM 3922 C C . CYS A 1 489 ? 18.682 -9.139 -15.361 1.00 89.69 489 CYS A C 1
ATOM 3924 O O . CYS A 1 489 ? 18.781 -9.682 -14.261 1.00 89.69 489 CYS A O 1
ATOM 3926 N N . TYR A 1 490 ? 19.441 -8.116 -15.757 1.00 83.75 490 TYR A N 1
ATOM 3927 C CA . TYR A 1 490 ? 20.489 -7.488 -14.943 1.00 83.75 490 TYR A CA 1
ATOM 3928 C C . TYR A 1 490 ? 19.995 -6.297 -14.124 1.00 83.75 490 TYR A C 1
ATOM 3930 O O . TYR A 1 490 ? 20.689 -5.856 -13.210 1.00 83.75 490 TYR A O 1
ATOM 3938 N N . ASP A 1 491 ? 18.801 -5.804 -14.429 1.00 75.38 491 ASP A N 1
ATOM 3939 C CA . ASP A 1 491 ? 18.134 -4.799 -13.622 1.00 75.38 491 ASP A CA 1
ATOM 3940 C C . ASP A 1 491 ? 17.504 -5.520 -12.412 1.00 75.38 491 ASP A C 1
ATOM 3942 O O . ASP A 1 491 ? 16.845 -6.550 -12.574 1.00 75.38 491 ASP A O 1
ATOM 3946 N N . GLU A 1 492 ? 17.746 -5.011 -11.197 1.00 64.69 492 GLU A N 1
ATOM 3947 C CA . GLU A 1 492 ? 17.101 -5.458 -9.939 1.00 64.69 492 GLU A CA 1
ATOM 3948 C C . GLU A 1 492 ? 17.583 -6.800 -9.346 1.00 64.69 492 GLU A C 1
ATOM 3950 O O . GLU A 1 492 ? 16.816 -7.556 -8.748 1.00 64.69 492 GLU A O 1
ATOM 3955 N N . VAL A 1 493 ? 18.873 -7.123 -9.464 1.00 63.53 493 VAL A N 1
ATOM 3956 C CA . VAL A 1 493 ? 19.409 -8.405 -8.955 1.00 63.53 493 VAL A CA 1
ATOM 3957 C C . VAL A 1 493 ? 19.427 -8.488 -7.417 1.00 63.53 493 VAL A C 1
ATOM 3959 O O . VAL A 1 493 ? 19.415 -9.582 -6.857 1.00 63.53 493 VAL A O 1
ATOM 3962 N N . GLU A 1 494 ? 19.440 -7.351 -6.717 1.00 59.66 494 GLU A N 1
ATOM 3963 C CA . GLU A 1 494 ? 19.737 -7.299 -5.277 1.00 59.66 494 GLU A CA 1
ATOM 3964 C C . GLU A 1 494 ? 18.526 -7.583 -4.356 1.00 59.66 494 GLU A C 1
ATOM 3966 O O . GLU A 1 494 ? 18.731 -7.776 -3.163 1.00 59.66 494 GLU A O 1
ATOM 3971 N N . MET A 1 495 ? 17.289 -7.714 -4.877 1.00 58.56 495 MET A N 1
ATOM 3972 C CA . MET A 1 495 ? 16.082 -7.930 -4.037 1.00 58.56 495 MET A CA 1
ATOM 3973 C C . MET A 1 495 ? 15.254 -9.205 -4.299 1.00 58.56 495 MET A C 1
ATOM 3975 O O . MET A 1 495 ? 14.444 -9.588 -3.457 1.00 58.56 495 MET A O 1
ATOM 3979 N N . ARG A 1 496 ? 15.509 -9.966 -5.370 1.00 70.81 496 ARG A N 1
ATOM 3980 C CA . ARG A 1 496 ? 14.588 -11.048 -5.790 1.00 70.81 496 ARG A CA 1
ATOM 3981 C C . ARG A 1 496 ? 14.470 -12.250 -4.854 1.00 70.81 496 ARG A C 1
ATOM 3983 O O . ARG A 1 496 ? 13.444 -12.924 -4.855 1.00 70.81 496 ARG A O 1
ATOM 3990 N N . TRP A 1 497 ? 15.505 -12.570 -4.078 1.00 88.00 497 TRP A N 1
ATOM 3991 C CA . TRP A 1 497 ? 15.443 -13.731 -3.178 1.00 88.00 497 TRP A CA 1
ATOM 3992 C C . TRP A 1 497 ? 14.575 -13.468 -1.954 1.00 88.00 497 TRP A C 1
ATOM 3994 O O . TRP A 1 497 ? 13.928 -14.382 -1.453 1.00 88.00 497 TRP A O 1
ATOM 4004 N N . ILE A 1 498 ? 14.540 -12.217 -1.498 1.00 84.25 498 ILE A N 1
ATOM 4005 C CA . ILE A 1 498 ? 13.648 -11.791 -0.427 1.00 84.25 498 ILE A CA 1
ATOM 4006 C C . ILE A 1 498 ? 12.206 -11.771 -0.954 1.00 84.25 498 ILE A C 1
ATOM 4008 O O . ILE A 1 498 ? 11.317 -12.310 -0.297 1.00 84.25 498 ILE A O 1
ATOM 4012 N N . ASP A 1 499 ? 11.996 -11.269 -2.174 1.00 83.94 499 ASP A N 1
ATOM 4013 C CA . ASP A 1 499 ? 10.680 -11.271 -2.828 1.00 83.94 499 ASP A CA 1
ATOM 4014 C C . ASP A 1 499 ? 10.135 -12.691 -3.027 1.00 83.94 499 ASP A C 1
ATOM 4016 O O . ASP A 1 499 ? 8.945 -12.930 -2.830 1.00 83.94 499 ASP A O 1
ATOM 4020 N N . ALA A 1 500 ? 11.003 -13.664 -3.328 1.00 89.00 500 ALA A N 1
ATOM 4021 C CA . ALA A 1 500 ? 10.630 -15.076 -3.364 1.00 89.00 500 ALA A CA 1
ATOM 4022 C C . ALA A 1 500 ? 10.066 -15.565 -2.032 1.00 89.00 500 ALA A C 1
ATOM 4024 O O . ALA A 1 500 ? 9.019 -16.212 -2.013 1.00 89.00 500 ALA A O 1
ATOM 4025 N N . ILE A 1 501 ? 10.717 -15.222 -0.919 1.00 86.06 501 ILE A N 1
ATOM 4026 C CA . ILE A 1 501 ? 10.239 -15.597 0.415 1.00 86.06 501 ILE A CA 1
ATOM 4027 C C . ILE A 1 501 ? 8.909 -14.918 0.725 1.00 86.06 501 ILE A C 1
ATOM 4029 O O . ILE A 1 501 ? 7.998 -15.568 1.241 1.00 86.06 501 ILE A O 1
ATOM 4033 N N . TYR A 1 502 ? 8.766 -13.638 0.377 1.00 82.94 502 TYR A N 1
ATOM 4034 C CA . TYR A 1 502 ? 7.504 -12.921 0.559 1.00 82.94 502 TYR A CA 1
ATOM 4035 C C . TYR A 1 502 ? 6.368 -13.488 -0.290 1.00 82.94 502 TYR A C 1
ATOM 4037 O O . TYR A 1 502 ? 5.231 -13.519 0.174 1.00 82.94 502 TYR A O 1
ATOM 4045 N N . SER A 1 503 ? 6.686 -14.010 -1.471 1.00 85.44 503 SER A N 1
ATOM 4046 C CA . SER A 1 503 ? 5.728 -14.664 -2.367 1.00 85.44 503 SER A CA 1
ATOM 4047 C C . SER A 1 503 ? 5.385 -16.097 -1.929 1.00 85.44 503 SER A C 1
ATOM 4049 O O . SER A 1 503 ? 4.524 -16.733 -2.521 1.00 85.44 503 SER A O 1
ATOM 4051 N N . GLY A 1 504 ? 6.022 -16.623 -0.874 1.00 84.81 504 GLY A N 1
ATOM 4052 C CA . GLY A 1 504 ? 5.708 -17.932 -0.292 1.00 84.81 504 GLY A CA 1
ATOM 4053 C C . GLY A 1 504 ? 6.782 -19.005 -0.472 1.00 84.81 504 GLY A C 1
ATOM 4054 O O . GLY A 1 504 ? 6.613 -20.107 0.054 1.00 84.81 504 GLY A O 1
ATOM 4055 N N . ALA A 1 505 ? 7.898 -18.702 -1.143 1.00 88.81 505 ALA A N 1
ATOM 4056 C CA . ALA A 1 505 ? 9.022 -19.627 -1.240 1.00 88.81 505 ALA A CA 1
ATOM 4057 C C . ALA A 1 505 ? 9.654 -19.850 0.138 1.00 88.81 505 ALA A C 1
ATOM 4059 O O . ALA A 1 505 ? 9.929 -18.919 0.899 1.00 88.81 505 ALA A O 1
ATOM 4060 N N . THR A 1 506 ? 9.947 -21.098 0.471 1.00 88.81 506 THR A N 1
ATOM 4061 C CA . THR A 1 506 ? 10.709 -21.408 1.679 1.00 88.81 506 THR A CA 1
ATOM 4062 C C . THR A 1 506 ? 12.207 -21.241 1.421 1.00 88.81 506 THR A C 1
ATOM 4064 O O . THR A 1 506 ? 12.689 -21.370 0.296 1.00 88.81 506 THR A O 1
ATOM 4067 N N . GLY A 1 507 ? 12.996 -21.019 2.477 1.00 85.88 507 GLY A N 1
ATOM 4068 C CA . GLY A 1 507 ? 14.459 -21.006 2.348 1.00 85.88 507 GLY A CA 1
ATOM 4069 C C . GLY A 1 507 ? 15.022 -22.314 1.767 1.00 85.88 507 GLY A C 1
ATOM 4070 O O . GLY A 1 507 ? 16.036 -22.292 1.075 1.00 85.88 507 GLY A O 1
ATOM 4071 N N . THR A 1 508 ? 14.346 -23.447 1.995 1.00 90.38 508 THR A N 1
ATOM 4072 C CA . THR A 1 508 ? 14.685 -24.738 1.379 1.00 90.38 508 THR A CA 1
ATOM 4073 C C . THR A 1 508 ? 14.410 -24.761 -0.121 1.00 90.38 508 THR A C 1
ATOM 4075 O O . THR A 1 508 ? 15.270 -25.237 -0.857 1.00 90.38 508 THR A O 1
ATOM 4078 N N . ASP A 1 509 ? 13.303 -24.172 -0.586 1.00 93.38 509 ASP A N 1
ATOM 4079 C CA . ASP A 1 509 ? 12.991 -24.089 -2.022 1.00 93.38 509 ASP A CA 1
ATOM 4080 C C . ASP A 1 509 ? 14.067 -23.295 -2.769 1.00 93.38 509 ASP A C 1
ATOM 4082 O O . ASP A 1 509 ? 14.524 -23.708 -3.834 1.00 93.38 509 ASP A O 1
ATOM 4086 N N . LEU A 1 510 ? 14.536 -22.187 -2.180 1.00 94.19 510 LEU A N 1
ATOM 4087 C CA . LEU A 1 510 ? 15.612 -21.382 -2.763 1.00 94.19 510 LEU A CA 1
ATOM 4088 C C . LEU A 1 510 ? 16.948 -22.143 -2.803 1.00 94.19 510 LEU A C 1
ATOM 4090 O O . LEU A 1 510 ? 17.668 -22.078 -3.800 1.00 94.19 510 LEU A O 1
ATOM 4094 N N . ILE A 1 511 ? 17.288 -22.874 -1.735 1.00 94.06 511 ILE A N 1
ATOM 4095 C CA . ILE A 1 511 ? 18.506 -23.697 -1.665 1.00 94.06 511 ILE A CA 1
ATOM 4096 C C . ILE A 1 511 ? 18.479 -24.802 -2.720 1.00 94.06 511 ILE A C 1
ATOM 4098 O O . ILE A 1 511 ? 19.476 -25.003 -3.419 1.00 94.06 511 ILE A O 1
ATOM 4102 N N . ASP A 1 512 ? 17.363 -25.519 -2.830 1.00 94.00 512 ASP A N 1
ATOM 4103 C CA . ASP A 1 512 ? 17.211 -26.608 -3.792 1.00 94.00 512 ASP A CA 1
ATOM 4104 C C . ASP A 1 512 ? 17.220 -26.057 -5.223 1.00 94.00 512 ASP A C 1
ATOM 4106 O O . ASP A 1 512 ? 17.929 -26.584 -6.080 1.00 94.00 512 ASP A O 1
ATOM 4110 N N . TRP A 1 513 ? 16.584 -24.906 -5.462 1.00 95.31 513 TRP A N 1
ATOM 4111 C CA . TRP A 1 513 ? 16.678 -24.190 -6.734 1.00 95.31 513 TRP A CA 1
ATOM 4112 C C . TRP A 1 513 ? 18.118 -23.823 -7.101 1.00 95.31 513 TRP A C 1
ATOM 4114 O O . TRP A 1 513 ? 18.565 -24.104 -8.215 1.00 95.31 513 TRP A O 1
ATOM 4124 N N . ALA A 1 514 ? 18.876 -23.235 -6.172 1.00 94.81 514 ALA A N 1
ATOM 4125 C CA . ALA A 1 514 ? 20.269 -22.870 -6.410 1.00 94.81 514 ALA A CA 1
ATOM 4126 C C . ALA A 1 514 ? 21.157 -24.085 -6.686 1.00 94.81 514 ALA A C 1
ATOM 4128 O O . ALA A 1 514 ? 22.017 -24.033 -7.570 1.00 94.81 514 ALA A O 1
ATOM 4129 N N . ARG A 1 515 ? 20.924 -25.189 -5.973 1.00 93.88 515 ARG A N 1
ATOM 4130 C CA . ARG A 1 515 ? 21.644 -26.447 -6.172 1.00 93.88 515 ARG A CA 1
ATOM 4131 C C . ARG A 1 515 ? 21.348 -27.060 -7.541 1.00 93.88 515 ARG A C 1
ATOM 4133 O O . ARG A 1 515 ? 22.282 -27.431 -8.255 1.00 93.88 515 ARG A O 1
ATOM 4140 N N . ASP A 1 516 ? 20.074 -27.130 -7.913 1.00 92.38 516 ASP A N 1
ATOM 4141 C CA . ASP A 1 516 ? 19.614 -27.887 -9.078 1.00 92.38 516 ASP A CA 1
ATOM 4142 C C . ASP A 1 516 ? 19.727 -27.089 -10.385 1.00 92.38 516 ASP A C 1
ATOM 4144 O O . ASP A 1 516 ? 19.990 -27.656 -11.452 1.00 92.38 516 ASP A O 1
ATOM 4148 N N . MET A 1 517 ? 19.544 -25.765 -10.334 1.00 93.38 517 MET A N 1
ATOM 4149 C CA . MET A 1 517 ? 19.510 -24.917 -11.532 1.00 93.38 517 MET A CA 1
ATOM 4150 C C . MET A 1 517 ? 20.851 -24.286 -11.896 1.00 93.38 517 MET A C 1
ATOM 4152 O O . MET A 1 517 ? 20.995 -23.834 -13.033 1.00 93.38 517 MET A O 1
ATOM 4156 N N . TRP A 1 518 ? 21.851 -24.284 -11.006 1.00 93.44 518 TRP A N 1
ATOM 4157 C CA . TRP A 1 518 ? 23.124 -23.592 -11.253 1.00 93.44 518 TRP A CA 1
ATOM 4158 C C . TRP A 1 518 ? 23.771 -23.961 -12.594 1.00 93.44 518 TRP A C 1
ATOM 4160 O O . TRP A 1 518 ? 24.089 -23.083 -13.395 1.00 93.44 518 TRP A O 1
ATOM 4170 N N . TRP A 1 519 ? 23.928 -25.255 -12.881 1.00 90.69 519 TRP A N 1
ATOM 4171 C CA . TRP A 1 519 ? 24.581 -25.692 -14.118 1.00 90.69 519 TRP A CA 1
ATOM 4172 C C . TRP A 1 519 ? 23.780 -25.328 -15.366 1.00 90.69 519 TRP A C 1
ATOM 4174 O O . TRP A 1 519 ? 24.345 -24.895 -16.370 1.00 90.69 519 TRP A O 1
ATOM 4184 N N . ARG A 1 520 ? 22.452 -25.426 -15.280 1.00 90.75 520 ARG A N 1
ATOM 4185 C CA . ARG A 1 520 ? 21.532 -25.049 -16.359 1.00 90.75 520 ARG A CA 1
ATOM 4186 C C . ARG A 1 520 ? 21.645 -23.562 -16.675 1.00 90.75 520 ARG A C 1
ATOM 4188 O O . ARG A 1 520 ? 21.731 -23.183 -17.843 1.00 90.75 520 ARG A O 1
ATOM 4195 N N . VAL A 1 521 ? 21.691 -22.739 -15.632 1.00 92.50 521 VAL A N 1
ATOM 4196 C CA . VAL A 1 521 ? 21.889 -21.295 -15.743 1.00 92.50 521 VAL A CA 1
ATOM 4197 C C . VAL A 1 521 ? 23.274 -20.970 -16.294 1.00 92.50 521 VAL A C 1
ATOM 4199 O O . VAL A 1 521 ? 23.378 -20.145 -17.193 1.00 92.50 521 VAL A O 1
ATOM 4202 N N . TRP A 1 522 ? 24.327 -21.660 -15.858 1.00 92.75 522 TRP A N 1
ATOM 4203 C CA . TRP A 1 522 ? 25.682 -21.434 -16.363 1.00 92.75 522 TRP A CA 1
ATOM 4204 C C . TRP A 1 522 ? 25.818 -21.709 -17.869 1.00 92.75 522 TRP A C 1
ATOM 4206 O O . TRP A 1 522 ? 26.364 -20.890 -18.617 1.00 92.75 522 TRP A O 1
ATOM 4216 N N . VAL A 1 523 ? 25.275 -22.835 -18.345 1.00 90.81 523 VAL A N 1
ATOM 4217 C CA . VAL A 1 523 ? 25.253 -23.170 -19.780 1.00 90.81 523 VAL A CA 1
ATOM 4218 C C . VAL A 1 523 ? 24.492 -22.100 -20.566 1.00 90.81 523 VAL A C 1
ATOM 4220 O O . VAL A 1 523 ? 24.972 -21.620 -21.594 1.00 90.81 523 VAL A O 1
ATOM 4223 N N . ARG A 1 524 ? 23.332 -21.660 -20.060 1.00 91.19 524 ARG A N 1
ATOM 4224 C CA . ARG A 1 524 ? 22.558 -20.580 -20.691 1.00 91.19 524 ARG A CA 1
ATOM 4225 C C . ARG A 1 524 ? 23.317 -19.260 -20.715 1.00 91.19 524 ARG A C 1
ATOM 4227 O O . ARG A 1 524 ? 23.378 -18.630 -21.765 1.00 91.19 524 ARG A O 1
ATOM 4234 N N . GLN A 1 525 ? 23.935 -18.872 -19.605 1.00 93.31 525 GLN A N 1
ATOM 4235 C CA . GLN A 1 525 ? 24.678 -17.622 -19.481 1.00 93.31 525 GLN A CA 1
ATOM 4236 C C . GLN A 1 525 ? 25.864 -17.576 -20.450 1.00 93.31 525 GLN A C 1
ATOM 4238 O O . GLN A 1 525 ? 26.050 -16.585 -21.155 1.00 93.31 525 GLN A O 1
ATOM 4243 N N . THR A 1 526 ? 26.651 -18.650 -20.536 1.00 91.81 526 THR A N 1
ATOM 4244 C CA . THR A 1 526 ? 27.801 -18.712 -21.455 1.00 91.81 526 THR A CA 1
ATOM 4245 C C . THR A 1 526 ? 27.364 -18.698 -22.919 1.00 91.81 526 THR A C 1
ATOM 4247 O O . THR A 1 526 ? 27.969 -17.992 -23.726 1.00 91.81 526 THR A O 1
ATOM 4250 N N . ARG A 1 527 ? 26.283 -19.411 -23.269 1.00 90.56 527 ARG A N 1
ATOM 4251 C CA . ARG A 1 527 ? 25.707 -19.365 -24.621 1.00 90.56 527 ARG A CA 1
ATOM 4252 C C . ARG A 1 527 ? 25.160 -17.980 -24.954 1.00 90.56 527 ARG A C 1
ATOM 4254 O O . ARG A 1 527 ? 25.400 -17.487 -26.051 1.00 90.56 527 ARG A O 1
ATOM 4261 N N . TRP A 1 528 ? 24.470 -17.338 -24.013 1.00 92.56 528 TRP A N 1
ATOM 4262 C CA . TRP A 1 528 ? 23.962 -15.980 -24.181 1.00 92.56 528 TRP A CA 1
ATOM 4263 C C . TRP A 1 528 ? 25.108 -14.995 -24.437 1.00 92.56 528 TRP A C 1
ATOM 4265 O O . TRP A 1 528 ? 25.066 -14.274 -25.428 1.00 92.56 528 TRP A O 1
ATOM 4275 N N . HIS A 1 529 ? 26.182 -15.030 -23.639 1.00 91.31 529 HIS A N 1
ATOM 4276 C CA . HIS A 1 529 ? 27.360 -14.185 -23.871 1.00 91.31 529 HIS A CA 1
ATOM 4277 C C . HIS A 1 529 ? 28.001 -14.423 -25.236 1.00 91.31 529 HIS A C 1
ATOM 4279 O O . HIS A 1 529 ? 28.363 -13.463 -25.912 1.00 91.31 529 HIS A O 1
ATOM 4285 N N . TYR A 1 530 ? 28.123 -15.683 -25.653 1.00 91.56 530 TYR A N 1
ATOM 4286 C CA . TYR A 1 530 ? 28.642 -16.026 -26.971 1.00 91.56 530 TYR A CA 1
ATOM 4287 C C . TYR A 1 530 ? 27.779 -15.426 -28.093 1.00 91.56 530 TYR A C 1
ATOM 4289 O O . TYR A 1 530 ? 28.311 -14.791 -29.002 1.00 91.56 530 TYR A O 1
ATOM 4297 N N . VAL A 1 531 ? 26.452 -15.563 -28.003 1.00 90.12 531 VAL A N 1
ATOM 4298 C CA . VAL A 1 531 ? 25.518 -14.984 -28.982 1.00 90.12 531 VAL A CA 1
ATOM 4299 C C . VAL A 1 531 ? 25.617 -13.458 -28.995 1.00 90.12 531 VAL A C 1
ATOM 4301 O O . VAL A 1 531 ? 25.729 -12.872 -30.067 1.00 90.12 531 VAL A O 1
ATOM 4304 N N . GLN A 1 532 ? 25.638 -12.800 -27.834 1.00 91.25 532 GLN A N 1
ATOM 4305 C CA . GLN A 1 532 ? 25.745 -11.338 -27.764 1.00 91.25 532 GLN A CA 1
ATOM 4306 C C . GLN A 1 532 ? 27.083 -10.821 -28.305 1.00 91.25 532 GLN A C 1
ATOM 4308 O O . GLN A 1 532 ? 27.119 -9.820 -29.019 1.00 91.25 532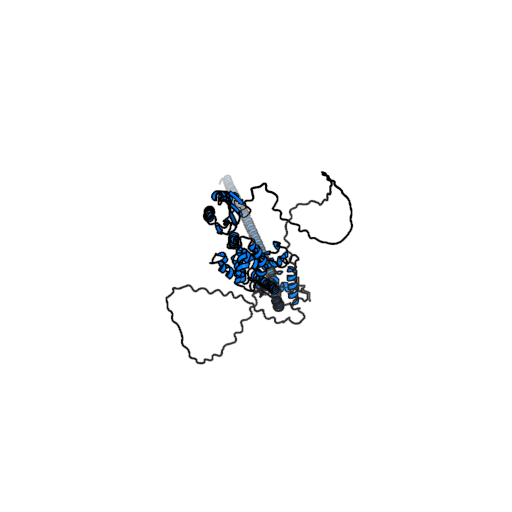 GLN A O 1
ATOM 4313 N N . HIS A 1 533 ? 28.183 -11.523 -28.020 1.00 91.31 533 HIS A N 1
ATOM 4314 C CA . HIS A 1 533 ? 29.501 -11.183 -28.547 1.00 91.31 533 HIS A CA 1
ATOM 4315 C C . HIS A 1 53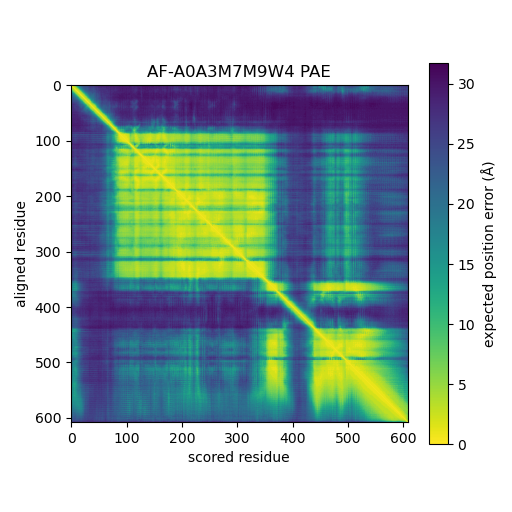3 ? 29.522 -11.227 -30.077 1.00 91.31 533 HIS A C 1
ATOM 4317 O O . HIS A 1 533 ? 29.926 -10.259 -30.721 1.00 91.31 533 HIS A O 1
ATOM 4323 N N . TRP A 1 534 ? 29.026 -12.318 -30.663 1.00 93.06 534 TRP A N 1
ATOM 4324 C CA . TRP A 1 534 ? 28.972 -12.463 -32.115 1.00 93.06 534 TRP A CA 1
ATOM 4325 C C . TRP A 1 534 ? 27.984 -11.508 -32.773 1.00 93.06 534 TRP A C 1
ATOM 4327 O O . TRP A 1 534 ? 28.302 -10.960 -33.825 1.00 93.06 534 TRP A O 1
ATOM 4337 N N . ARG A 1 535 ? 26.832 -11.245 -32.146 1.00 92.56 535 ARG A N 1
ATOM 4338 C CA . ARG A 1 535 ? 25.876 -10.234 -32.616 1.00 92.56 535 ARG A CA 1
ATOM 4339 C C . ARG A 1 535 ? 26.550 -8.862 -32.724 1.00 92.56 535 ARG A C 1
ATOM 4341 O O . ARG A 1 535 ? 26.485 -8.245 -33.781 1.00 92.56 535 ARG A O 1
ATOM 4348 N N . SER A 1 536 ? 27.290 -8.457 -31.691 1.00 92.81 536 SER A N 1
ATOM 4349 C CA . SER A 1 536 ? 28.050 -7.201 -31.675 1.00 92.81 536 SER A CA 1
ATOM 4350 C C . SER A 1 536 ? 29.118 -7.133 -32.780 1.00 92.81 536 SER A C 1
ATOM 4352 O O . SER A 1 536 ? 29.181 -6.148 -33.517 1.00 92.81 536 SER A O 1
ATOM 4354 N N . ILE A 1 537 ? 29.907 -8.201 -32.973 1.00 92.94 537 ILE A N 1
ATOM 4355 C CA . ILE A 1 537 ? 30.903 -8.266 -34.061 1.00 92.94 537 ILE A CA 1
ATOM 4356 C C . ILE A 1 537 ? 30.229 -8.141 -35.433 1.00 92.94 537 ILE A C 1
ATOM 4358 O O . ILE A 1 537 ? 30.689 -7.380 -36.284 1.00 92.94 537 ILE A O 1
ATOM 4362 N N . MET A 1 538 ? 29.135 -8.873 -35.659 1.00 94.19 538 MET A N 1
ATOM 4363 C CA . MET A 1 538 ? 28.430 -8.865 -36.943 1.00 94.19 538 MET A CA 1
ATOM 4364 C C . MET A 1 538 ? 27.828 -7.492 -37.252 1.00 94.19 538 MET A C 1
ATOM 4366 O O . MET A 1 538 ? 27.935 -7.025 -38.386 1.00 94.19 538 MET A O 1
ATOM 4370 N N . GLU A 1 539 ? 27.259 -6.823 -36.248 1.00 93.88 539 GLU A N 1
ATOM 4371 C CA . GLU A 1 539 ? 26.754 -5.453 -36.368 1.00 93.88 539 GLU A CA 1
ATOM 4372 C C . GLU A 1 539 ? 27.870 -4.456 -36.717 1.00 93.88 539 GLU A C 1
ATOM 4374 O O . GLU A 1 539 ? 27.680 -3.578 -37.566 1.00 93.88 539 GLU A O 1
ATOM 4379 N N . GLU A 1 540 ? 29.055 -4.590 -36.115 1.00 95.00 540 GLU A N 1
ATOM 4380 C CA . GLU A 1 540 ? 30.205 -3.737 -36.426 1.00 95.00 540 GLU A CA 1
ATOM 4381 C C . GLU A 1 540 ? 30.744 -3.982 -37.845 1.00 95.00 540 GLU A C 1
ATOM 4383 O O . GLU A 1 540 ? 31.044 -3.028 -38.572 1.00 95.00 540 GLU A O 1
ATOM 4388 N N . GLU A 1 541 ? 30.813 -5.242 -38.280 1.00 94.88 541 GLU A N 1
ATOM 4389 C CA . GLU A 1 541 ? 31.189 -5.614 -39.648 1.00 94.88 541 GLU A CA 1
ATOM 4390 C C . GLU A 1 541 ? 30.198 -5.069 -40.684 1.00 94.88 541 GLU A C 1
ATOM 4392 O O . GLU A 1 541 ? 30.615 -4.495 -41.696 1.00 94.88 541 GLU A O 1
ATOM 4397 N N . ASP A 1 542 ? 28.896 -5.191 -40.424 1.00 94.31 542 ASP A N 1
ATOM 4398 C CA . ASP A 1 542 ? 27.846 -4.687 -41.311 1.00 94.31 542 ASP A CA 1
ATOM 4399 C C . ASP A 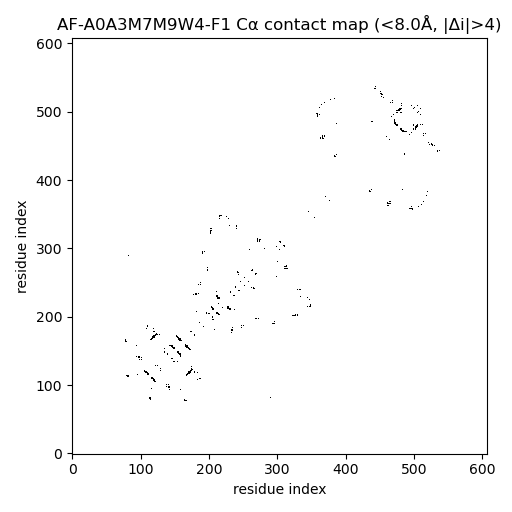1 542 ? 27.885 -3.156 -41.389 1.00 94.31 542 ASP A C 1
ATOM 4401 O O . ASP A 1 542 ? 27.799 -2.577 -42.478 1.00 94.31 542 ASP A O 1
ATOM 4405 N N . LYS A 1 543 ? 28.131 -2.484 -40.259 1.00 95.88 543 LYS A N 1
ATOM 4406 C CA . LYS A 1 543 ? 28.344 -1.033 -40.205 1.00 95.88 543 LYS A CA 1
ATOM 4407 C C . LYS A 1 543 ? 29.590 -0.605 -40.981 1.00 95.88 543 LYS A C 1
ATOM 4409 O O . LYS A 1 543 ? 29.548 0.391 -41.706 1.00 95.88 543 LYS A O 1
ATOM 4414 N N . LYS A 1 544 ? 30.696 -1.346 -40.864 1.00 96.75 544 LYS A N 1
ATOM 4415 C CA . LYS A 1 544 ? 31.934 -1.075 -41.611 1.00 96.75 544 LYS A CA 1
ATOM 4416 C C . LYS A 1 544 ? 31.729 -1.263 -43.113 1.00 96.75 544 LYS A C 1
ATOM 4418 O O . LYS A 1 544 ? 32.162 -0.415 -43.890 1.00 96.75 544 LYS A O 1
ATOM 4423 N N . LYS A 1 545 ? 31.031 -2.324 -43.519 1.00 96.31 545 LYS A N 1
ATOM 4424 C CA . LYS A 1 545 ? 30.685 -2.578 -44.921 1.00 96.31 545 LYS A CA 1
ATOM 4425 C C . LYS A 1 545 ? 29.795 -1.471 -45.489 1.00 96.31 545 LYS A C 1
ATOM 4427 O O . LYS A 1 545 ? 30.102 -0.941 -46.552 1.00 96.31 545 LYS A O 1
ATOM 4432 N N . ALA A 1 546 ? 28.763 -1.057 -44.750 1.00 96.62 546 ALA A N 1
ATOM 4433 C CA . ALA A 1 546 ? 27.902 0.058 -45.142 1.00 96.62 546 ALA A CA 1
ATOM 4434 C C . ALA A 1 546 ? 28.689 1.374 -45.304 1.00 96.62 546 ALA A C 1
ATOM 4436 O O . ALA A 1 546 ? 28.440 2.143 -46.232 1.00 96.62 546 ALA A O 1
ATOM 4437 N N . GLU A 1 547 ? 29.677 1.626 -44.440 1.00 97.12 547 GLU A N 1
ATOM 4438 C CA . GLU A 1 547 ? 30.559 2.792 -44.544 1.00 97.12 547 GLU A CA 1
ATOM 4439 C C . GLU A 1 547 ? 31.506 2.725 -45.755 1.00 97.12 547 GLU A C 1
ATOM 4441 O O . GLU A 1 547 ? 31.753 3.741 -46.408 1.00 97.12 547 GLU A O 1
ATOM 4446 N N . GLU A 1 548 ? 32.044 1.547 -46.076 1.00 97.25 548 GLU A N 1
ATOM 4447 C CA . GLU A 1 548 ? 32.870 1.336 -47.270 1.00 97.25 548 GLU A CA 1
ATOM 4448 C C . GLU A 1 548 ? 32.063 1.512 -48.561 1.00 97.25 548 GLU A C 1
ATOM 4450 O O . GLU A 1 548 ? 32.526 2.194 -49.479 1.00 97.25 548 GLU A O 1
ATOM 4455 N N . ASP A 1 549 ? 30.844 0.971 -48.615 1.00 96.62 549 ASP A N 1
ATOM 4456 C CA . ASP A 1 549 ? 29.934 1.139 -49.751 1.00 96.62 549 ASP A CA 1
ATOM 4457 C C . ASP A 1 549 ? 29.538 2.614 -49.926 1.00 96.62 549 ASP A C 1
ATOM 4459 O O . ASP A 1 549 ? 29.562 3.135 -51.045 1.00 96.62 549 ASP A O 1
ATOM 4463 N N . ARG A 1 550 ? 29.300 3.340 -48.823 1.00 97.31 550 ARG A N 1
ATOM 4464 C CA . ARG A 1 550 ? 29.075 4.794 -48.846 1.00 97.31 550 ARG A CA 1
ATOM 4465 C C . ARG A 1 550 ? 30.270 5.555 -49.428 1.00 97.31 550 ARG A C 1
ATOM 4467 O O . ARG A 1 550 ? 30.084 6.405 -50.295 1.00 97.31 550 ARG A O 1
ATOM 4474 N N . LYS A 1 551 ? 31.500 5.230 -49.014 1.00 97.50 551 LYS A N 1
ATOM 4475 C CA . LYS A 1 551 ? 32.724 5.855 -49.556 1.00 97.50 551 LYS A CA 1
ATOM 4476 C C . LYS A 1 551 ? 32.935 5.551 -51.040 1.00 97.50 551 LYS A C 1
ATOM 4478 O O . LYS A 1 551 ? 33.362 6.437 -51.780 1.00 97.50 551 LYS A O 1
ATOM 4483 N N . ARG A 1 552 ? 32.631 4.326 -51.486 1.00 97.00 552 ARG A N 1
ATOM 4484 C CA . ARG A 1 552 ? 32.677 3.956 -52.913 1.00 97.00 552 ARG A CA 1
ATOM 4485 C C . ARG A 1 552 ? 31.680 4.779 -53.720 1.00 97.00 552 ARG A C 1
ATOM 4487 O O . ARG A 1 552 ? 32.069 5.355 -54.733 1.00 97.00 552 ARG A O 1
ATOM 4494 N N . GLN A 1 553 ? 30.449 4.915 -53.226 1.00 96.75 553 GLN A N 1
ATOM 4495 C CA . GLN A 1 553 ? 29.424 5.736 -53.866 1.00 96.75 553 GLN A CA 1
ATOM 4496 C C . GLN A 1 553 ? 29.850 7.212 -53.963 1.00 96.75 553 GLN A C 1
ATOM 4498 O O . GLN A 1 553 ? 29.729 7.824 -55.023 1.00 96.75 553 GLN A O 1
ATOM 4503 N N . GLU A 1 554 ? 30.420 7.777 -52.894 1.00 97.44 554 GLU A N 1
ATOM 4504 C CA . GLU A 1 554 ? 30.941 9.152 -52.892 1.00 97.44 554 GLU A CA 1
ATOM 4505 C C . GLU A 1 554 ? 32.102 9.346 -53.890 1.00 97.44 554 GLU A C 1
ATOM 4507 O O . GLU A 1 554 ? 32.203 10.392 -54.542 1.00 97.44 554 GLU A O 1
ATOM 4512 N N . GLU A 1 555 ? 32.984 8.351 -54.044 1.00 97.38 555 GLU A N 1
ATOM 4513 C CA . GLU A 1 555 ? 34.071 8.394 -55.026 1.00 97.38 555 GLU A CA 1
ATOM 4514 C C . GLU A 1 555 ? 33.553 8.314 -56.469 1.00 97.38 555 GLU A C 1
ATOM 4516 O O . GLU A 1 555 ? 34.031 9.066 -57.328 1.00 97.38 555 GLU A O 1
ATOM 4521 N N . GLU A 1 556 ? 32.583 7.442 -56.743 1.00 97.06 556 GLU A N 1
ATOM 4522 C CA . GLU A 1 556 ? 31.925 7.334 -58.050 1.00 97.06 556 GLU A CA 1
ATOM 4523 C C . GLU A 1 556 ? 31.207 8.635 -58.423 1.00 97.06 556 GLU A C 1
ATOM 4525 O O . GLU A 1 556 ? 31.410 9.162 -59.522 1.00 97.06 556 GLU A O 1
ATOM 4530 N N . ASP A 1 557 ? 30.469 9.230 -57.485 1.00 96.75 557 ASP A N 1
ATOM 4531 C CA . ASP A 1 557 ? 29.813 10.525 -57.678 1.00 96.75 557 ASP A CA 1
ATOM 4532 C C . ASP A 1 557 ? 30.829 11.645 -57.944 1.00 96.75 557 ASP A C 1
ATOM 4534 O O . ASP A 1 557 ? 30.588 12.541 -58.763 1.00 96.75 557 ASP A O 1
ATOM 4538 N N . ARG A 1 558 ? 31.996 11.605 -57.286 1.00 97.19 558 ARG A N 1
ATOM 4539 C CA . ARG A 1 558 ? 33.095 12.549 -57.537 1.00 97.19 558 ARG A CA 1
ATOM 4540 C C . ARG A 1 558 ? 33.687 12.368 -58.936 1.00 97.19 558 ARG A C 1
ATOM 4542 O O . ARG A 1 558 ? 33.897 13.373 -59.617 1.00 97.19 558 ARG A O 1
ATOM 4549 N N . LYS A 1 559 ? 33.927 11.127 -59.380 1.00 96.88 559 LYS A N 1
ATOM 4550 C CA . LYS A 1 559 ? 34.419 10.824 -60.740 1.00 96.88 559 LYS A CA 1
ATOM 4551 C C . LYS A 1 559 ? 33.429 11.301 -61.798 1.00 96.88 559 LYS A C 1
ATOM 4553 O O . LYS A 1 559 ? 33.825 12.023 -62.708 1.00 96.88 559 LYS A O 1
ATOM 4558 N N . LYS A 1 560 ? 32.138 11.016 -61.612 1.00 96.75 560 LYS A N 1
ATOM 4559 C CA . LYS A 1 560 ? 31.062 11.473 -62.502 1.00 96.75 560 LYS A CA 1
ATOM 4560 C C . LYS A 1 560 ? 30.994 13.001 -62.595 1.00 96.75 560 LYS A C 1
ATOM 4562 O O . LYS A 1 560 ? 30.935 13.550 -63.691 1.00 96.75 560 LYS A O 1
ATOM 4567 N N . LYS A 1 561 ? 31.087 13.711 -61.462 1.00 96.12 561 LYS A N 1
ATOM 4568 C CA . LYS A 1 561 ? 31.162 15.187 -61.446 1.00 96.12 561 LYS A CA 1
ATOM 4569 C C . LYS A 1 561 ? 32.392 15.720 -62.185 1.00 96.12 561 LYS A C 1
ATOM 4571 O O . LYS A 1 561 ? 32.311 16.770 -62.825 1.00 96.12 561 LYS A O 1
ATOM 4576 N N . GLU A 1 562 ? 33.533 15.039 -62.087 1.00 96.56 562 GLU A N 1
ATOM 4577 C CA . GLU A 1 562 ? 34.745 15.429 -62.808 1.00 96.56 562 GLU A CA 1
ATOM 4578 C C . GLU A 1 562 ? 34.621 15.191 -64.320 1.00 96.56 562 GLU A C 1
ATOM 4580 O O . GLU A 1 562 ? 35.010 16.065 -65.096 1.00 96.56 562 GLU A O 1
ATOM 4585 N N . GLU A 1 563 ? 34.043 14.065 -64.742 1.00 96.31 563 GLU A N 1
ATOM 4586 C CA . GLU A 1 563 ? 33.729 13.776 -66.147 1.00 96.31 563 GLU A CA 1
ATOM 4587 C C . GLU A 1 563 ? 32.759 14.808 -66.732 1.00 96.31 563 GLU A C 1
ATOM 4589 O O . GLU A 1 563 ? 33.035 15.381 -67.787 1.00 96.31 563 GLU A O 1
ATOM 4594 N N . ASP A 1 564 ? 31.690 15.149 -66.005 1.00 95.75 564 ASP A N 1
ATOM 4595 C CA . ASP A 1 564 ? 30.753 16.207 -66.398 1.00 95.75 564 ASP A CA 1
ATOM 4596 C C . ASP A 1 564 ? 31.451 17.570 -66.529 1.00 95.75 564 ASP A C 1
ATOM 4598 O O . ASP A 1 564 ? 31.131 18.361 -67.422 1.00 95.75 564 ASP A O 1
ATOM 4602 N N . ARG A 1 565 ? 32.428 17.865 -65.658 1.00 95.88 565 ARG A N 1
ATOM 4603 C CA . ARG A 1 565 ? 33.234 19.091 -65.744 1.00 95.88 565 ARG A CA 1
ATOM 4604 C C . ARG A 1 565 ? 34.147 19.082 -66.973 1.00 95.88 565 ARG A C 1
ATOM 4606 O O . ARG A 1 565 ? 34.220 20.105 -67.647 1.00 95.88 565 ARG A O 1
ATOM 4613 N N . LYS A 1 566 ? 34.806 17.958 -67.279 1.00 95.94 566 LYS A N 1
ATOM 4614 C CA . LYS A 1 566 ? 35.650 17.802 -68.482 1.00 95.94 566 LYS A CA 1
ATOM 4615 C C . LYS A 1 566 ? 34.825 17.959 -69.755 1.00 95.94 566 LYS A C 1
ATOM 4617 O O . LYS A 1 566 ? 35.192 18.757 -70.608 1.00 95.94 566 LYS A O 1
ATOM 4622 N N . LYS A 1 567 ? 33.657 17.318 -69.824 1.00 95.69 567 LYS A N 1
ATOM 4623 C CA . LYS A 1 567 ? 32.728 17.451 -70.952 1.00 95.69 567 LYS A CA 1
ATOM 4624 C C . LYS A 1 567 ? 32.257 18.894 -71.155 1.00 95.69 567 LYS A C 1
ATOM 4626 O O . LYS A 1 567 ? 32.257 19.391 -72.275 1.00 95.69 567 LYS A O 1
ATOM 4631 N N . LYS A 1 568 ? 31.915 19.607 -70.072 1.00 95.56 568 LYS A N 1
ATOM 4632 C CA . LYS A 1 568 ? 31.564 21.039 -70.141 1.00 95.56 568 LYS A CA 1
ATOM 4633 C C . LYS A 1 568 ? 32.721 21.910 -70.635 1.00 95.56 568 LYS A C 1
ATOM 4635 O O . LYS A 1 568 ? 32.478 22.881 -71.348 1.00 95.56 568 LYS A O 1
ATOM 4640 N N . GLU A 1 569 ? 33.950 21.595 -70.237 1.00 95.81 569 GLU A N 1
ATOM 4641 C CA . GLU A 1 569 ? 35.154 22.298 -70.689 1.00 95.81 569 GLU A CA 1
ATOM 4642 C C . GLU A 1 569 ? 35.418 22.041 -72.182 1.00 95.81 569 GLU A C 1
ATOM 4644 O O . GLU A 1 569 ? 35.652 22.988 -72.929 1.00 95.81 569 GLU A O 1
ATOM 4649 N N . GLU A 1 570 ? 35.294 20.792 -72.639 1.00 95.12 570 GLU A N 1
ATOM 4650 C CA . GLU A 1 570 ? 35.385 20.413 -74.057 1.00 95.12 570 GLU A CA 1
ATOM 4651 C C . GLU A 1 570 ? 34.317 21.120 -74.902 1.00 95.12 570 GLU A C 1
ATOM 4653 O O . GLU A 1 570 ? 34.641 21.722 -75.927 1.00 95.12 570 GLU A O 1
ATOM 4658 N N . ASP A 1 571 ? 33.064 21.140 -74.437 1.00 94.56 571 ASP A N 1
ATOM 4659 C CA . ASP A 1 571 ? 31.972 21.869 -75.089 1.00 94.56 571 ASP A CA 1
ATOM 4660 C C . ASP A 1 571 ? 32.251 23.382 -75.153 1.00 94.56 571 ASP A C 1
ATOM 4662 O O . ASP A 1 571 ? 31.888 24.045 -76.131 1.00 94.56 571 ASP A O 1
ATOM 4666 N N . ARG A 1 572 ? 32.900 23.955 -74.126 1.00 94.62 572 ARG A N 1
ATOM 4667 C CA . ARG A 1 572 ? 33.302 25.372 -74.113 1.00 94.62 572 ARG A CA 1
ATOM 4668 C C . ARG A 1 572 ? 34.418 25.642 -75.120 1.00 94.62 572 ARG A C 1
ATOM 4670 O O . ARG A 1 572 ? 34.309 26.605 -75.876 1.00 94.62 572 ARG A O 1
ATOM 4677 N N . ASN A 1 573 ? 35.440 24.791 -75.157 1.00 94.00 573 ASN A N 1
ATOM 4678 C CA . ASN A 1 573 ? 36.563 24.914 -76.087 1.00 94.00 573 ASN A CA 1
ATOM 4679 C C . ASN A 1 573 ? 36.091 24.779 -77.539 1.00 94.00 573 ASN A C 1
ATOM 4681 O O . ASN A 1 573 ? 36.432 25.615 -78.371 1.00 94.00 573 ASN A O 1
ATOM 4685 N N . LYS A 1 574 ? 35.212 23.810 -77.823 1.00 94.81 574 LYS A N 1
ATOM 4686 C CA . LYS A 1 574 ? 34.603 23.636 -79.147 1.00 94.81 574 LYS A CA 1
ATOM 4687 C C . LYS A 1 574 ? 33.815 24.871 -79.589 1.00 94.81 574 LYS A C 1
ATOM 4689 O O . LYS A 1 574 ? 33.984 25.338 -80.709 1.00 94.81 574 LYS A O 1
ATOM 4694 N N . LYS A 1 575 ? 33.005 25.457 -78.699 1.00 94.19 575 LYS A N 1
ATOM 4695 C CA . LYS A 1 575 ? 32.299 26.721 -78.984 1.00 94.19 575 LYS A CA 1
ATOM 4696 C C . LYS A 1 575 ? 33.258 27.875 -79.278 1.00 94.19 575 LYS A C 1
ATOM 4698 O O . LYS A 1 575 ? 32.935 28.740 -80.089 1.00 94.19 575 LYS A O 1
ATOM 4703 N N . GLU A 1 576 ? 34.406 27.925 -78.607 1.00 94.12 576 GLU A N 1
ATOM 4704 C CA . GLU A 1 576 ? 35.420 28.951 -78.848 1.00 94.12 576 GLU A CA 1
ATOM 4705 C C . GLU A 1 576 ? 36.122 28.756 -80.202 1.00 94.12 576 GLU A C 1
ATOM 4707 O O . GLU A 1 576 ? 36.339 29.734 -80.918 1.00 94.12 576 GLU A O 1
ATOM 4712 N N . GLU A 1 577 ? 36.421 27.513 -80.586 1.00 94.44 577 GLU A N 1
ATOM 4713 C CA . GLU A 1 577 ? 36.948 27.170 -81.913 1.00 94.44 577 GLU A CA 1
ATOM 4714 C C . GLU A 1 577 ? 35.954 27.510 -83.028 1.00 94.44 577 GLU A C 1
ATOM 4716 O O . GLU A 1 577 ? 36.323 28.192 -83.986 1.00 94.44 577 GLU A O 1
ATOM 4721 N N . ASP A 1 578 ? 34.684 27.123 -82.875 1.00 93.75 578 ASP A N 1
ATOM 4722 C CA . ASP A 1 578 ? 33.617 27.454 -83.826 1.00 93.75 578 ASP A CA 1
ATOM 4723 C C . ASP A 1 578 ? 33.464 28.978 -83.978 1.00 93.75 578 ASP A C 1
ATOM 4725 O O . ASP A 1 578 ? 33.295 29.490 -85.088 1.00 93.75 578 ASP A O 1
ATOM 4729 N N . LYS A 1 579 ? 33.594 29.732 -82.874 1.00 94.69 579 LYS A N 1
ATOM 4730 C CA . LYS A 1 579 ? 33.576 31.201 -82.887 1.00 94.69 579 LYS A CA 1
ATOM 4731 C C . LYS A 1 579 ? 34.781 31.791 -83.628 1.00 94.69 579 LYS A C 1
ATOM 4733 O O . LYS A 1 579 ? 34.591 32.704 -84.428 1.00 94.69 579 LYS A O 1
ATOM 4738 N N . LYS A 1 580 ? 35.997 31.283 -83.387 1.00 94.00 580 LYS A N 1
ATOM 4739 C CA . LYS A 1 580 ? 37.220 31.721 -84.092 1.00 94.00 580 LYS A CA 1
ATOM 4740 C C . LYS A 1 580 ? 37.118 31.456 -85.590 1.00 94.00 580 LYS A C 1
ATOM 4742 O O . LYS A 1 580 ? 37.441 32.333 -86.384 1.00 94.00 580 LYS A O 1
ATOM 4747 N N . LYS A 1 581 ? 36.606 30.284 -85.971 1.00 93.75 581 LYS A N 1
ATOM 4748 C CA . LYS A 1 581 ? 36.378 29.926 -87.372 1.00 93.75 581 LYS A CA 1
ATOM 4749 C C . LYS A 1 581 ? 35.362 30.854 -88.040 1.00 93.75 581 LYS A C 1
ATOM 4751 O O . LYS A 1 581 ? 35.635 31.369 -89.116 1.00 93.75 581 LYS A O 1
ATOM 4756 N N . ALA A 1 582 ? 34.237 31.132 -87.378 1.00 92.62 582 ALA A N 1
ATOM 4757 C CA . ALA A 1 582 ? 33.239 32.073 -87.888 1.00 92.62 582 ALA A CA 1
ATOM 4758 C C . ALA A 1 582 ? 33.798 33.501 -88.047 1.00 92.62 582 ALA A C 1
ATOM 4760 O O . ALA A 1 582 ? 33.445 34.206 -88.990 1.00 92.62 582 ALA A O 1
ATOM 4761 N N . GLU A 1 583 ? 34.677 33.937 -87.141 1.00 93.31 583 GLU A N 1
ATOM 4762 C CA . GLU A 1 583 ? 35.357 35.231 -87.242 1.00 93.31 583 GLU A CA 1
ATOM 4763 C C . GLU A 1 583 ? 36.363 35.273 -88.404 1.00 93.31 583 GLU A C 1
ATOM 4765 O O . GLU A 1 583 ? 36.412 36.269 -89.127 1.00 93.31 583 GLU A O 1
ATOM 4770 N N . GLU A 1 584 ? 37.113 34.191 -88.627 1.00 93.88 584 GLU A N 1
ATOM 4771 C CA . GLU A 1 584 ? 38.028 34.055 -89.765 1.00 93.88 584 GLU A CA 1
ATOM 4772 C C . GLU A 1 584 ? 37.277 34.033 -91.104 1.00 93.88 584 GLU A C 1
ATOM 4774 O O . GLU A 1 584 ? 37.677 34.721 -92.044 1.00 93.88 584 GLU A O 1
ATOM 4779 N N . ASP A 1 585 ? 36.161 33.304 -91.184 1.00 92.75 585 ASP A N 1
ATOM 4780 C CA . ASP A 1 585 ? 35.302 33.262 -92.371 1.00 92.75 585 ASP A CA 1
ATOM 4781 C C . ASP A 1 585 ? 34.694 34.645 -92.662 1.00 92.75 585 ASP A C 1
ATOM 4783 O O . ASP A 1 585 ? 34.729 35.104 -93.805 1.00 92.75 585 ASP A O 1
ATOM 4787 N N . ARG A 1 586 ? 34.240 35.371 -91.626 1.00 92.62 586 ARG A N 1
ATOM 4788 C CA . ARG A 1 586 ? 33.765 36.760 -91.760 1.00 92.62 586 ARG A CA 1
ATOM 4789 C C . ARG A 1 586 ? 34.866 37.688 -92.276 1.00 92.62 586 ARG A C 1
ATOM 4791 O O . ARG A 1 586 ? 34.594 38.532 -93.125 1.00 92.62 586 ARG A O 1
ATOM 4798 N N . LYS A 1 587 ? 36.099 37.529 -91.786 1.00 92.88 587 LYS A N 1
ATOM 4799 C CA . LYS A 1 587 ? 37.249 38.320 -92.239 1.00 92.88 587 LYS A CA 1
ATOM 4800 C C . LYS A 1 587 ? 37.587 38.034 -93.705 1.00 92.88 587 LYS A C 1
ATOM 4802 O O . LYS A 1 587 ? 37.808 38.969 -94.462 1.00 92.88 587 LYS A O 1
ATOM 4807 N N . LYS A 1 588 ? 37.561 36.766 -94.131 1.00 92.12 588 LYS A N 1
ATOM 4808 C CA . LYS A 1 588 ? 37.749 36.389 -95.545 1.00 92.12 588 LYS A CA 1
ATOM 4809 C C . LYS A 1 588 ? 36.659 36.969 -96.445 1.00 92.12 588 LYS A C 1
ATOM 4811 O O . LYS A 1 588 ? 36.952 37.398 -97.555 1.00 92.12 588 LYS A O 1
ATOM 4816 N N . GLU A 1 589 ? 35.412 36.992 -95.981 1.00 92.25 589 GLU A N 1
ATOM 4817 C CA . GLU A 1 589 ? 34.294 37.598 -96.714 1.00 92.25 589 GLU A CA 1
ATOM 4818 C C . GLU A 1 589 ? 34.422 39.129 -96.814 1.00 92.25 589 GLU A C 1
ATOM 4820 O O . GLU A 1 589 ? 34.055 39.722 -97.830 1.00 92.25 589 GLU A O 1
ATOM 4825 N N . GLU A 1 590 ? 34.948 39.780 -95.776 1.00 91.94 590 GLU A N 1
ATOM 4826 C CA . GLU A 1 590 ? 35.271 41.210 -95.778 1.00 91.94 590 GLU A CA 1
ATOM 4827 C C . GLU A 1 590 ? 36.431 41.522 -96.736 1.00 91.94 590 GLU A C 1
ATOM 4829 O O . GLU A 1 590 ? 36.267 42.353 -97.625 1.00 91.94 590 GLU A O 1
ATOM 4834 N N . GLU A 1 591 ? 37.537 40.773 -96.667 1.00 91.94 591 GLU A N 1
ATOM 4835 C CA . GLU A 1 591 ? 38.671 40.888 -97.599 1.00 91.94 591 GLU A CA 1
ATOM 4836 C C . GLU A 1 591 ? 38.248 40.632 -99.060 1.00 91.94 591 GLU A C 1
ATOM 4838 O O . GLU A 1 591 ? 38.698 41.323 -99.977 1.00 91.94 591 GLU A O 1
ATOM 4843 N N . ALA A 1 592 ? 37.351 39.669 -99.304 1.00 90.31 592 ALA A N 1
ATOM 4844 C CA . ALA A 1 592 ? 36.798 39.408 -100.633 1.00 90.31 592 ALA A CA 1
ATOM 4845 C C . ALA A 1 592 ? 35.932 40.575 -101.141 1.00 90.31 592 ALA A C 1
ATOM 4847 O O . ALA A 1 592 ? 36.033 40.944 -102.314 1.00 90.31 592 ALA A O 1
ATOM 4848 N N . ARG A 1 593 ? 35.116 41.185 -100.267 1.00 90.19 593 ARG A N 1
ATOM 4849 C CA . ARG A 1 593 ? 34.343 42.395 -100.591 1.00 90.19 593 ARG A CA 1
ATOM 4850 C C . ARG A 1 593 ? 35.253 43.573 -100.919 1.00 90.19 593 ARG A C 1
ATOM 4852 O O . ARG A 1 593 ? 35.031 44.221 -101.939 1.00 90.19 593 ARG A O 1
ATOM 4859 N N . GLU A 1 594 ? 36.292 43.807 -100.122 1.00 91.50 594 GLU A N 1
ATOM 4860 C CA . GLU A 1 594 ? 37.284 44.857 -100.383 1.00 91.50 594 GLU A CA 1
ATOM 4861 C C . GLU A 1 594 ? 38.016 44.631 -101.713 1.00 91.50 594 GLU A C 1
ATOM 4863 O O . GLU A 1 594 ? 38.166 45.562 -102.506 1.00 91.50 594 GLU A O 1
ATOM 4868 N N . GLN A 1 595 ? 38.429 43.393 -102.013 1.00 87.69 595 GLN A N 1
ATOM 4869 C CA . GLN A 1 595 ? 39.037 43.066 -103.306 1.00 87.69 595 GLN A CA 1
ATOM 4870 C C . GLN A 1 595 ? 38.080 43.301 -104.474 1.00 87.69 595 GLN A C 1
ATOM 4872 O O . GLN A 1 595 ? 38.512 43.772 -105.529 1.00 87.69 595 GLN A O 1
ATOM 4877 N N . GLU A 1 596 ? 36.796 42.979 -104.319 1.00 89.69 596 GLU A N 1
ATOM 4878 C CA . GLU A 1 596 ? 35.800 43.224 -105.358 1.00 89.69 596 GLU A CA 1
ATOM 4879 C C . GLU A 1 596 ? 35.541 44.723 -105.560 1.00 89.69 596 GLU A C 1
ATOM 4881 O O . GLU A 1 596 ? 35.472 45.176 -106.707 1.00 89.69 596 GLU A O 1
ATOM 4886 N N . GLU A 1 597 ? 35.464 45.509 -104.484 1.00 88.75 597 GLU A N 1
ATOM 4887 C CA . GLU A 1 597 ? 35.400 46.972 -104.564 1.00 88.75 597 GLU A CA 1
ATOM 4888 C C . GLU A 1 597 ? 36.639 47.550 -105.250 1.00 88.75 597 GLU A C 1
ATOM 4890 O O . GLU A 1 597 ? 36.506 48.377 -106.154 1.00 88.75 597 GLU A O 1
ATOM 4895 N N . TYR A 1 598 ? 37.833 47.060 -104.911 1.00 88.19 598 TYR A N 1
ATOM 4896 C CA . TYR A 1 598 ? 39.076 47.460 -105.568 1.00 88.19 598 TYR A CA 1
ATOM 4897 C C . TYR A 1 598 ? 39.062 47.114 -107.063 1.00 88.19 598 TYR A C 1
ATOM 4899 O O . TYR A 1 598 ? 39.478 47.917 -107.899 1.00 88.19 598 TYR A O 1
ATOM 4907 N N . ARG A 1 599 ? 38.520 45.946 -107.432 1.00 84.50 599 ARG A N 1
ATOM 4908 C CA . ARG A 1 599 ? 38.334 45.530 -108.831 1.00 84.50 599 ARG A CA 1
ATOM 4909 C C . ARG A 1 599 ? 37.367 46.445 -109.583 1.00 84.50 599 ARG A C 1
ATOM 4911 O O . ARG A 1 599 ? 37.669 46.837 -110.710 1.00 84.50 599 ARG A O 1
ATOM 4918 N N . LYS A 1 600 ? 36.236 46.802 -108.965 1.00 86.00 600 LYS A N 1
ATOM 4919 C CA . LYS A 1 600 ? 35.251 47.748 -109.521 1.00 86.00 600 LYS A CA 1
ATOM 4920 C C . LYS A 1 600 ? 35.855 49.144 -109.684 1.00 86.00 600 LYS A C 1
ATOM 4922 O O . LYS A 1 600 ? 35.690 49.759 -110.734 1.00 86.00 600 LYS A O 1
ATOM 4927 N N . ALA A 1 601 ? 36.613 49.616 -108.695 1.00 80.06 601 ALA A N 1
ATOM 4928 C CA . ALA A 1 601 ? 37.325 50.889 -108.761 1.00 80.06 601 ALA A CA 1
ATOM 4929 C C . ALA A 1 601 ? 38.388 50.897 -109.873 1.00 80.06 601 ALA A C 1
ATOM 4931 O O . ALA A 1 601 ? 38.466 51.850 -110.645 1.00 80.06 601 ALA A O 1
ATOM 4932 N N . ALA A 1 602 ? 39.163 49.817 -110.014 1.00 77.31 602 ALA A N 1
ATOM 4933 C CA . ALA A 1 602 ? 40.156 49.676 -111.077 1.00 77.31 602 ALA A CA 1
ATOM 4934 C C . ALA A 1 602 ? 39.522 49.660 -112.481 1.00 77.31 602 ALA A C 1
ATOM 4936 O O . ALA A 1 602 ? 40.071 50.268 -113.401 1.00 77.31 602 ALA A O 1
ATOM 4937 N N . GLN A 1 603 ? 38.355 49.025 -112.651 1.00 76.56 603 GLN A N 1
ATOM 4938 C CA . GLN A 1 603 ? 37.588 49.095 -113.903 1.00 76.56 603 GLN A CA 1
ATOM 4939 C C . GLN A 1 603 ? 37.130 50.525 -114.219 1.00 76.56 603 GLN A C 1
ATOM 4941 O O . GLN A 1 603 ? 37.269 50.965 -115.358 1.00 76.56 603 GLN A O 1
ATOM 4946 N N . LEU A 1 604 ? 36.678 51.280 -113.211 1.00 78.00 604 LEU A N 1
ATOM 4947 C CA . LEU A 1 604 ? 36.262 52.677 -113.377 1.00 78.00 604 LEU A CA 1
ATOM 4948 C C . LEU A 1 604 ? 37.416 53.591 -113.838 1.00 78.00 604 LEU A C 1
ATOM 4950 O O . LEU A 1 604 ? 37.199 54.531 -114.598 1.00 78.00 604 LEU A O 1
ATOM 4954 N N . VAL A 1 605 ? 38.645 53.314 -113.386 1.00 73.75 605 VAL A N 1
ATOM 4955 C CA . VAL A 1 605 ? 39.855 54.090 -113.726 1.00 73.75 605 VAL A CA 1
ATOM 4956 C C . VAL A 1 605 ? 40.397 53.751 -115.120 1.00 73.75 605 VAL A C 1
ATOM 4958 O O . VAL A 1 605 ? 40.955 54.624 -115.782 1.00 73.75 605 VAL A O 1
ATOM 4961 N N . LEU A 1 606 ? 40.234 52.509 -115.586 1.00 69.94 606 LEU A N 1
ATOM 4962 C CA . LEU A 1 606 ? 40.747 52.059 -116.888 1.00 69.94 606 LEU A CA 1
ATOM 4963 C C . LEU A 1 606 ? 39.851 52.415 -118.085 1.00 69.94 606 LEU A C 1
ATOM 4965 O O . LEU A 1 606 ? 40.277 52.200 -119.218 1.00 69.94 606 LEU A O 1
ATOM 4969 N N . GLY A 1 607 ? 38.662 52.987 -117.866 1.00 56.84 607 GLY A N 1
ATOM 4970 C CA . GLY A 1 607 ? 37.802 53.471 -118.950 1.00 56.84 607 GLY A CA 1
ATOM 4971 C C . GLY A 1 607 ? 37.383 52.370 -119.930 1.00 56.84 607 GLY A C 1
ATOM 4972 O O . GLY A 1 607 ? 37.525 52.547 -121.140 1.00 56.84 607 GLY A O 1
ATOM 4973 N N . ILE A 1 608 ? 36.903 51.241 -119.398 1.00 46.69 608 ILE A N 1
ATOM 4974 C CA . ILE A 1 608 ? 36.162 50.212 -120.147 1.00 46.69 608 ILE A CA 1
ATOM 4975 C C . ILE A 1 608 ? 34.692 50.290 -119.756 1.00 46.69 608 ILE A C 1
ATOM 4977 O O . ILE A 1 608 ? 34.427 50.344 -118.533 1.00 46.69 608 ILE A O 1
#

Organism: NCBI:txid1302712

Sequence (608 aa):
MSSYDCYFGNHTHHNNLQVHKLLPFTSTLISLTHDEHFTIIDHSEHKITTPQSLDHQEVTPIFTNQQQNMSLAPKQIYAPRVLPAVDNQAVYNQAKAKVMSLLSQMFYRSLVEYGAIRVLIWYPSTTGTFPWEHYVELIKGGLEADYGRHDDDHMWFAIRSGRKTSIEIDVKMCMTSEMFELDRFQLNYASLRKLIGSMIEPLGLSIDTEGLHICIEENEELEIPSARVFVSEDPEDVLKIVRLDRRILDGGFKSRDEIYEYLASSWLFNPGHFANARPAEEAEAASLPEKAVADWTRVVIEWLPQYYPGSHKPFVQDLHHWYACTRKQVQRCVFAMFPSVPITYYKWNDPDGKLENLGEILVEMLAQAIPSGTNGAWMDDFPYPRLLHGHVEPGPQLPLQGPLPLICVSADPTSQPQTPEDDDPTSQPQTPEDDVPPLLDSLPRDPPDPYILYQPAAEILPKNKVLCLACWTVVDEETGTLSLRTEPCYDEVEMRWIDAIYSGATGTDLIDWARDMWWRVWVRQTRWHYVQHWRSIMEEEDKKKAEEDRKRQEEEDRKKKEEDRKKKEEDRNKKEEDKKKAEEDRKKEEEAREQEEYRKAAQLVLGI

Radius of gyration: 47.13 Å; Cα contacts (8 Å, |Δi|>4): 508; chains: 1; bounding box: 89×112×181 Å